Protein AF-A0A9W8LK83-F1 (afdb_monomer_lite)

Organism: NCBI:txid2761396

Radius of gyration: 39.0 Å; chains: 1; bounding box: 82×135×110 Å

Secondary structure (DSSP, 8-state):
--THHHHHHHHHHHHHHHHHHHHHHHHHHHHSSHHHHHHHHHHHHHHHHHHHHHHHHHHHHHHHHHHHHHHHHHHTS-HHHHHHHHTTSGGGTTHHHHHHHHHHS----SB----HHHHHHHHHHGGGG--BPPBTTEEEETTTEEEE-SSSEEEEBSS---SSSS-EEEEEEEEE--TT--EEEEEE-TT--TTS-TTSSSSEEEEETTTTEEEESSTT---B-------TT-EEEEEEEGGGTEEEEEETTEEEEEEE-S-TTB--EEEEEESS-EEEEEESSSS--SSHHHHTTT-SSS-SS---PPPP-----TT----PPP-PPP------PPPP-------------------------------------------PPPP----------------------------------------

Structure (mmCIF, N/CA/C/O backbone):
data_AF-A0A9W8LK83-F1
#
_entry.id   AF-A0A9W8LK83-F1
#
loop_
_atom_site.group_PDB
_atom_site.id
_atom_site.type_symbol
_atom_site.label_atom_id
_atom_site.label_alt_id
_atom_site.label_comp_id
_atom_site.label_asym_id
_atom_site.label_entity_id
_atom_site.label_seq_id
_atom_site.pdbx_PDB_ins_code
_atom_site.Cartn_x
_atom_site.Cartn_y
_atom_site.Cartn_z
_atom_site.occupancy
_atom_site.B_iso_or_equiv
_atom_site.auth_seq_id
_atom_site.auth_comp_id
_atom_site.auth_asym_id
_atom_site.auth_atom_id
_atom_site.pdbx_PDB_model_num
ATOM 1 N N . MET A 1 1 ? -16.737 -81.722 61.174 1.00 47.72 1 MET A N 1
ATOM 2 C CA . MET A 1 1 ? -16.736 -83.186 60.963 1.00 47.72 1 MET A CA 1
ATOM 3 C C . MET A 1 1 ? -15.434 -83.766 61.564 1.00 47.72 1 MET A C 1
ATOM 5 O O . MET A 1 1 ? -14.647 -82.966 62.047 1.00 47.72 1 MET A O 1
ATOM 9 N N . ASN A 1 2 ? -15.144 -85.074 61.665 1.00 43.72 2 ASN A N 1
ATOM 10 C CA . ASN A 1 2 ? -15.474 -86.199 60.765 1.00 43.72 2 ASN A CA 1
ATOM 11 C C . ASN A 1 2 ? -14.965 -85.894 59.301 1.00 43.72 2 ASN A C 1
ATOM 13 O O . ASN A 1 2 ? -14.141 -84.980 59.191 1.00 43.72 2 ASN A O 1
ATOM 17 N N . PRO A 1 3 ? -15.386 -86.515 58.178 1.00 48.69 3 PRO A N 1
ATOM 18 C CA . PRO A 1 3 ? -14.792 -86.251 56.847 1.00 48.69 3 PRO A CA 1
ATOM 19 C C . PRO A 1 3 ? -14.618 -84.797 56.304 1.00 48.69 3 PRO A C 1
ATOM 21 O O . PRO A 1 3 ? -13.754 -84.620 55.448 1.00 48.69 3 PRO A O 1
ATOM 24 N N . THR A 1 4 ? -15.296 -83.724 56.772 1.00 51.19 4 THR A N 1
ATOM 25 C CA . THR A 1 4 ? -14.889 -82.328 56.402 1.00 51.19 4 THR A CA 1
ATOM 26 C C . THR A 1 4 ? -13.476 -81.954 56.838 1.00 51.19 4 THR A C 1
ATOM 28 O O . THR A 1 4 ? -12.903 -81.087 56.188 1.00 51.19 4 THR A O 1
ATOM 31 N N . ALA A 1 5 ? -12.911 -82.493 57.925 1.00 45.56 5 ALA A N 1
ATOM 32 C CA . ALA A 1 5 ? -11.706 -81.889 58.519 1.00 45.56 5 ALA A CA 1
ATOM 33 C C . ALA A 1 5 ? -10.531 -81.809 57.520 1.00 45.56 5 ALA A C 1
ATOM 35 O O . ALA A 1 5 ? -9.867 -80.779 57.413 1.00 45.56 5 ALA A O 1
ATOM 36 N N . ILE A 1 6 ? -10.356 -82.858 56.712 1.00 47.16 6 ILE A N 1
ATOM 37 C CA . ILE A 1 6 ? -9.336 -82.933 55.656 1.00 47.16 6 ILE A CA 1
ATOM 38 C C . ILE A 1 6 ? -9.763 -82.135 54.407 1.00 47.16 6 ILE A C 1
ATOM 40 O O . ILE A 1 6 ? -8.937 -81.459 53.794 1.00 47.16 6 ILE A O 1
ATOM 44 N N . ALA A 1 7 ? -11.057 -82.127 54.065 1.00 47.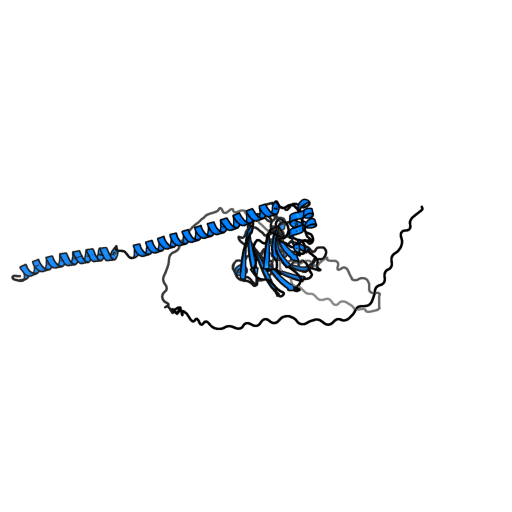38 7 ALA A N 1
ATOM 45 C CA . ALA A 1 7 ? -11.587 -81.341 52.946 1.00 47.38 7 ALA A CA 1
ATOM 46 C C . ALA A 1 7 ? -11.443 -79.817 53.157 1.00 47.38 7 ALA A C 1
ATOM 48 O O . ALA A 1 7 ? -11.181 -79.083 52.205 1.00 47.38 7 ALA A O 1
ATOM 49 N N . ILE A 1 8 ? -11.563 -79.335 54.399 1.00 46.47 8 ILE A N 1
ATOM 50 C CA . ILE A 1 8 ? -11.408 -77.913 54.742 1.00 46.47 8 ILE A CA 1
ATOM 51 C C . ILE A 1 8 ? -9.941 -77.477 54.607 1.00 46.47 8 ILE A C 1
ATOM 53 O O . ILE A 1 8 ? -9.682 -76.411 54.054 1.00 46.47 8 ILE A O 1
ATOM 57 N N . ALA A 1 9 ? -8.977 -78.301 55.032 1.00 43.47 9 ALA A N 1
ATOM 58 C CA . ALA A 1 9 ? -7.553 -77.977 54.900 1.00 43.47 9 ALA A CA 1
ATOM 59 C C . ALA A 1 9 ? -7.123 -77.805 53.427 1.00 43.47 9 ALA A C 1
ATOM 61 O O . ALA A 1 9 ? -6.422 -76.848 53.094 1.00 43.47 9 ALA A O 1
ATOM 62 N N . ALA A 1 10 ? -7.608 -78.671 52.529 1.00 47.91 10 ALA A N 1
ATOM 63 C CA . ALA A 1 10 ? -7.367 -78.545 51.090 1.00 47.91 10 ALA A CA 1
ATOM 64 C C . ALA A 1 10 ? -8.062 -77.311 50.473 1.00 47.91 10 ALA A C 1
ATOM 66 O O . ALA A 1 10 ? -7.472 -76.615 49.644 1.00 47.91 10 ALA A O 1
ATOM 67 N N . ALA A 1 11 ? -9.289 -76.997 50.906 1.00 49.28 11 ALA A N 1
ATOM 68 C CA . ALA A 1 11 ? -10.040 -75.838 50.415 1.00 49.28 11 ALA A CA 1
ATOM 69 C C . ALA A 1 11 ? -9.407 -74.490 50.820 1.00 49.28 11 ALA A C 1
ATOM 71 O O . ALA A 1 11 ? -9.357 -73.562 50.010 1.00 49.28 11 ALA A O 1
ATOM 72 N N . VAL A 1 12 ? -8.878 -74.379 52.044 1.00 51.94 12 VAL A N 1
ATOM 73 C CA . VAL A 1 12 ? -8.233 -73.147 52.537 1.00 51.94 12 VAL A CA 1
ATOM 74 C C . VAL A 1 12 ? -6.932 -72.850 51.780 1.00 51.94 12 VAL A C 1
ATOM 76 O O . VAL A 1 12 ? -6.700 -71.700 51.401 1.00 51.94 12 VAL A O 1
ATOM 79 N N . GLY A 1 13 ? -6.123 -73.874 51.476 1.00 52.22 13 GLY A N 1
ATOM 80 C CA . GLY A 1 13 ? -4.910 -73.717 50.663 1.00 52.22 13 GLY A CA 1
ATOM 81 C C . GLY A 1 13 ? -5.200 -73.234 49.236 1.00 52.22 13 GLY A C 1
ATOM 82 O O . GLY A 1 13 ? -4.546 -72.309 48.749 1.00 52.22 13 GLY A O 1
ATOM 83 N N . GLY A 1 14 ? -6.229 -73.795 48.589 1.00 56.66 14 GLY A N 1
ATOM 84 C CA . GLY A 1 14 ? -6.668 -73.364 47.257 1.00 56.66 14 GLY A CA 1
ATOM 85 C C . GLY A 1 14 ? -7.151 -71.910 47.227 1.00 56.66 14 GLY A C 1
ATOM 86 O O . GLY A 1 14 ? -6.724 -71.136 46.369 1.00 56.66 14 GLY A O 1
ATOM 87 N N . CYS A 1 15 ? -7.977 -71.504 48.198 1.00 60.34 15 CYS A N 1
ATOM 88 C CA . CYS A 1 15 ? -8.452 -70.121 48.304 1.00 60.34 15 CYS A CA 1
ATOM 89 C C . CYS A 1 15 ? -7.311 -69.111 48.487 1.00 60.34 15 CYS A C 1
ATOM 91 O O . CYS A 1 15 ? -7.336 -68.063 47.846 1.00 60.34 15 CYS A O 1
ATOM 93 N N . ALA A 1 16 ? -6.293 -69.413 49.300 1.00 65.25 16 ALA A N 1
ATOM 94 C CA . ALA A 1 16 ? -5.158 -68.510 49.497 1.00 65.25 16 ALA A CA 1
ATOM 95 C C . ALA A 1 16 ? -4.371 -68.265 48.194 1.00 65.25 16 ALA A C 1
ATOM 97 O O . ALA A 1 16 ? -4.045 -67.121 47.876 1.00 65.25 16 ALA A O 1
ATOM 98 N N . VAL A 1 17 ? -4.127 -69.315 47.399 1.00 67.81 17 VAL A N 1
ATOM 99 C CA . VAL A 1 17 ? -3.437 -69.204 46.099 1.00 67.81 17 VAL A CA 1
ATOM 100 C C . VAL A 1 17 ? -4.291 -68.454 45.073 1.00 67.81 17 VAL A C 1
ATOM 102 O O . VAL A 1 17 ? -3.773 -67.595 44.361 1.00 67.81 17 VAL A O 1
ATOM 105 N N . VAL A 1 18 ? -5.603 -68.711 45.022 1.00 73.62 18 VAL A N 1
ATOM 106 C CA . VAL A 1 18 ? -6.525 -67.989 44.128 1.00 73.62 18 VAL A CA 1
ATOM 107 C C . VAL A 1 18 ? -6.621 -66.508 44.504 1.00 73.62 18 VAL A C 1
ATOM 109 O O . VAL A 1 18 ? -6.542 -65.660 43.620 1.00 73.62 18 VAL A O 1
ATOM 112 N N . VAL A 1 19 ? -6.714 -66.166 45.793 1.00 77.25 19 VAL A N 1
ATOM 113 C CA . VAL A 1 19 ? -6.722 -64.767 46.257 1.00 77.25 19 VAL A CA 1
ATOM 114 C C . VAL A 1 19 ? -5.381 -64.081 45.978 1.00 77.25 19 VAL A C 1
ATOM 116 O O . VAL A 1 19 ? -5.378 -62.944 45.515 1.00 77.25 19 VAL A O 1
ATOM 119 N N . ALA A 1 20 ? -4.246 -64.761 46.168 1.00 74.62 20 ALA A N 1
ATOM 120 C CA . ALA A 1 20 ? -2.931 -64.219 45.825 1.00 74.62 20 ALA A CA 1
ATOM 121 C C . ALA A 1 20 ? -2.783 -63.964 44.313 1.00 74.62 20 ALA A C 1
ATOM 123 O O . ALA A 1 20 ? -2.338 -62.889 43.913 1.00 74.62 20 ALA A O 1
ATOM 124 N N . LEU A 1 21 ? -3.215 -64.902 43.462 1.00 74.50 21 LEU A N 1
ATOM 125 C CA . LEU A 1 21 ? -3.223 -64.725 42.006 1.00 74.50 21 LEU A CA 1
ATOM 126 C C . LEU A 1 21 ? -4.175 -63.604 41.571 1.00 74.50 21 LEU A C 1
ATOM 128 O O . LEU A 1 21 ? -3.797 -62.784 40.738 1.00 74.50 21 LEU A O 1
ATOM 132 N N . LEU A 1 22 ? -5.371 -63.511 42.160 1.00 77.62 22 LEU A N 1
ATOM 133 C CA . LEU A 1 22 ? -6.310 -62.419 41.899 1.00 77.62 22 LEU A CA 1
ATOM 134 C C . LEU A 1 22 ? -5.761 -61.064 42.356 1.00 77.62 22 LEU A C 1
ATOM 136 O O . LEU A 1 22 ? -5.968 -60.081 41.654 1.00 77.62 22 LEU A O 1
ATOM 140 N N . LEU A 1 23 ? -5.018 -60.996 43.465 1.00 75.69 23 LEU A N 1
ATOM 141 C CA . LEU A 1 23 ? -4.330 -59.777 43.899 1.00 75.69 23 LEU A CA 1
ATOM 142 C C . LEU A 1 23 ? -3.174 -59.406 42.963 1.00 75.69 23 LEU A C 1
ATOM 144 O O . LEU A 1 23 ? -3.049 -58.239 42.609 1.00 75.69 23 LEU A O 1
ATOM 148 N N . ILE A 1 24 ? -2.371 -60.366 42.493 1.00 71.06 24 ILE A N 1
ATOM 149 C CA . ILE A 1 24 ? -1.302 -60.113 41.510 1.00 71.06 24 ILE A CA 1
ATOM 150 C C . ILE A 1 24 ? -1.895 -59.625 40.180 1.00 71.06 24 ILE A C 1
ATOM 152 O O . ILE A 1 24 ? -1.430 -58.627 39.628 1.00 71.06 24 ILE A O 1
ATOM 156 N N . VAL A 1 25 ? -2.967 -60.263 39.696 1.00 69.25 25 VAL A N 1
ATOM 157 C CA . VAL A 1 25 ? -3.709 -59.827 38.503 1.00 69.25 25 VAL A CA 1
ATOM 158 C C . VAL A 1 25 ? -4.343 -58.454 38.728 1.00 69.25 25 VAL A C 1
ATOM 160 O O . VAL A 1 25 ? -4.214 -57.593 37.863 1.00 69.25 25 VAL A O 1
ATOM 163 N N . ALA A 1 26 ? -4.956 -58.189 39.884 1.00 70.88 26 ALA A N 1
ATOM 164 C CA . ALA A 1 26 ? -5.524 -56.882 40.208 1.00 70.88 26 ALA A CA 1
ATOM 165 C C . ALA A 1 26 ? -4.448 -55.790 40.274 1.00 70.88 26 ALA A C 1
ATOM 167 O O . ALA A 1 26 ? -4.657 -54.713 39.727 1.00 70.88 26 ALA A O 1
ATOM 168 N N . ILE A 1 27 ? -3.276 -56.061 40.855 1.00 66.69 27 ILE A N 1
ATOM 169 C CA . ILE A 1 27 ? -2.132 -55.138 40.869 1.00 66.69 27 ILE A CA 1
ATOM 170 C C . ILE A 1 27 ? -1.626 -54.899 39.439 1.00 66.69 27 ILE A C 1
ATOM 172 O O . ILE A 1 27 ? -1.395 -53.753 39.057 1.00 66.69 27 ILE A O 1
ATOM 176 N N . HIS A 1 28 ? -1.522 -55.934 38.601 1.00 62.16 28 HIS A N 1
ATOM 177 C CA . HIS A 1 28 ? -1.174 -55.774 37.185 1.00 62.16 28 HIS A CA 1
ATOM 178 C C . HIS A 1 28 ? -2.246 -55.026 36.373 1.00 62.16 28 HIS A C 1
ATOM 180 O O . HIS A 1 28 ? -1.892 -54.269 35.476 1.00 62.16 28 HIS A O 1
ATOM 186 N N . VAL A 1 29 ? -3.534 -55.150 36.695 1.00 63.44 29 VAL A N 1
ATOM 187 C CA . VAL A 1 29 ? -4.623 -54.406 36.033 1.00 63.44 29 VAL A CA 1
ATOM 188 C C . VAL A 1 29 ? -4.712 -52.955 36.529 1.00 63.44 29 VAL A C 1
ATOM 190 O O . VAL A 1 29 ? -4.968 -52.051 35.735 1.00 63.44 29 VAL A O 1
ATOM 193 N N . LEU A 1 30 ? -4.453 -52.703 37.815 1.00 60.91 30 LEU A N 1
ATOM 194 C CA . LEU A 1 30 ? -4.495 -51.370 38.428 1.00 60.91 30 LEU A CA 1
ATOM 195 C C . LEU A 1 30 ? -3.237 -50.535 38.136 1.00 60.91 30 LEU A C 1
ATOM 197 O O . LEU A 1 30 ? -3.338 -49.315 38.025 1.00 60.91 30 LEU A O 1
ATOM 201 N N . TRP A 1 31 ? -2.054 -51.154 38.024 1.00 56.84 31 TRP A N 1
ATOM 202 C CA . TRP A 1 31 ? -0.774 -50.452 37.810 1.00 56.84 31 TRP A CA 1
ATOM 203 C C . TRP A 1 31 ? -0.156 -50.689 36.413 1.00 56.84 31 TRP A C 1
ATOM 205 O O . TRP A 1 31 ? 0.774 -49.980 36.017 1.00 56.84 31 TRP A O 1
ATOM 215 N N . GLY A 1 32 ? -0.651 -51.650 35.625 1.00 52.38 32 GLY A N 1
ATOM 216 C CA . GLY A 1 32 ? -0.009 -52.095 34.382 1.00 52.38 32 GLY A CA 1
ATOM 217 C C . GLY A 1 32 ? -0.475 -51.413 33.091 1.00 52.38 32 GLY A C 1
ATOM 218 O O . GLY A 1 32 ? -1.406 -51.865 32.439 1.00 52.38 32 GLY A O 1
ATOM 219 N N . ALA A 1 33 ? 0.324 -50.438 32.636 1.00 54.62 33 ALA A N 1
ATOM 220 C CA . ALA A 1 33 ? 0.680 -50.171 31.225 1.00 54.62 33 ALA A CA 1
ATOM 221 C C . ALA A 1 33 ? -0.105 -49.206 30.281 1.00 54.62 33 ALA A C 1
ATOM 223 O O . ALA A 1 33 ? 0.598 -48.548 29.497 1.00 54.62 33 ALA A O 1
ATOM 224 N N . PRO A 1 34 ? -1.444 -48.992 30.271 1.00 52.34 34 PRO A N 1
ATOM 225 C CA . PRO A 1 34 ? -2.076 -48.168 29.221 1.00 52.34 34 PRO A CA 1
ATOM 226 C C . PRO A 1 34 ? -1.669 -46.688 29.309 1.00 52.34 34 PRO A C 1
ATOM 228 O O . PRO A 1 34 ? -1.499 -46.006 28.293 1.00 52.34 34 PRO A O 1
ATOM 231 N N . VAL A 1 35 ? -1.422 -46.201 30.529 1.00 52.41 35 VAL A N 1
ATOM 232 C CA . VAL A 1 35 ? -0.989 -44.824 30.797 1.00 52.41 35 VAL A CA 1
ATOM 233 C C . VAL A 1 35 ? 0.428 -44.564 30.273 1.00 52.41 35 VAL A C 1
ATOM 235 O O . VAL A 1 35 ? 0.690 -43.474 29.763 1.00 52.41 35 VAL A O 1
ATOM 238 N N . SER A 1 36 ? 1.334 -45.548 30.319 1.00 56.97 36 SER A N 1
ATOM 239 C CA . SER A 1 36 ? 2.699 -45.392 29.794 1.00 56.97 36 SER A CA 1
ATOM 240 C C . SER A 1 36 ? 2.704 -45.203 28.283 1.00 56.97 36 SER A C 1
ATOM 242 O O . SER A 1 36 ? 3.321 -44.256 27.802 1.00 56.97 36 SER A O 1
ATOM 244 N N . LEU A 1 37 ? 1.961 -46.016 27.522 1.00 57.25 37 LEU A N 1
ATOM 245 C CA . LEU A 1 37 ? 1.859 -45.848 26.067 1.00 57.25 37 LEU A CA 1
ATOM 246 C C . LEU A 1 37 ? 1.176 -44.527 25.683 1.00 57.25 37 LEU A C 1
ATOM 248 O O . LEU A 1 37 ? 1.625 -43.864 24.746 1.00 57.25 37 LEU A O 1
ATOM 252 N N . ALA A 1 38 ? 0.152 -44.090 26.423 1.00 59.06 38 ALA A N 1
ATOM 253 C CA . ALA A 1 38 ? -0.468 -42.781 26.220 1.00 59.06 38 ALA A CA 1
ATOM 254 C C . ALA A 1 38 ? 0.515 -41.626 26.503 1.00 59.06 38 ALA A C 1
ATOM 256 O O . ALA A 1 38 ? 0.674 -40.734 25.665 1.00 59.06 38 ALA A O 1
ATOM 257 N N . ARG A 1 39 ? 1.244 -41.664 27.629 1.00 59.66 39 ARG A N 1
ATOM 258 C CA . ARG A 1 39 ? 2.275 -40.672 27.991 1.00 59.66 39 ARG A CA 1
ATOM 259 C C . ARG A 1 39 ? 3.454 -40.675 27.011 1.00 59.66 39 ARG A C 1
ATOM 261 O O . ARG A 1 39 ? 3.924 -39.602 26.639 1.00 59.66 39 ARG A O 1
ATOM 268 N N . LEU A 1 40 ? 3.890 -41.838 26.522 1.00 61.47 40 LEU A N 1
ATOM 269 C CA . LEU A 1 40 ? 4.909 -41.977 25.473 1.00 61.47 40 LEU A CA 1
ATOM 270 C C . LEU A 1 40 ? 4.426 -41.415 24.130 1.00 61.47 40 LEU A C 1
ATOM 272 O O . LEU A 1 40 ? 5.179 -40.688 23.485 1.00 61.47 40 LEU A O 1
ATOM 276 N N . ARG A 1 41 ? 3.172 -41.664 23.727 1.00 62.56 41 ARG A N 1
ATOM 277 C CA . ARG A 1 41 ? 2.566 -41.058 22.525 1.00 62.56 41 ARG A CA 1
ATOM 278 C C . ARG A 1 41 ? 2.463 -39.535 22.652 1.00 62.56 41 ARG A C 1
ATOM 280 O O . ARG A 1 41 ? 2.899 -38.837 21.742 1.00 62.56 41 ARG A O 1
ATOM 287 N N . LEU A 1 42 ? 1.995 -39.014 23.789 1.00 68.69 42 LEU A N 1
ATOM 288 C CA . LEU A 1 42 ? 1.945 -37.575 24.093 1.00 68.69 42 LEU A CA 1
ATOM 289 C C . LEU A 1 42 ? 3.343 -36.932 24.115 1.00 68.69 42 LEU A C 1
ATOM 291 O O . LEU A 1 42 ? 3.535 -35.854 23.557 1.00 68.69 42 LEU A O 1
ATOM 295 N N . SER A 1 43 ? 4.336 -37.597 24.708 1.00 72.31 43 SER A N 1
ATOM 296 C CA . SER A 1 43 ? 5.737 -37.152 24.732 1.00 72.31 43 SER A CA 1
ATOM 297 C C . SER A 1 43 ? 6.361 -37.169 23.333 1.00 72.31 43 SER A C 1
ATOM 299 O O . SER A 1 43 ? 7.010 -36.204 22.924 1.00 72.31 43 SER A O 1
ATOM 301 N N . CYS A 1 44 ? 6.109 -38.221 22.548 1.00 71.69 44 CYS A N 1
ATOM 302 C CA . CYS A 1 44 ? 6.567 -38.325 21.166 1.00 71.69 44 CYS A CA 1
ATOM 303 C C . CYS A 1 44 ? 5.902 -37.266 20.277 1.00 71.69 44 CYS A C 1
ATOM 305 O O . CYS A 1 44 ? 6.598 -36.628 19.490 1.00 71.69 44 CYS A O 1
ATOM 307 N N . ASP A 1 45 ? 4.599 -37.008 20.429 1.00 76.25 45 ASP A N 1
ATOM 308 C CA . ASP A 1 45 ? 3.909 -35.956 19.680 1.00 76.25 45 ASP A CA 1
ATOM 309 C C . ASP A 1 45 ? 4.384 -34.555 20.098 1.00 76.25 45 ASP A C 1
ATOM 311 O O . ASP A 1 45 ? 4.717 -33.747 19.235 1.00 76.25 45 ASP A O 1
ATOM 315 N N . ARG A 1 46 ? 4.579 -34.279 21.398 1.00 73.69 46 ARG A N 1
ATOM 316 C CA . ARG A 1 46 ? 5.242 -33.044 21.872 1.00 73.69 46 ARG A CA 1
ATOM 317 C C . ARG A 1 46 ? 6.634 -32.877 21.247 1.00 73.69 46 ARG A C 1
ATOM 319 O O . ARG A 1 46 ? 6.921 -31.817 20.690 1.00 73.69 46 ARG A O 1
ATOM 326 N N . ARG A 1 47 ? 7.472 -33.922 21.239 1.00 75.81 47 ARG A N 1
ATOM 327 C CA . ARG A 1 47 ? 8.800 -33.909 20.590 1.00 75.81 47 ARG A CA 1
ATOM 328 C C . ARG A 1 47 ? 8.700 -33.729 19.067 1.00 75.81 47 ARG A C 1
ATOM 330 O O . ARG A 1 47 ? 9.510 -33.004 18.492 1.00 75.81 47 ARG A O 1
ATOM 337 N N . ARG A 1 48 ? 7.707 -34.327 18.395 1.00 76.19 48 ARG A N 1
ATOM 338 C CA . ARG A 1 48 ? 7.439 -34.147 16.952 1.00 76.19 48 ARG A CA 1
ATOM 339 C C . ARG A 1 48 ? 6.990 -32.717 16.640 1.00 76.19 48 ARG A C 1
ATOM 341 O O . ARG A 1 48 ? 7.538 -32.117 15.717 1.00 76.19 48 ARG A O 1
ATOM 348 N N . ARG A 1 49 ? 6.074 -32.140 17.426 1.00 77.88 49 ARG A N 1
ATOM 349 C CA . ARG A 1 49 ? 5.634 -30.735 17.331 1.00 77.88 49 ARG A CA 1
ATOM 350 C C . ARG A 1 49 ? 6.800 -29.772 17.550 1.00 77.88 49 ARG A C 1
ATOM 352 O O . ARG A 1 49 ? 7.022 -28.911 16.706 1.00 77.88 49 ARG A O 1
ATOM 359 N N . GLN A 1 50 ? 7.612 -29.972 18.592 1.00 80.06 50 GLN A N 1
ATOM 360 C CA . GLN A 1 50 ? 8.826 -29.180 18.834 1.00 80.06 50 GLN A CA 1
ATOM 361 C C . GLN A 1 50 ? 9.837 -29.293 17.682 1.00 80.06 50 GLN A C 1
ATOM 363 O O . GLN A 1 50 ? 10.364 -28.277 17.234 1.00 80.06 50 GLN A O 1
ATOM 368 N N . ARG A 1 51 ? 10.087 -30.499 17.147 1.00 81.19 51 ARG A N 1
ATOM 369 C CA . ARG A 1 51 ? 10.960 -30.693 15.972 1.00 81.19 51 ARG A CA 1
ATOM 370 C C . ARG A 1 51 ? 10.408 -29.996 14.722 1.00 81.19 51 ARG A C 1
ATOM 372 O O . ARG A 1 51 ? 11.185 -29.370 14.006 1.00 81.19 51 ARG A O 1
ATOM 379 N N . ARG A 1 52 ? 9.093 -30.058 14.470 1.00 79.56 52 ARG A N 1
ATOM 380 C CA . ARG A 1 52 ? 8.430 -29.333 13.367 1.00 79.56 52 ARG A CA 1
ATOM 381 C C . ARG A 1 52 ? 8.544 -27.818 13.537 1.00 79.56 52 ARG A C 1
ATOM 383 O O . ARG A 1 52 ? 8.948 -27.148 12.595 1.00 79.56 52 ARG A O 1
ATOM 390 N N . HIS A 1 53 ? 8.274 -27.295 14.733 1.00 79.06 53 HIS A N 1
ATOM 391 C CA . HIS A 1 53 ? 8.421 -25.874 15.049 1.00 79.06 53 HIS A CA 1
ATOM 392 C C . HIS A 1 53 ? 9.871 -25.399 14.862 1.00 79.06 53 HIS A C 1
ATOM 394 O O . HIS A 1 53 ? 10.101 -24.466 14.104 1.00 79.06 53 HIS A O 1
ATOM 400 N N . ARG A 1 54 ? 10.866 -26.107 15.421 1.00 78.62 54 ARG A N 1
ATOM 401 C CA . ARG A 1 54 ? 12.294 -25.789 15.224 1.00 78.62 54 ARG A CA 1
ATOM 402 C C . ARG A 1 54 ? 12.717 -25.823 13.750 1.00 78.62 54 ARG A C 1
ATOM 404 O O . ARG A 1 54 ? 13.475 -24.958 13.327 1.00 78.62 54 ARG A O 1
ATOM 411 N N . ARG A 1 55 ? 12.238 -26.796 12.961 1.00 80.31 55 ARG A N 1
ATOM 412 C CA . ARG A 1 55 ? 12.490 -26.844 11.506 1.00 80.31 55 ARG A CA 1
ATOM 413 C C . ARG A 1 55 ? 11.872 -25.647 10.785 1.00 80.31 55 ARG A C 1
ATOM 415 O O . ARG A 1 55 ? 12.547 -25.047 9.960 1.00 80.31 55 ARG A O 1
ATOM 422 N N . ARG A 1 56 ? 10.635 -25.279 11.133 1.00 79.50 56 ARG A N 1
ATOM 423 C CA . ARG A 1 56 ? 9.949 -24.102 10.590 1.00 79.50 56 ARG A CA 1
ATOM 424 C C . ARG A 1 56 ? 10.703 -22.811 10.920 1.00 79.50 56 ARG A C 1
ATOM 426 O O . ARG A 1 56 ? 11.012 -22.073 10.000 1.00 79.50 56 ARG A O 1
ATOM 433 N N . CYS A 1 57 ? 11.075 -22.581 12.180 1.00 76.31 57 CYS A N 1
ATOM 434 C CA . CYS A 1 57 ? 11.848 -21.398 12.575 1.00 76.31 57 CYS A CA 1
ATOM 435 C C . CYS A 1 57 ? 13.200 -21.313 11.852 1.00 76.31 57 CYS A C 1
ATOM 437 O O . CYS A 1 57 ? 13.562 -20.239 11.397 1.00 76.31 57 CYS A O 1
ATOM 439 N N . ARG A 1 58 ? 13.910 -22.437 11.670 1.00 80.25 58 ARG A N 1
ATOM 440 C CA . ARG A 1 58 ? 15.160 -22.472 10.886 1.00 80.25 58 ARG A CA 1
ATOM 441 C C . ARG A 1 58 ? 14.959 -22.191 9.394 1.00 80.25 58 ARG A C 1
ATOM 443 O O . ARG A 1 58 ? 15.848 -21.622 8.776 1.00 80.25 58 ARG A O 1
ATOM 450 N N . GLY A 1 59 ? 13.839 -22.619 8.809 1.00 78.69 59 GLY A N 1
ATOM 451 C CA . GLY A 1 59 ? 13.481 -22.265 7.431 1.00 78.69 59 GLY A CA 1
ATOM 452 C C . GLY A 1 59 ? 13.196 -20.770 7.309 1.00 78.69 59 GLY A C 1
ATOM 453 O O . GLY A 1 59 ? 13.821 -20.092 6.505 1.00 78.69 59 GLY A O 1
ATOM 454 N N . GLU A 1 60 ? 12.346 -20.257 8.201 1.00 77.00 60 GLU A N 1
ATOM 455 C CA . GLU A 1 60 ? 12.006 -18.836 8.301 1.00 77.00 60 GLU A CA 1
ATOM 456 C C . GLU A 1 60 ? 13.255 -17.943 8.471 1.00 77.00 60 GLU A C 1
ATOM 458 O O . GLU A 1 60 ? 13.385 -16.964 7.748 1.00 77.00 60 GLU A O 1
ATOM 463 N N . GLN A 1 61 ? 14.204 -18.312 9.343 1.00 79.81 61 GLN A N 1
ATOM 464 C CA . GLN A 1 61 ? 15.468 -17.581 9.529 1.00 79.81 61 GLN A CA 1
ATOM 465 C C . GLN A 1 61 ? 16.328 -17.530 8.258 1.00 79.81 61 GLN A C 1
ATOM 467 O O . GLN A 1 61 ? 16.859 -16.477 7.928 1.00 79.81 61 GLN A O 1
ATOM 472 N N . ARG A 1 62 ? 16.439 -18.641 7.517 1.00 83.06 62 ARG A N 1
ATOM 473 C CA . ARG A 1 62 ? 17.228 -18.696 6.273 1.00 83.06 62 ARG A CA 1
ATOM 474 C C . ARG A 1 62 ? 16.634 -17.834 5.162 1.00 83.06 62 ARG A C 1
ATOM 476 O O . ARG A 1 62 ? 17.382 -17.245 4.392 1.00 83.06 62 ARG A O 1
ATOM 483 N N . GLU A 1 63 ? 15.307 -17.771 5.070 1.00 80.06 63 GLU A N 1
ATOM 484 C CA . GLU A 1 63 ? 14.618 -16.866 4.141 1.00 80.06 63 GLU A CA 1
ATOM 485 C C . GLU A 1 63 ? 14.886 -15.398 4.500 1.00 80.06 63 GLU A C 1
ATOM 487 O O . GLU A 1 63 ? 15.178 -14.596 3.614 1.00 80.06 63 GLU A O 1
ATOM 492 N N . ASP A 1 64 ? 14.834 -15.063 5.793 1.00 78.31 64 ASP A N 1
ATOM 493 C CA . ASP A 1 64 ? 15.100 -13.711 6.295 1.00 78.31 64 ASP A CA 1
ATOM 494 C C . ASP A 1 64 ? 16.569 -13.297 6.056 1.00 78.31 64 ASP A C 1
ATOM 496 O O . ASP A 1 64 ? 16.830 -12.200 5.562 1.00 78.31 64 ASP A O 1
ATOM 500 N N . GLU A 1 65 ? 17.530 -14.190 6.323 1.00 83.81 65 GLU A N 1
ATOM 501 C CA . GLU A 1 65 ? 18.963 -13.997 6.044 1.00 83.81 65 GLU A CA 1
ATOM 502 C C . GLU A 1 65 ? 19.243 -13.815 4.544 1.00 83.81 65 GLU A C 1
ATOM 504 O O . GLU A 1 65 ? 19.977 -12.904 4.155 1.00 83.81 65 GLU A O 1
ATOM 509 N N . ALA A 1 66 ? 18.640 -14.646 3.686 1.00 82.75 66 ALA A N 1
ATOM 510 C CA . ALA A 1 66 ? 18.805 -14.555 2.237 1.00 82.75 66 ALA A CA 1
ATOM 511 C C . ALA A 1 66 ? 18.221 -13.251 1.667 1.00 82.75 66 ALA A C 1
ATOM 513 O O . ALA A 1 66 ? 18.842 -12.622 0.810 1.00 82.75 66 ALA A O 1
ATOM 514 N N . HIS A 1 67 ? 17.063 -12.813 2.168 1.00 80.38 67 HIS A N 1
ATOM 515 C CA . HIS A 1 67 ? 16.440 -11.550 1.771 1.00 80.38 67 HIS A CA 1
ATOM 516 C C . HIS A 1 67 ? 17.259 -10.338 2.244 1.00 80.38 67 HIS A C 1
ATOM 518 O O . HIS A 1 67 ? 17.539 -9.442 1.450 1.00 80.38 67 HIS A O 1
ATOM 524 N N . ALA A 1 68 ? 17.745 -10.352 3.491 1.00 81.94 68 ALA A N 1
ATOM 525 C CA . ALA A 1 68 ? 18.636 -9.316 4.011 1.00 81.94 68 ALA A CA 1
ATOM 526 C C . ALA A 1 68 ? 19.967 -9.245 3.240 1.00 81.94 68 ALA A C 1
ATOM 528 O O . ALA A 1 68 ? 20.486 -8.152 3.005 1.00 81.94 68 ALA A O 1
ATOM 529 N N . LYS A 1 69 ? 20.515 -10.390 2.800 1.00 85.25 69 LYS A N 1
ATOM 530 C CA . LYS A 1 69 ? 21.675 -10.416 1.898 1.00 85.25 69 LYS A CA 1
ATOM 531 C C . LYS A 1 69 ? 21.331 -9.786 0.545 1.00 85.25 69 LYS A C 1
ATOM 533 O O . LYS A 1 69 ? 22.047 -8.889 0.120 1.00 85.25 69 LYS A O 1
ATOM 538 N N . ALA A 1 70 ? 20.228 -10.189 -0.088 1.00 83.50 70 ALA A N 1
ATOM 539 C CA . ALA A 1 70 ? 19.809 -9.642 -1.379 1.00 83.50 70 ALA A CA 1
ATOM 540 C C . ALA A 1 70 ? 19.605 -8.115 -1.334 1.00 83.50 70 ALA A C 1
ATOM 542 O O . ALA A 1 70 ? 20.004 -7.418 -2.260 1.00 83.50 70 ALA A O 1
ATOM 543 N N . GLN A 1 71 ? 19.066 -7.577 -0.236 1.00 81.81 71 GLN A N 1
ATOM 544 C CA . GLN A 1 71 ? 18.931 -6.130 -0.027 1.00 81.81 71 GLN A CA 1
ATOM 545 C C . GLN A 1 71 ? 20.270 -5.407 0.093 1.00 81.81 71 GLN A C 1
ATOM 547 O O . GLN A 1 71 ? 20.424 -4.321 -0.462 1.00 81.81 71 GLN A O 1
ATOM 552 N N . ARG A 1 72 ? 21.247 -6.001 0.790 1.00 84.62 72 ARG A N 1
ATOM 553 C CA . ARG A 1 72 ? 22.615 -5.466 0.849 1.00 84.62 72 ARG A CA 1
ATOM 554 C C . ARG A 1 72 ? 23.270 -5.504 -0.527 1.00 84.62 72 ARG A C 1
ATOM 556 O O . ARG A 1 72 ? 23.792 -4.486 -0.959 1.00 84.62 72 ARG A O 1
ATOM 563 N N . ASP A 1 73 ? 23.177 -6.634 -1.227 1.00 86.31 73 ASP A N 1
ATOM 564 C CA . ASP A 1 73 ? 23.719 -6.799 -2.579 1.00 86.31 73 ASP A CA 1
ATOM 565 C C . ASP A 1 73 ? 23.117 -5.755 -3.546 1.00 86.31 73 ASP A C 1
ATOM 567 O O . ASP A 1 73 ? 23.848 -5.134 -4.309 1.00 86.31 73 ASP A O 1
ATOM 571 N N . ILE A 1 74 ? 21.800 -5.511 -3.480 1.00 86.56 74 ILE A N 1
ATOM 572 C CA . ILE A 1 74 ? 21.100 -4.476 -4.262 1.00 86.56 74 ILE A CA 1
ATOM 573 C C . ILE A 1 74 ? 21.548 -3.065 -3.861 1.00 86.56 74 ILE A C 1
ATOM 575 O O . ILE A 1 74 ? 21.808 -2.241 -4.733 1.00 86.56 74 ILE A O 1
ATOM 579 N N . GLY A 1 75 ? 21.655 -2.780 -2.560 1.00 82.31 75 GLY A N 1
ATOM 580 C CA . GLY A 1 75 ? 22.058 -1.469 -2.043 1.00 82.31 75 GLY A CA 1
ATOM 581 C C . GLY A 1 75 ? 23.517 -1.089 -2.318 1.00 82.31 75 GLY A C 1
ATOM 582 O O . GLY A 1 75 ? 23.867 0.074 -2.141 1.00 82.31 75 GLY A O 1
ATOM 583 N N . LEU A 1 76 ? 24.344 -2.050 -2.745 1.00 88.69 76 LEU A N 1
ATOM 584 C CA . LEU A 1 76 ? 25.735 -1.862 -3.169 1.00 88.69 76 LEU A CA 1
ATOM 585 C C . LEU A 1 76 ? 25.892 -1.694 -4.692 1.00 88.69 76 LEU A C 1
ATOM 587 O O . LEU A 1 76 ? 27.005 -1.458 -5.161 1.00 88.69 76 LEU A O 1
ATOM 591 N N . LEU A 1 77 ? 24.818 -1.828 -5.481 1.00 91.00 77 LEU A N 1
ATOM 592 C CA . LEU A 1 77 ? 24.892 -1.640 -6.931 1.00 91.00 77 LEU A CA 1
ATOM 593 C C . LEU A 1 77 ? 25.109 -0.155 -7.280 1.00 91.00 77 LEU A C 1
ATOM 595 O O . LEU A 1 77 ? 24.368 0.694 -6.777 1.00 91.00 77 LEU A O 1
ATOM 599 N N . PRO A 1 78 ? 26.049 0.172 -8.191 1.00 93.00 78 PRO A N 1
ATOM 600 C CA . PRO A 1 78 ? 26.147 1.506 -8.777 1.00 93.00 78 PRO A CA 1
ATOM 601 C C . PRO A 1 78 ? 24.835 1.932 -9.441 1.00 93.00 78 PRO A C 1
ATOM 603 O O . PRO A 1 78 ? 24.107 1.093 -9.981 1.00 93.00 78 PRO A O 1
ATOM 606 N N . LEU A 1 79 ? 24.559 3.240 -9.445 1.00 91.62 79 LEU A N 1
ATOM 607 C CA . LEU A 1 79 ? 23.326 3.800 -10.006 1.00 91.62 79 LEU A CA 1
ATOM 608 C C . LEU A 1 79 ? 23.116 3.371 -11.466 1.00 91.62 79 LEU A C 1
ATOM 610 O O . LEU A 1 79 ? 22.034 2.896 -11.803 1.00 91.62 79 LEU A O 1
ATOM 614 N N . ASP A 1 80 ? 24.161 3.440 -12.290 1.00 94.19 80 ASP A N 1
ATOM 615 C CA . ASP A 1 80 ? 24.111 3.075 -13.712 1.00 94.19 80 ASP A CA 1
ATOM 616 C C . ASP A 1 80 ? 23.758 1.594 -13.913 1.00 94.19 80 ASP A C 1
ATOM 618 O O . ASP A 1 80 ? 22.913 1.253 -14.739 1.00 94.19 80 ASP A O 1
ATOM 622 N N . SER A 1 81 ? 24.316 0.707 -13.082 1.00 95.12 81 SER A N 1
ATOM 623 C CA . SER A 1 81 ? 23.995 -0.726 -13.082 1.00 95.12 81 SER A CA 1
ATOM 624 C C . SER A 1 81 ? 22.548 -1.009 -12.671 1.00 95.12 81 SER A C 1
ATOM 626 O O . SER A 1 81 ? 21.965 -2.002 -13.110 1.00 95.12 81 SER A O 1
ATOM 628 N N . VAL A 1 82 ? 21.948 -0.168 -11.821 1.00 95.06 82 VAL A N 1
ATOM 629 C CA . VAL A 1 82 ? 20.516 -0.260 -11.500 1.00 95.06 82 VAL A CA 1
ATOM 630 C C . VAL A 1 82 ? 19.672 0.288 -12.648 1.00 95.06 82 VAL A C 1
ATOM 632 O O . VAL A 1 82 ? 18.706 -0.365 -13.030 1.00 95.06 82 VAL A O 1
ATOM 635 N N . LEU A 1 83 ? 20.048 1.427 -13.237 1.00 95.44 83 LEU A N 1
ATOM 636 C CA . LEU A 1 83 ? 19.345 2.028 -14.374 1.00 95.44 83 LEU A CA 1
ATOM 637 C C . LEU A 1 83 ? 19.304 1.084 -15.582 1.00 95.44 83 LEU A C 1
ATOM 639 O O . LEU A 1 83 ? 18.218 0.825 -16.091 1.00 95.44 83 LEU A O 1
ATOM 643 N N . ALA A 1 84 ? 20.432 0.473 -15.953 1.00 96.12 84 ALA A N 1
ATOM 644 C CA . ALA A 1 84 ? 20.505 -0.528 -17.021 1.00 96.12 84 ALA A CA 1
ATOM 645 C C . ALA A 1 84 ? 19.629 -1.768 -16.746 1.00 96.12 84 ALA A C 1
ATOM 647 O O . ALA A 1 84 ? 19.064 -2.360 -17.658 1.00 96.12 84 ALA A O 1
ATOM 648 N N . ARG A 1 85 ? 19.462 -2.163 -15.475 1.00 95.94 85 ARG A N 1
ATOM 649 C CA . ARG A 1 85 ? 18.559 -3.266 -15.082 1.00 95.94 85 ARG A CA 1
ATOM 650 C C . ARG A 1 85 ? 17.084 -2.872 -15.022 1.00 95.94 85 ARG A C 1
ATOM 652 O O . ARG A 1 85 ? 16.235 -3.761 -14.971 1.00 95.94 85 ARG A O 1
ATOM 659 N N . LEU A 1 86 ? 16.786 -1.577 -14.959 1.00 95.81 86 LEU A N 1
ATOM 660 C CA . LEU A 1 86 ? 15.430 -1.040 -14.998 1.00 95.81 86 LEU A CA 1
ATOM 661 C C . LEU A 1 86 ? 15.011 -0.621 -16.409 1.00 95.81 86 LEU A C 1
ATOM 663 O O . LEU A 1 86 ? 13.821 -0.407 -16.614 1.00 95.81 86 LEU A O 1
ATOM 667 N N . GLU A 1 87 ? 15.936 -0.518 -17.360 1.00 96.56 87 GLU A N 1
ATOM 668 C CA . GLU A 1 87 ? 15.678 -0.057 -18.723 1.00 96.56 87 GLU A CA 1
ATOM 669 C C . GLU A 1 87 ? 14.506 -0.800 -19.390 1.00 96.56 87 GLU A C 1
ATOM 671 O O . GLU A 1 87 ? 14.414 -2.028 -19.360 1.00 96.56 87 GLU A O 1
ATOM 676 N N . GLY A 1 88 ? 13.548 -0.039 -19.927 1.00 93.81 88 GLY A N 1
ATOM 677 C CA . GLY A 1 88 ? 12.323 -0.570 -20.536 1.00 93.81 88 GLY A CA 1
ATOM 678 C C . GLY A 1 88 ? 11.277 -1.101 -19.543 1.00 93.81 88 GLY A C 1
ATOM 679 O O . GLY A 1 88 ? 10.158 -1.424 -19.945 1.00 93.81 88 GLY A O 1
ATOM 680 N N . THR A 1 89 ? 11.581 -1.172 -18.243 1.00 94.94 89 THR A N 1
ATOM 681 C CA . THR A 1 89 ? 10.603 -1.530 -17.205 1.00 94.94 89 THR A CA 1
ATOM 682 C C . THR A 1 89 ? 9.826 -0.303 -16.729 1.00 94.94 89 THR A C 1
ATOM 684 O O . THR A 1 89 ? 10.344 0.814 -16.701 1.00 94.94 89 THR A O 1
ATOM 687 N N . ARG A 1 90 ? 8.591 -0.510 -16.246 1.00 93.44 90 ARG A N 1
ATOM 688 C CA . ARG A 1 90 ? 7.786 0.554 -15.609 1.00 93.44 90 ARG A CA 1
ATOM 689 C C . ARG A 1 90 ? 8.570 1.276 -14.509 1.00 93.44 90 ARG A C 1
ATOM 691 O O . ARG A 1 90 ? 8.593 2.498 -14.468 1.00 93.44 90 ARG A O 1
ATOM 698 N N . ALA A 1 91 ? 9.298 0.508 -13.701 1.00 94.25 91 ALA A N 1
ATOM 699 C CA . ALA A 1 91 ? 10.038 0.991 -12.547 1.00 94.25 91 ALA A CA 1
ATOM 700 C C . ALA A 1 91 ? 11.266 1.871 -12.853 1.00 94.25 91 ALA A C 1
ATOM 702 O O . ALA A 1 91 ? 11.849 2.417 -11.909 1.00 94.25 91 ALA A O 1
ATOM 703 N N . GLN A 1 92 ? 11.645 2.040 -14.127 1.00 95.19 92 GLN A N 1
ATOM 704 C CA . GLN A 1 92 ? 12.620 3.044 -14.568 1.00 95.19 92 GLN A CA 1
ATOM 705 C C . GLN A 1 92 ? 12.115 4.474 -14.336 1.00 95.19 92 GLN A C 1
ATOM 707 O O . GLN A 1 92 ? 12.887 5.352 -13.941 1.00 95.19 92 GLN A O 1
ATOM 712 N N . ARG A 1 93 ? 10.814 4.706 -14.575 1.00 93.75 93 ARG A N 1
ATOM 713 C CA . ARG A 1 93 ? 10.171 6.021 -14.450 1.00 93.75 93 ARG A CA 1
ATOM 714 C C . ARG A 1 93 ? 10.387 6.560 -13.042 1.00 93.75 93 ARG A C 1
ATOM 716 O O . ARG A 1 93 ? 10.290 5.819 -12.072 1.00 93.75 93 ARG A O 1
ATOM 723 N N . ASN A 1 94 ? 10.716 7.843 -12.929 1.00 94.94 94 ASN A N 1
ATOM 724 C CA . ASN A 1 94 ? 10.900 8.549 -11.659 1.00 94.94 94 ASN A CA 1
ATOM 725 C C . ASN A 1 94 ? 11.906 7.914 -10.667 1.00 94.94 94 ASN A C 1
ATOM 727 O O . ASN A 1 94 ? 11.961 8.344 -9.517 1.00 94.94 94 ASN A O 1
ATOM 731 N N . TYR A 1 95 ? 12.739 6.940 -11.066 1.00 95.88 95 TYR A N 1
ATOM 732 C CA . TYR A 1 95 ? 13.673 6.286 -10.139 1.00 95.88 95 TYR A CA 1
ATOM 733 C C . TYR A 1 95 ? 14.752 7.251 -9.625 1.00 95.88 95 TYR A C 1
ATOM 735 O O . TYR A 1 95 ? 14.940 7.369 -8.416 1.00 95.88 95 TYR A O 1
ATOM 743 N N . VAL A 1 96 ? 15.397 8.005 -10.525 1.00 95.81 96 VAL A N 1
ATOM 744 C CA . VAL A 1 96 ? 16.409 9.018 -10.159 1.00 95.81 96 VAL A CA 1
ATOM 745 C C . VAL A 1 96 ? 15.803 10.103 -9.263 1.00 95.81 96 VAL A C 1
ATOM 747 O O . VAL A 1 96 ? 16.378 10.430 -8.227 1.00 95.81 96 VAL A O 1
ATOM 750 N N . TYR A 1 97 ? 14.602 10.584 -9.610 1.00 95.81 97 TYR A N 1
ATOM 751 C CA . TYR A 1 97 ? 13.822 11.504 -8.777 1.00 95.81 97 TYR A CA 1
ATOM 752 C C . TYR A 1 97 ? 13.574 10.926 -7.377 1.00 95.81 97 TYR A C 1
ATOM 754 O O . TYR A 1 97 ? 13.838 11.597 -6.385 1.00 95.81 97 TYR A O 1
ATOM 762 N N . ALA A 1 98 ? 13.123 9.673 -7.270 1.00 95.69 98 ALA A N 1
ATOM 763 C CA . ALA A 1 98 ? 12.843 9.038 -5.985 1.00 95.69 98 ALA A CA 1
ATOM 764 C C . ALA A 1 98 ? 14.112 8.888 -5.127 1.00 95.69 98 ALA A C 1
ATOM 766 O O . ALA A 1 98 ? 14.057 9.107 -3.918 1.00 95.69 98 ALA A O 1
ATOM 767 N N . CYS A 1 99 ? 15.263 8.577 -5.733 1.00 94.00 99 CYS A N 1
ATOM 768 C CA . CYS A 1 99 ? 16.553 8.553 -5.041 1.00 94.00 99 CYS A CA 1
ATOM 769 C C . CYS A 1 99 ? 16.949 9.936 -4.500 1.00 94.00 99 CYS A C 1
ATOM 771 O O . CYS A 1 99 ? 17.328 10.042 -3.335 1.00 94.00 99 CYS A O 1
ATOM 773 N N . GLN A 1 100 ? 16.828 10.989 -5.315 1.00 96.06 100 GLN A N 1
ATOM 774 C CA . GLN A 1 100 ? 17.111 12.370 -4.905 1.00 96.06 100 GLN A CA 1
ATOM 775 C C . GLN A 1 100 ? 16.141 12.849 -3.815 1.00 96.06 100 GLN A C 1
ATOM 777 O O . GLN A 1 100 ? 16.567 13.429 -2.819 1.00 96.06 100 GLN A O 1
ATOM 782 N N . TYR A 1 101 ? 14.848 12.550 -3.960 1.00 96.31 101 TYR A N 1
ATOM 783 C CA . TYR A 1 101 ? 13.820 12.915 -2.992 1.00 96.31 101 TYR A CA 1
ATOM 784 C C . TYR A 1 101 ? 14.081 12.278 -1.626 1.00 96.31 101 TYR A C 1
ATOM 786 O O . TYR A 1 101 ? 14.050 12.988 -0.628 1.00 96.31 101 TYR A O 1
ATOM 794 N N . VAL A 1 102 ? 14.391 10.977 -1.577 1.00 94.31 102 VAL A N 1
ATOM 795 C CA . VAL A 1 102 ? 14.715 10.257 -0.329 1.00 94.31 102 VAL A CA 1
ATOM 796 C C . VAL A 1 102 ? 16.027 10.748 0.295 1.00 94.31 102 VAL A C 1
ATOM 798 O O . VAL A 1 102 ? 16.153 10.750 1.516 1.00 94.31 102 VAL A O 1
ATOM 801 N N . ALA A 1 103 ? 16.997 11.193 -0.510 1.00 92.69 103 ALA A N 1
ATOM 802 C CA . ALA A 1 103 ? 18.221 11.809 0.007 1.00 92.69 103 ALA A CA 1
ATOM 803 C C . ALA A 1 103 ? 17.964 13.192 0.640 1.00 92.69 103 ALA A C 1
ATOM 805 O O . ALA A 1 103 ? 18.598 13.530 1.636 1.00 92.69 103 ALA A O 1
ATOM 806 N N . ALA A 1 104 ? 17.026 13.972 0.090 1.00 95.81 104 ALA A N 1
ATOM 807 C CA . ALA A 1 104 ? 16.615 15.269 0.635 1.00 95.81 104 ALA A CA 1
ATOM 808 C C . ALA A 1 104 ? 15.611 15.160 1.804 1.00 95.81 104 ALA A C 1
ATOM 810 O O . ALA A 1 104 ? 15.581 16.030 2.671 1.00 95.81 104 ALA A O 1
ATOM 811 N N . HIS A 1 105 ? 14.807 14.094 1.841 1.00 93.81 105 HIS A N 1
ATOM 812 C CA . HIS A 1 105 ? 13.753 13.851 2.828 1.00 93.81 105 HIS A CA 1
ATOM 813 C C . HIS A 1 105 ? 13.971 12.481 3.497 1.00 93.81 105 HIS A C 1
ATOM 815 O O . HIS A 1 105 ? 13.327 11.498 3.116 1.00 93.81 105 HIS A O 1
ATOM 821 N N . PRO A 1 106 ? 14.893 12.377 4.475 1.00 91.56 106 PRO A N 1
ATOM 822 C CA . PRO A 1 106 ? 15.104 11.136 5.210 1.00 91.56 106 PRO A CA 1
ATOM 823 C C . PRO A 1 106 ? 13.828 10.715 5.955 1.00 91.56 106 PRO A C 1
ATOM 825 O O . PRO A 1 106 ? 13.102 11.547 6.501 1.00 91.56 106 PRO A O 1
ATOM 828 N N . ALA A 1 107 ? 13.559 9.409 5.978 1.00 89.88 107 ALA A N 1
ATOM 829 C CA . ALA A 1 107 ? 12.361 8.854 6.599 1.00 89.88 107 ALA A CA 1
ATOM 830 C C . ALA A 1 107 ? 12.380 8.985 8.134 1.00 89.88 107 ALA A C 1
ATOM 832 O O . ALA A 1 107 ? 13.420 8.821 8.776 1.00 89.88 107 ALA A O 1
ATOM 833 N N . ASP A 1 108 ? 11.206 9.213 8.730 1.00 89.56 108 ASP A N 1
ATOM 834 C CA . ASP A 1 108 ? 11.039 9.224 10.188 1.00 89.56 108 ASP A CA 1
ATOM 835 C C . ASP A 1 108 ? 11.081 7.790 10.753 1.00 89.56 108 ASP A C 1
ATOM 837 O O . ASP A 1 108 ? 10.067 7.093 10.821 1.00 89.56 108 ASP A O 1
ATOM 841 N N . GLU A 1 109 ? 12.269 7.348 11.177 1.00 89.81 109 GLU A N 1
ATOM 842 C CA . GLU A 1 109 ? 12.469 6.063 11.858 1.00 89.81 109 GLU A CA 1
ATOM 843 C C . GLU A 1 109 ? 12.219 6.111 13.381 1.00 89.81 109 GLU A C 1
ATOM 845 O O . GLU A 1 109 ? 12.704 5.238 14.109 1.00 89.81 109 GLU A O 1
ATOM 850 N N . SER A 1 110 ? 11.490 7.091 13.916 1.00 90.69 110 SER A N 1
ATOM 851 C CA . SER A 1 110 ? 11.108 7.075 15.336 1.00 90.69 110 SER A CA 1
ATOM 852 C C . SER A 1 110 ? 10.104 5.954 15.667 1.00 90.69 110 SER A C 1
ATOM 854 O O . SER A 1 110 ? 9.669 5.179 14.801 1.00 90.69 110 SER A O 1
ATOM 856 N N . GLU A 1 111 ? 9.775 5.793 16.953 1.00 90.94 111 GLU A N 1
ATOM 857 C CA . GLU A 1 111 ? 8.830 4.759 17.372 1.00 90.94 111 GLU A CA 1
ATOM 858 C C . GLU A 1 111 ? 7.373 5.119 17.022 1.00 90.94 111 GLU A C 1
ATOM 860 O O . GLU A 1 111 ? 6.901 6.250 17.180 1.00 90.94 111 GLU A O 1
ATOM 865 N N . GLY A 1 112 ? 6.648 4.111 16.538 1.00 86.00 112 GLY A N 1
ATOM 866 C CA . GLY A 1 112 ? 5.220 4.143 16.251 1.00 86.00 112 GLY A CA 1
ATOM 867 C C . GLY A 1 112 ? 4.409 4.124 17.531 1.00 86.00 112 GLY A C 1
ATOM 868 O O . GLY A 1 112 ? 4.019 3.050 17.971 1.00 86.00 112 GLY A O 1
ATOM 869 N N . ARG A 1 113 ? 4.159 5.304 18.104 1.00 89.94 113 ARG A N 1
ATOM 870 C CA . ARG A 1 113 ? 3.078 5.623 19.054 1.00 89.94 113 ARG A CA 1
ATOM 871 C C . ARG A 1 113 ? 2.373 6.868 18.519 1.00 89.94 113 ARG A C 1
ATOM 873 O O . ARG A 1 113 ? 3.067 7.784 18.070 1.00 89.94 113 ARG A O 1
ATOM 880 N N . LEU A 1 114 ? 1.037 6.891 18.521 1.00 92.88 114 LEU A N 1
ATOM 881 C CA . LEU A 1 114 ? 0.268 8.097 18.185 1.00 92.88 114 LEU A CA 1
ATOM 8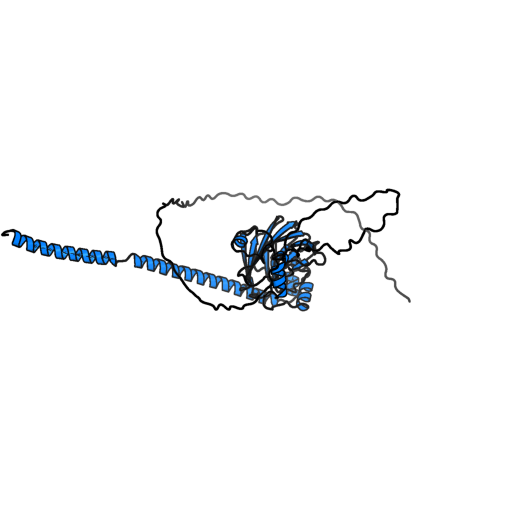82 C C . LEU A 1 114 ? 0.676 9.256 19.112 1.00 92.88 114 LEU A C 1
ATOM 884 O O . LEU A 1 114 ? 1.032 9.026 20.276 1.00 92.88 114 LEU A O 1
ATOM 888 N N . SER A 1 115 ? 0.667 10.489 18.596 1.00 93.56 115 SER A N 1
ATOM 889 C CA . SER A 1 115 ? 0.746 11.655 19.479 1.00 93.56 115 SER A CA 1
ATOM 890 C C . SER A 1 115 ? -0.563 11.786 20.256 1.00 93.56 115 SER A C 1
ATOM 892 O O . SER A 1 115 ? -1.587 11.245 19.838 1.00 93.56 115 SER A O 1
ATOM 894 N N . ASP A 1 116 ? -0.547 12.486 21.387 1.00 93.94 116 ASP A N 1
ATOM 895 C CA . ASP A 1 116 ? -1.748 12.587 22.221 1.00 93.94 116 ASP A CA 1
ATOM 896 C C . ASP A 1 116 ? -2.872 13.347 21.473 1.00 93.94 116 ASP A C 1
ATOM 898 O O . ASP A 1 116 ? -4.020 12.915 21.496 1.00 93.94 116 ASP A O 1
ATOM 902 N N . ARG A 1 117 ? -2.512 14.340 20.639 1.00 94.75 117 ARG A N 1
ATOM 903 C CA . ARG A 1 117 ? -3.414 15.003 19.676 1.00 94.75 117 ARG A CA 1
ATOM 904 C C . ARG A 1 117 ? -4.000 14.044 18.630 1.00 94.75 117 ARG A C 1
ATOM 906 O O . ARG A 1 117 ? -5.179 14.140 18.301 1.00 94.75 117 ARG A O 1
ATOM 913 N N . ASP A 1 118 ? -3.190 13.145 18.065 1.00 95.06 118 ASP A N 1
ATOM 914 C CA . ASP A 1 118 ? -3.702 12.162 17.096 1.00 95.06 118 ASP A CA 1
ATOM 915 C C . ASP A 1 118 ? -4.641 11.169 17.791 1.00 95.06 118 ASP A C 1
ATOM 917 O O . ASP A 1 118 ? -5.641 10.754 17.216 1.00 95.06 118 ASP A O 1
ATOM 921 N N . HIS A 1 119 ? -4.340 10.803 19.039 1.00 94.12 119 HIS A N 1
ATOM 922 C CA . HIS A 1 119 ? -5.187 9.933 19.846 1.00 94.12 119 HIS A CA 1
ATOM 923 C C . HIS A 1 119 ? -6.538 10.599 20.164 1.00 94.12 119 HIS A C 1
ATOM 925 O O . HIS A 1 119 ? -7.573 9.951 20.038 1.00 94.12 119 HIS A O 1
ATOM 931 N N . GLU A 1 120 ? -6.558 11.889 20.509 1.00 93.81 120 GLU A N 1
ATOM 932 C CA . GLU A 1 120 ? -7.788 12.685 20.651 1.00 93.81 120 GLU A CA 1
ATOM 933 C C . GLU A 1 120 ? -8.604 12.701 19.349 1.00 93.81 120 GLU A C 1
ATOM 935 O O . GLU A 1 120 ? -9.784 12.351 19.362 1.00 93.81 120 GLU A O 1
ATOM 940 N N . LEU A 1 121 ? -7.970 12.989 18.204 1.00 94.44 121 LEU A N 1
ATOM 941 C CA . LEU A 1 121 ? -8.628 12.979 16.890 1.00 94.44 121 LEU A CA 1
ATOM 942 C C . LEU A 1 121 ? -9.243 11.609 16.550 1.00 94.44 121 LEU A C 1
ATOM 944 O O . LEU A 1 121 ? -10.364 11.537 16.040 1.00 94.44 121 LEU A O 1
ATOM 948 N N . VAL A 1 122 ? -8.529 10.521 16.853 1.00 94.88 122 VAL A N 1
ATOM 949 C CA . VAL A 1 122 ? -9.001 9.139 16.677 1.00 94.88 122 VAL A CA 1
ATOM 950 C C . VAL A 1 122 ? -10.175 8.818 17.602 1.00 94.88 122 VAL A C 1
ATOM 952 O O . VAL A 1 122 ? -11.105 8.129 17.184 1.00 94.88 122 VAL A O 1
ATOM 955 N N . MET A 1 123 ? -10.183 9.336 18.830 1.00 93.12 123 MET A N 1
ATOM 956 C CA . MET A 1 123 ? -11.313 9.177 19.749 1.00 93.12 123 MET A CA 1
ATOM 957 C C . MET A 1 123 ? -12.536 9.986 19.295 1.00 93.12 123 MET A C 1
ATOM 959 O O . MET A 1 123 ? -13.647 9.467 19.347 1.00 93.12 123 MET A O 1
ATOM 963 N N . GLU A 1 124 ? -12.354 11.211 18.795 1.00 92.88 124 GLU A N 1
ATOM 964 C CA . GLU A 1 124 ? -13.440 12.066 18.292 1.00 92.88 124 GLU A CA 1
ATOM 965 C C . GLU A 1 124 ? -14.054 11.584 16.973 1.00 92.88 124 GLU A C 1
ATOM 967 O O . GLU A 1 124 ? -15.269 11.679 16.795 1.00 92.88 124 GLU A O 1
ATOM 972 N N . SER A 1 125 ? -13.224 11.101 16.043 1.00 93.44 125 SER A N 1
ATOM 973 C CA . SER A 1 125 ? -13.617 10.828 14.648 1.00 93.44 125 SER A CA 1
ATOM 974 C C . SER A 1 125 ? -13.650 9.338 14.293 1.00 93.44 125 SER A C 1
ATOM 976 O O . SER A 1 125 ? -14.143 8.965 13.228 1.00 93.44 125 SER A O 1
ATOM 978 N N . GLY A 1 126 ? -13.132 8.464 15.162 1.00 94.56 126 GLY A N 1
ATOM 979 C CA . GLY A 1 126 ? -13.057 7.027 14.915 1.00 94.56 126 GLY A CA 1
ATOM 980 C C . GLY A 1 126 ? -12.273 6.715 13.639 1.00 94.56 126 GLY A C 1
ATOM 981 O O . GLY A 1 126 ? -11.198 7.260 13.386 1.00 94.56 126 GLY A O 1
ATOM 982 N N . ALA A 1 127 ? -12.831 5.843 12.803 1.00 94.12 127 ALA A N 1
ATOM 983 C CA . ALA A 1 127 ? -12.249 5.436 11.531 1.00 94.12 127 ALA A CA 1
ATOM 984 C C . ALA A 1 127 ? -12.036 6.607 10.552 1.00 94.12 127 ALA A C 1
ATOM 986 O O . ALA A 1 127 ? -11.126 6.530 9.728 1.00 94.12 127 ALA A O 1
ATOM 987 N N . ALA A 1 128 ? -12.815 7.692 10.658 1.00 93.56 128 ALA A N 1
ATOM 988 C CA . ALA A 1 128 ? -12.676 8.871 9.802 1.00 93.56 128 ALA A CA 1
ATOM 989 C C . ALA A 1 128 ? -11.416 9.711 10.101 1.00 93.56 128 ALA A C 1
ATOM 991 O O . ALA A 1 128 ? -11.070 10.577 9.310 1.00 93.56 128 ALA A O 1
ATOM 992 N N . ALA A 1 129 ? -10.687 9.440 11.193 1.00 95.50 129 ALA A N 1
ATOM 993 C CA . ALA A 1 129 ? -9.411 10.105 11.479 1.00 95.50 129 ALA A CA 1
ATOM 994 C C . ALA A 1 129 ? -8.293 9.769 10.461 1.00 95.50 129 ALA A C 1
ATOM 996 O O . ALA A 1 129 ? -7.327 10.525 10.328 1.00 95.50 129 ALA A O 1
ATOM 997 N N . TRP A 1 130 ? -8.407 8.644 9.739 1.00 96.12 130 TRP A N 1
ATOM 998 C CA . TRP A 1 130 ? -7.495 8.287 8.646 1.00 96.12 130 TRP A CA 1
ATOM 999 C C . TRP A 1 130 ? -8.035 8.788 7.310 1.00 96.12 130 TRP A C 1
ATOM 1001 O O . TRP A 1 130 ? -8.896 8.159 6.696 1.00 96.12 130 TRP A O 1
ATOM 1011 N N . GLU A 1 131 ? -7.443 9.874 6.828 1.00 95.56 131 GLU A N 1
ATOM 1012 C CA . GLU A 1 131 ? -7.736 10.475 5.530 1.00 95.56 131 GLU A CA 1
ATOM 1013 C C . GLU A 1 131 ? -6.497 10.418 4.635 1.00 95.56 131 GLU A C 1
ATOM 1015 O O . GLU A 1 131 ? -5.371 10.524 5.114 1.00 95.56 131 GLU A O 1
ATOM 1020 N N . PHE A 1 132 ? -6.665 10.278 3.325 1.00 95.75 132 PHE A N 1
ATOM 1021 C CA . PHE A 1 132 ? -5.573 10.404 2.364 1.00 95.75 132 PHE A CA 1
ATOM 1022 C C . PHE A 1 132 ? -5.464 11.858 1.904 1.00 95.75 132 PHE A C 1
ATOM 1024 O O . PHE A 1 132 ? -6.454 12.477 1.520 1.00 95.75 132 PHE A O 1
ATOM 1031 N N . ALA A 1 133 ? -4.254 12.417 1.936 1.00 88.44 133 ALA A N 1
ATOM 1032 C CA . ALA A 1 133 ? -4.050 13.801 1.524 1.00 88.44 133 ALA A CA 1
ATOM 1033 C C . ALA A 1 133 ? -4.195 13.940 -0.009 1.00 88.44 133 ALA A C 1
ATOM 1035 O O . ALA A 1 133 ? -3.535 13.191 -0.739 1.00 88.44 133 ALA A O 1
ATOM 1036 N N . PRO A 1 134 ? -5.002 14.891 -0.521 1.00 91.06 134 PRO A N 1
ATOM 1037 C CA . PRO A 1 134 ? -5.034 15.195 -1.947 1.00 91.06 134 PRO A CA 1
ATOM 1038 C C . PRO A 1 134 ? -3.679 15.753 -2.401 1.00 91.06 134 PRO A C 1
ATOM 1040 O O . PRO A 1 134 ? -2.996 16.466 -1.664 1.00 91.06 134 PRO A O 1
ATOM 1043 N N . ALA A 1 135 ? -3.289 15.427 -3.631 1.00 88.94 135 ALA A N 1
ATOM 1044 C CA . ALA A 1 135 ? -1.986 15.777 -4.192 1.00 88.94 135 ALA A CA 1
ATOM 1045 C C . ALA A 1 135 ? -2.111 16.162 -5.673 1.00 88.94 135 ALA A C 1
ATOM 1047 O O . ALA A 1 135 ? -3.166 16.007 -6.286 1.00 88.94 135 ALA A O 1
ATOM 1048 N N . ALA A 1 136 ? -1.026 16.654 -6.277 1.00 87.75 136 ALA A N 1
ATOM 1049 C CA . ALA A 1 136 ? -1.011 17.015 -7.694 1.00 87.75 136 ALA A CA 1
ATOM 1050 C C . ALA A 1 136 ? -1.360 15.802 -8.583 1.00 87.75 136 ALA A C 1
ATOM 1052 O O . ALA A 1 136 ? -0.549 14.891 -8.759 1.00 87.75 136 ALA A O 1
ATOM 1053 N N . GLY A 1 137 ? -2.581 15.810 -9.128 1.00 91.25 137 GLY A N 1
ATOM 1054 C CA . GLY A 1 137 ? -3.163 14.740 -9.943 1.00 91.25 137 GLY A CA 1
ATOM 1055 C C . GLY A 1 137 ? -3.733 13.541 -9.165 1.00 91.25 137 GLY A C 1
ATOM 1056 O O . GLY A 1 137 ? -4.065 12.542 -9.796 1.00 91.25 137 GLY A O 1
ATOM 1057 N N . VAL A 1 138 ? -3.891 13.644 -7.839 1.00 96.38 138 VAL A N 1
ATOM 1058 C CA . VAL A 1 138 ? -4.659 12.687 -7.023 1.00 96.38 138 VAL A CA 1
ATOM 1059 C C . VAL A 1 138 ? -5.782 13.427 -6.305 1.00 96.38 138 VAL A C 1
ATOM 1061 O O . VAL A 1 138 ? -5.531 14.210 -5.385 1.00 96.38 138 VAL A O 1
ATOM 1064 N N . ALA A 1 139 ? -7.021 13.174 -6.719 1.00 96.94 139 ALA A N 1
ATOM 1065 C CA . ALA A 1 139 ? -8.203 13.676 -6.035 1.00 96.94 139 ALA A CA 1
ATOM 1066 C C . ALA A 1 139 ? -8.611 12.705 -4.919 1.00 96.94 139 ALA A C 1
ATOM 1068 O O . ALA A 1 139 ? -8.554 11.486 -5.092 1.00 96.94 139 ALA A O 1
ATOM 1069 N N . VAL A 1 140 ? -9.040 13.247 -3.778 1.00 97.19 140 VAL A N 1
ATOM 1070 C CA . VAL A 1 140 ? -9.570 12.462 -2.657 1.00 97.19 140 VAL A CA 1
ATOM 1071 C C . VAL A 1 140 ? -10.944 13.002 -2.274 1.00 97.19 140 VAL A C 1
ATOM 1073 O O . VAL A 1 140 ? -11.128 14.213 -2.154 1.00 97.19 140 VAL A O 1
ATOM 1076 N N . ARG A 1 141 ? -11.914 12.103 -2.094 1.00 95.81 141 ARG A N 1
ATOM 1077 C CA . ARG A 1 141 ? -13.275 12.392 -1.619 1.00 95.81 141 ARG A CA 1
ATOM 1078 C C . ARG A 1 141 ? -13.519 11.610 -0.329 1.00 95.81 141 ARG A C 1
ATOM 1080 O O . ARG A 1 141 ? -13.003 10.504 -0.169 1.00 95.81 141 ARG A O 1
ATOM 1087 N N . ASN A 1 142 ? -14.286 12.180 0.602 1.00 92.69 142 ASN A N 1
ATOM 1088 C CA . ASN A 1 142 ? -14.663 11.528 1.868 1.00 92.69 142 ASN A CA 1
ATOM 1089 C C . ASN A 1 142 ? -13.458 10.939 2.649 1.00 92.69 142 ASN A C 1
ATOM 1091 O O . ASN A 1 142 ? -13.558 9.861 3.236 1.00 92.69 142 ASN A O 1
ATOM 1095 N N . GLY A 1 143 ? -12.281 11.573 2.538 1.00 94.00 143 GLY A N 1
ATOM 1096 C CA . GLY A 1 143 ? -10.995 11.110 3.080 1.00 94.00 143 GLY A CA 1
ATOM 1097 C C . GLY A 1 143 ? -10.448 9.782 2.522 1.00 94.00 143 GLY A C 1
ATOM 1098 O O . GLY A 1 143 ? -9.273 9.488 2.714 1.00 94.00 143 GLY A O 1
ATOM 1099 N N . THR A 1 144 ? -11.251 8.964 1.837 1.00 96.75 144 THR A N 1
ATOM 1100 C CA . THR A 1 144 ? -10.967 7.530 1.612 1.00 96.75 144 THR A CA 1
ATOM 1101 C C . THR A 1 144 ? -11.298 7.016 0.207 1.00 96.75 144 THR A C 1
ATOM 1103 O O . THR A 1 144 ? -10.883 5.914 -0.159 1.00 96.75 144 THR A O 1
ATOM 1106 N N . GLU A 1 145 ? -11.998 7.796 -0.613 1.00 97.62 145 GLU A N 1
ATOM 1107 C CA . GLU A 1 145 ? -12.173 7.538 -2.044 1.00 97.62 145 GLU A CA 1
ATOM 1108 C C . GLU A 1 145 ? -11.069 8.276 -2.803 1.00 97.62 145 GLU A C 1
ATOM 1110 O O . GLU A 1 145 ? -10.948 9.493 -2.686 1.00 97.62 145 GLU A O 1
ATOM 1115 N N . ILE A 1 146 ? -10.243 7.548 -3.554 1.00 98.19 146 ILE A N 1
ATOM 1116 C CA . ILE A 1 146 ? -9.022 8.066 -4.183 1.00 98.19 146 ILE A CA 1
ATOM 1117 C C . ILE A 1 146 ? -9.133 7.897 -5.696 1.00 98.19 146 ILE A C 1
ATOM 1119 O O . ILE A 1 146 ? -9.341 6.788 -6.189 1.00 98.19 146 ILE A O 1
ATOM 1123 N N . GLU A 1 147 ? -8.948 8.984 -6.434 1.00 98.12 147 GLU A N 1
ATOM 1124 C CA . GLU A 1 147 ? -8.982 9.025 -7.893 1.00 98.12 147 GLU A CA 1
ATOM 1125 C C . GLU A 1 147 ? -7.632 9.538 -8.413 1.00 98.12 147 GLU A C 1
ATOM 1127 O O . GLU A 1 147 ? -7.244 10.685 -8.183 1.00 98.12 147 GLU A O 1
ATOM 1132 N N . PHE A 1 148 ? -6.894 8.664 -9.097 1.00 97.69 148 PHE A N 1
ATOM 1133 C CA . PHE A 1 148 ? -5.627 8.996 -9.742 1.00 97.69 148 PHE A CA 1
ATOM 1134 C C . PHE A 1 148 ? -5.901 9.463 -11.172 1.00 97.69 148 PHE A C 1
ATOM 1136 O O . PHE A 1 148 ? -6.511 8.729 -11.950 1.00 97.69 148 PHE A O 1
ATOM 1143 N N . ALA A 1 149 ? -5.414 10.651 -11.540 1.00 94.81 149 ALA A N 1
ATOM 1144 C CA . ALA A 1 149 ? -5.524 11.171 -12.905 1.00 94.81 149 ALA A CA 1
ATOM 1145 C C . ALA A 1 149 ? -4.529 10.500 -13.874 1.00 94.81 149 ALA A C 1
ATOM 1147 O O . ALA A 1 149 ? -4.777 10.430 -15.077 1.00 94.81 149 ALA A O 1
ATOM 1148 N N . GLY A 1 150 ? -3.411 9.982 -13.352 1.00 91.19 150 GLY A N 1
ATOM 1149 C CA . GLY A 1 150 ? -2.401 9.234 -14.100 1.00 91.19 150 GLY A CA 1
ATOM 1150 C C . GLY A 1 150 ? -0.970 9.730 -13.881 1.00 91.19 150 GLY A C 1
ATOM 1151 O O . GLY A 1 150 ? -0.730 10.769 -13.272 1.00 91.19 150 GLY A O 1
ATOM 1152 N N . GLY A 1 151 ? -0.004 8.967 -14.401 1.00 91.00 151 GLY A N 1
ATOM 1153 C CA . GLY A 1 151 ? 1.402 9.098 -14.006 1.00 91.00 151 GLY A CA 1
ATOM 1154 C C . GLY A 1 151 ? 1.718 8.249 -12.772 1.00 91.00 151 GLY A C 1
ATOM 1155 O O . GLY A 1 151 ? 0.819 7.646 -12.199 1.00 91.00 151 GLY A O 1
ATOM 1156 N N . GLU A 1 152 ? 2.994 8.161 -12.378 1.00 94.94 152 GLU A N 1
ATOM 1157 C CA . GLU A 1 152 ? 3.345 7.528 -11.097 1.00 94.94 152 GLU A CA 1
ATOM 1158 C C . GLU A 1 152 ? 3.051 8.485 -9.949 1.00 94.94 152 GLU A C 1
ATOM 1160 O O . GLU A 1 152 ? 3.656 9.554 -9.869 1.00 94.94 152 GLU A O 1
ATOM 1165 N N . GLN A 1 153 ? 2.138 8.087 -9.069 1.00 96.19 153 GLN A N 1
ATOM 1166 C CA . GLN A 1 153 ? 1.672 8.863 -7.925 1.00 96.19 153 GLN A CA 1
ATOM 1167 C C . GLN A 1 153 ? 1.424 7.944 -6.729 1.00 96.19 153 GLN A C 1
ATOM 1169 O O . GLN A 1 153 ? 0.936 6.825 -6.883 1.00 96.19 153 GLN A O 1
ATOM 1174 N N . SER A 1 154 ? 1.698 8.435 -5.524 1.00 96.19 154 SER A N 1
ATOM 1175 C CA . SER A 1 154 ? 1.408 7.758 -4.261 1.00 96.19 154 SER A CA 1
ATOM 1176 C C . SER A 1 154 ? 0.819 8.715 -3.238 1.00 96.19 154 SER A C 1
ATOM 1178 O O . SER A 1 154 ? 1.309 9.835 -3.094 1.00 96.19 154 SER A O 1
ATOM 1180 N N . VAL A 1 155 ? -0.150 8.231 -2.467 1.00 96.94 155 VAL A N 1
ATOM 1181 C CA . VAL A 1 155 ? -0.721 8.930 -1.315 1.00 96.94 155 VAL A CA 1
ATOM 1182 C C . VAL A 1 155 ? -0.594 8.084 -0.052 1.00 96.94 155 VAL A C 1
ATOM 1184 O O . VAL A 1 155 ? -0.858 6.878 -0.038 1.00 96.94 155 VAL A O 1
ATOM 1187 N N . LEU A 1 156 ? -0.163 8.750 1.015 1.00 96.06 156 LEU A N 1
ATOM 1188 C CA . LEU A 1 156 ? -0.121 8.240 2.381 1.00 96.06 156 LEU A CA 1
ATOM 1189 C C . LEU A 1 156 ? -1.408 8.645 3.106 1.00 96.06 156 LEU A C 1
ATOM 1191 O O . LEU A 1 156 ? -1.971 9.705 2.820 1.00 96.06 156 LEU A O 1
ATOM 1195 N N . ALA A 1 157 ? -1.832 7.835 4.072 1.00 96.75 157 ALA A N 1
ATOM 1196 C CA . ALA A 1 157 ? -2.810 8.286 5.055 1.00 96.75 157 ALA A CA 1
ATOM 1197 C C . ALA A 1 157 ? -2.206 9.369 5.976 1.00 96.75 157 ALA A C 1
ATOM 1199 O O . ALA A 1 157 ? -0.996 9.397 6.214 1.00 96.75 157 ALA A O 1
ATOM 1200 N N . SER A 1 158 ? -3.066 10.230 6.516 1.00 95.62 158 SER A N 1
ATOM 1201 C CA . SER A 1 158 ? -2.770 11.305 7.469 1.00 95.62 158 SER A CA 1
ATOM 1202 C C . SER A 1 158 ? -2.085 10.784 8.731 1.00 95.62 158 SER A C 1
ATOM 1204 O O . SER A 1 158 ? -1.116 11.375 9.210 1.00 95.62 158 SER A O 1
ATOM 1206 N N . LEU A 1 159 ? -2.574 9.650 9.236 1.00 96.50 159 LEU A N 1
ATOM 1207 C CA . LEU A 1 159 ? -2.140 9.012 10.468 1.00 96.50 159 LEU A CA 1
ATOM 1208 C C . LEU A 1 159 ? -1.446 7.671 10.201 1.00 96.50 159 LEU A C 1
ATOM 1210 O O . LEU A 1 159 ? -1.787 6.907 9.294 1.00 96.50 159 LEU A O 1
ATOM 1214 N N . GLN A 1 160 ? -0.471 7.366 11.052 1.00 96.44 160 GLN A N 1
ATOM 1215 C CA . GLN A 1 160 ? 0.212 6.074 11.088 1.00 96.44 160 GLN A CA 1
ATOM 1216 C C . GLN A 1 160 ? -0.711 4.951 11.586 1.00 96.44 160 GLN A C 1
ATOM 1218 O O . GLN A 1 160 ? -1.793 5.197 12.120 1.00 96.44 160 GLN A O 1
ATOM 1223 N N . PHE A 1 161 ? -0.262 3.701 11.478 1.00 96.44 161 PHE A N 1
ATOM 1224 C CA . PHE A 1 161 ? -0.855 2.609 12.244 1.00 96.44 161 PHE A CA 1
ATOM 1225 C C . PHE A 1 161 ? -0.669 2.859 13.752 1.00 96.44 161 PHE A C 1
ATOM 1227 O O . PHE A 1 161 ? 0.458 3.156 14.169 1.00 96.44 161 PHE A O 1
ATOM 1234 N N . PRO A 1 162 ? -1.716 2.680 14.576 1.00 94.38 162 PRO A N 1
ATOM 1235 C CA . PRO A 1 162 ? -1.582 2.679 16.032 1.00 94.38 162 PRO A CA 1
ATOM 1236 C C . PRO A 1 162 ? -0.772 1.461 16.527 1.00 94.38 162 PRO A C 1
ATOM 1238 O O . PRO A 1 162 ? -0.320 0.637 15.722 1.00 94.38 162 PRO A O 1
ATOM 1241 N N . ASN A 1 163 ? -0.538 1.335 17.839 1.00 92.19 163 ASN A N 1
ATOM 1242 C CA . ASN A 1 163 ? 0.383 0.319 18.387 1.00 92.19 163 ASN A CA 1
ATOM 1243 C C . ASN A 1 163 ? -0.163 -0.541 19.542 1.00 92.19 163 ASN A C 1
ATOM 1245 O O . ASN A 1 163 ? 0.525 -1.461 19.999 1.00 92.19 163 ASN A O 1
ATOM 1249 N N . GLU A 1 164 ? -1.392 -0.280 19.974 1.00 90.62 164 GLU A N 1
ATOM 1250 C CA . GLU A 1 164 ? -2.032 -0.862 21.153 1.00 90.62 164 GLU A CA 1
ATOM 1251 C C . GLU A 1 164 ? -2.488 -2.308 20.874 1.00 90.62 164 GLU A C 1
ATOM 1253 O O . GLU A 1 164 ? -2.395 -3.198 21.724 1.00 90.62 164 GLU A O 1
ATOM 1258 N N . GLN A 1 165 ? -2.928 -2.578 19.642 1.00 92.62 165 GLN A N 1
ATOM 1259 C CA . GLN A 1 165 ? -3.330 -3.895 19.161 1.00 92.62 165 GLN A CA 1
ATOM 1260 C C . GLN A 1 165 ? -2.174 -4.682 18.520 1.00 92.62 165 GLN A C 1
ATOM 1262 O O . GLN A 1 165 ? -1.153 -4.172 18.058 1.00 92.62 165 GLN A O 1
ATOM 1267 N N . ARG A 1 166 ? -2.361 -6.005 18.424 1.00 94.75 166 ARG A N 1
ATOM 1268 C CA . ARG A 1 166 ? -1.382 -6.919 17.802 1.00 94.75 166 ARG A CA 1
ATOM 1269 C C . ARG A 1 166 ? -1.355 -6.863 16.274 1.00 94.75 166 ARG A C 1
ATOM 1271 O O . ARG A 1 166 ? -0.359 -7.288 15.680 1.00 94.75 166 ARG A O 1
ATOM 1278 N N . VAL A 1 167 ? -2.466 -6.476 15.654 1.00 97.44 167 VAL A N 1
ATOM 1279 C CA . VAL A 1 167 ? -2.681 -6.495 14.206 1.00 97.44 167 VAL A CA 1
ATOM 1280 C C . VAL A 1 167 ? -3.657 -5.383 13.856 1.00 97.44 167 VAL A C 1
ATOM 1282 O O . VAL A 1 167 ? -4.743 -5.360 14.417 1.00 97.44 167 VAL A O 1
ATOM 1285 N N . TYR A 1 168 ? -3.288 -4.558 12.887 1.00 97.81 168 TYR A N 1
ATOM 1286 C CA . TYR A 1 168 ? -4.167 -3.595 12.234 1.00 97.81 168 TYR A CA 1
ATOM 1287 C C . TYR A 1 168 ? -4.356 -4.013 10.780 1.00 97.81 168 TYR A C 1
ATOM 1289 O O . TYR A 1 168 ? -3.474 -4.652 10.202 1.00 97.81 168 TYR A O 1
ATOM 1297 N N . TYR A 1 169 ? -5.497 -3.695 10.187 1.00 98.50 169 TYR A N 1
ATOM 1298 C CA . TYR A 1 169 ? -5.864 -4.096 8.838 1.00 98.50 169 TYR A CA 1
ATOM 1299 C C . TYR A 1 169 ? -6.684 -2.999 8.167 1.00 98.50 169 TYR A C 1
ATOM 1301 O O . TYR A 1 169 ? -7.582 -2.416 8.769 1.00 98.50 169 TYR A O 1
ATOM 1309 N N . TYR A 1 170 ? -6.377 -2.760 6.899 1.00 98.62 170 TYR A N 1
ATOM 1310 C CA . TYR A 1 170 ? -7.183 -1.947 6.003 1.00 98.62 170 TYR A CA 1
ATOM 1311 C C . TYR A 1 170 ? -7.264 -2.655 4.648 1.00 98.62 170 TYR A C 1
ATOM 1313 O O . TYR A 1 170 ? -6.443 -3.524 4.339 1.00 98.62 170 TYR A O 1
ATOM 1321 N N . GLU A 1 171 ? -8.247 -2.311 3.826 1.00 98.12 171 GLU A N 1
ATOM 1322 C CA . GLU A 1 171 ? -8.367 -2.876 2.483 1.00 98.12 171 GLU A CA 1
ATOM 1323 C C . GLU A 1 171 ? -8.776 -1.839 1.446 1.00 98.12 171 GLU A C 1
ATOM 1325 O O . GLU A 1 171 ? -9.465 -0.871 1.748 1.00 98.12 171 GLU A O 1
ATOM 1330 N N . VAL A 1 172 ? -8.329 -2.044 0.213 1.00 98.62 172 VAL A N 1
ATOM 1331 C CA . VAL A 1 172 ? -8.583 -1.165 -0.925 1.00 98.62 172 VAL A CA 1
ATOM 1332 C C . VAL A 1 172 ? -9.416 -1.931 -1.937 1.00 98.62 172 VAL A C 1
ATOM 1334 O O . VAL A 1 172 ? -8.974 -2.949 -2.475 1.00 98.62 172 VAL A O 1
ATOM 1337 N N . ARG A 1 173 ? -10.625 -1.442 -2.205 1.00 98.44 173 ARG A N 1
ATOM 1338 C CA . ARG A 1 173 ? -11.465 -1.923 -3.299 1.00 98.44 173 ARG A CA 1
ATOM 1339 C C . ARG A 1 173 ? -11.073 -1.203 -4.584 1.00 98.44 173 ARG A C 1
ATOM 1341 O O . ARG A 1 173 ? -11.102 0.026 -4.653 1.00 98.44 173 ARG A O 1
ATOM 1348 N N . LEU A 1 174 ? -10.739 -1.982 -5.607 1.00 98.06 174 LEU A N 1
ATOM 1349 C CA . LEU A 1 174 ? -10.316 -1.506 -6.921 1.00 98.06 174 LEU A CA 1
ATOM 1350 C C . LEU A 1 174 ? -11.560 -1.132 -7.750 1.00 98.06 174 LEU A C 1
ATOM 1352 O O . LEU A 1 174 ? -12.015 -1.919 -8.577 1.00 98.06 174 LEU A O 1
ATOM 1356 N N . ALA A 1 175 ? -12.181 0.019 -7.470 1.00 97.50 175 ALA A N 1
ATOM 1357 C CA . ALA A 1 175 ? -13.489 0.380 -8.031 1.00 97.50 175 ALA A CA 1
ATOM 1358 C C . ALA A 1 175 ? -13.469 0.507 -9.566 1.00 97.50 175 ALA A C 1
ATOM 1360 O O . ALA A 1 175 ? -14.342 -0.045 -10.234 1.00 97.50 175 ALA A O 1
ATOM 1361 N N . GLN A 1 176 ? -12.446 1.161 -10.119 1.00 97.12 176 GLN A N 1
ATOM 1362 C CA . GLN A 1 176 ? -12.156 1.208 -11.553 1.00 97.12 176 GLN A CA 1
ATOM 1363 C C . GLN A 1 176 ? -10.649 1.046 -11.763 1.00 97.12 176 GLN A C 1
ATOM 1365 O O . GLN A 1 176 ? -9.872 1.895 -11.330 1.00 97.12 176 GLN A O 1
ATOM 1370 N N . LEU A 1 177 ? -10.231 -0.030 -12.433 1.00 97.06 177 LEU A N 1
ATOM 1371 C CA . LEU A 1 177 ? -8.830 -0.322 -12.736 1.00 97.06 177 LEU A CA 1
ATOM 1372 C C . LEU A 1 177 ? -8.673 -0.774 -14.203 1.00 97.06 177 LEU A C 1
ATOM 1374 O O . LEU A 1 177 ? -8.934 -1.945 -14.508 1.00 97.06 177 LEU A O 1
ATOM 1378 N N . PRO A 1 178 ? -8.244 0.123 -15.112 1.00 96.19 178 PRO A N 1
ATOM 1379 C CA . PRO A 1 178 ? -7.879 -0.235 -16.482 1.00 96.19 178 PRO A CA 1
ATOM 1380 C C . PRO A 1 178 ? -6.773 -1.296 -16.508 1.00 96.19 178 PRO A C 1
ATOM 1382 O O . PRO A 1 178 ? -5.849 -1.238 -15.701 1.00 96.19 178 PRO A O 1
ATOM 1385 N N . GLU A 1 179 ? -6.805 -2.238 -17.459 1.00 92.31 179 GLU A N 1
ATOM 1386 C CA . GLU A 1 179 ? -5.846 -3.364 -17.482 1.00 92.31 179 GLU A CA 1
ATOM 1387 C C . GLU A 1 179 ? -4.373 -2.943 -17.639 1.00 92.31 179 GLU A C 1
ATOM 1389 O O . GLU A 1 179 ? -3.467 -3.690 -17.258 1.00 92.31 179 GLU A O 1
ATOM 1394 N N . ALA A 1 180 ? -4.136 -1.751 -18.194 1.00 93.56 180 ALA A N 1
ATOM 1395 C CA . ALA A 1 180 ? -2.813 -1.159 -18.338 1.00 93.56 180 ALA A CA 1
ATOM 1396 C C . ALA A 1 180 ? -2.316 -0.448 -17.066 1.00 93.56 180 ALA A C 1
ATOM 1398 O O . ALA A 1 180 ? -1.104 -0.274 -16.929 1.00 93.56 180 ALA A O 1
ATOM 1399 N N . THR A 1 181 ? -3.200 -0.053 -16.146 1.00 96.44 181 THR A N 1
ATOM 1400 C CA . THR A 1 181 ? -2.832 0.643 -14.906 1.00 96.44 181 THR A CA 1
ATOM 1401 C C . THR A 1 181 ? -2.358 -0.368 -13.863 1.00 96.44 181 THR A C 1
ATOM 1403 O O . THR A 1 181 ? -3.020 -1.368 -13.590 1.00 96.44 181 THR A O 1
ATOM 1406 N N . ASN A 1 182 ? -1.207 -0.105 -13.249 1.00 97.06 182 ASN A N 1
ATOM 1407 C CA . ASN A 1 182 ? -0.755 -0.794 -12.050 1.00 97.06 182 ASN A CA 1
ATOM 1408 C C . ASN A 1 182 ? -1.141 0.037 -10.829 1.00 97.06 182 ASN A C 1
ATOM 1410 O O . ASN A 1 182 ? -0.819 1.218 -10.758 1.00 97.06 182 ASN A O 1
ATOM 1414 N N . VAL A 1 183 ? -1.767 -0.601 -9.849 1.00 98.25 183 VAL A N 1
ATOM 1415 C CA . VAL A 1 183 ? -1.950 -0.073 -8.491 1.00 98.25 183 VAL A CA 1
ATOM 1416 C C . VAL A 1 183 ? -1.066 -0.861 -7.535 1.00 98.25 183 VAL A C 1
ATOM 1418 O O . VAL A 1 183 ? -0.984 -2.086 -7.661 1.00 98.25 183 VAL A O 1
ATOM 1421 N N . ALA A 1 184 ? -0.444 -0.184 -6.569 1.00 98.31 184 ALA A N 1
ATOM 1422 C CA . ALA A 1 184 ? 0.235 -0.823 -5.450 1.00 98.31 184 ALA A CA 1
ATOM 1423 C C . ALA A 1 184 ? -0.314 -0.366 -4.094 1.00 98.31 184 ALA A C 1
ATOM 1425 O O . ALA A 1 184 ? -0.581 0.818 -3.885 1.00 98.31 184 ALA A O 1
ATOM 1426 N N . VAL A 1 185 ? -0.480 -1.330 -3.185 1.00 98.56 185 VAL A N 1
ATOM 1427 C CA . VAL A 1 185 ? -1.090 -1.169 -1.854 1.00 98.56 185 VAL A CA 1
ATOM 1428 C C . VAL A 1 185 ? -0.157 -1.779 -0.809 1.00 98.56 185 VAL A C 1
ATOM 1430 O O . VAL A 1 185 ? 0.330 -2.899 -0.999 1.00 98.56 185 VAL A O 1
ATOM 1433 N N . GLY A 1 186 ? 0.123 -1.070 0.285 1.00 98.25 186 GLY A N 1
ATOM 1434 C CA . GLY A 1 186 ? 1.133 -1.521 1.241 1.00 98.25 186 GLY A CA 1
ATOM 1435 C C . GLY A 1 186 ? 1.329 -0.628 2.459 1.00 98.25 186 GLY A C 1
ATOM 1436 O O . GLY A 1 186 ? 0.430 0.084 2.891 1.00 98.25 186 GLY A O 1
ATOM 1437 N N . VAL A 1 187 ? 2.538 -0.656 3.015 1.00 98.06 187 VAL A N 1
ATOM 1438 C CA . VAL A 1 187 ? 2.931 0.219 4.126 1.00 98.06 187 VAL A CA 1
ATOM 1439 C C . VAL A 1 187 ? 4.217 0.969 3.794 1.00 98.06 187 VAL A C 1
ATOM 1441 O O . VAL A 1 187 ? 5.123 0.411 3.171 1.00 98.06 187 VAL A O 1
ATOM 1444 N N . ALA A 1 188 ? 4.311 2.225 4.223 1.00 97.38 188 ALA A N 1
ATOM 1445 C CA . ALA A 1 188 ? 5.508 3.050 4.065 1.00 97.38 188 ALA A CA 1
ATOM 1446 C C . ALA A 1 188 ? 5.730 3.967 5.275 1.00 97.38 188 ALA A C 1
ATOM 1448 O O . ALA A 1 188 ? 4.814 4.198 6.063 1.00 97.38 188 ALA A O 1
ATOM 1449 N N . MET A 1 189 ? 6.950 4.475 5.437 1.00 96.31 189 MET A N 1
ATOM 1450 C CA . MET A 1 189 ? 7.241 5.561 6.376 1.00 96.31 189 MET A CA 1
ATOM 1451 C C . MET A 1 189 ? 6.830 6.920 5.797 1.00 96.31 189 MET A C 1
ATOM 1453 O O . MET A 1 189 ? 6.701 7.094 4.581 1.00 96.31 189 MET A O 1
ATOM 1457 N N . ARG A 1 190 ? 6.663 7.910 6.678 1.00 93.38 190 ARG A N 1
ATOM 1458 C CA . ARG A 1 190 ? 6.482 9.313 6.283 1.00 93.38 190 ARG A CA 1
ATOM 1459 C C . ARG A 1 190 ? 7.759 9.833 5.607 1.00 93.38 190 ARG A C 1
ATOM 1461 O O . ARG A 1 190 ? 8.859 9.473 6.019 1.00 93.38 190 ARG A O 1
ATOM 1468 N N . GLY A 1 191 ? 7.599 10.665 4.575 1.00 91.62 191 GLY A N 1
ATOM 1469 C CA . GLY A 1 191 ? 8.694 11.066 3.676 1.00 91.62 191 GLY A CA 1
ATOM 1470 C C . GLY A 1 191 ? 8.823 10.194 2.417 1.00 91.62 191 GLY A C 1
ATOM 1471 O O . GLY A 1 191 ? 9.837 10.253 1.729 1.00 91.62 191 GLY A O 1
ATOM 1472 N N . TYR A 1 192 ? 7.813 9.377 2.095 1.00 95.38 192 TYR A N 1
ATOM 1473 C CA . TYR A 1 192 ? 7.796 8.615 0.845 1.00 95.38 192 TYR A CA 1
ATOM 1474 C C . TYR A 1 192 ? 7.698 9.543 -0.389 1.00 95.38 192 TYR A C 1
ATOM 1476 O O . TYR A 1 192 ? 6.876 10.462 -0.369 1.00 95.38 192 TYR A O 1
ATOM 1484 N N . PRO A 1 193 ? 8.481 9.322 -1.467 1.00 95.81 193 PRO A N 1
ATOM 1485 C CA . PRO A 1 193 ? 8.438 10.157 -2.669 1.00 95.81 193 PRO A CA 1
ATOM 1486 C C . PRO A 1 193 ? 7.059 10.111 -3.350 1.00 95.81 193 PRO A C 1
ATOM 1488 O O . PRO A 1 193 ? 6.652 9.039 -3.797 1.00 95.81 193 PRO A O 1
ATOM 1491 N N . PRO A 1 194 ? 6.356 11.252 -3.505 1.00 94.56 194 PRO A N 1
ATOM 1492 C CA . PRO A 1 194 ? 4.953 11.278 -3.924 1.00 94.56 194 PRO A CA 1
ATOM 1493 C C . PRO A 1 194 ? 4.722 10.852 -5.379 1.00 94.56 194 PRO A C 1
ATOM 1495 O O . PRO A 1 194 ? 3.602 10.495 -5.729 1.00 94.56 194 PRO A O 1
ATOM 1498 N N . GLN A 1 195 ? 5.752 10.880 -6.231 1.00 95.44 195 GLN A N 1
ATOM 1499 C CA . GLN A 1 195 ? 5.664 10.493 -7.645 1.00 95.44 195 GLN A CA 1
ATOM 1500 C C . GLN A 1 195 ? 6.324 9.133 -7.922 1.00 95.44 195 GLN A C 1
ATOM 1502 O O . GLN A 1 195 ? 7.143 8.999 -8.833 1.00 95.44 195 GLN A O 1
ATOM 1507 N N . ARG A 1 196 ? 6.037 8.126 -7.090 1.00 96.44 196 ARG A N 1
ATOM 1508 C CA . ARG A 1 196 ? 6.660 6.798 -7.169 1.00 96.44 196 ARG A CA 1
ATOM 1509 C C . ARG A 1 196 ? 5.690 5.713 -6.715 1.00 96.44 196 ARG A C 1
ATOM 1511 O O . ARG A 1 196 ? 5.008 5.882 -5.712 1.00 96.44 196 ARG A O 1
ATOM 1518 N N . MET A 1 197 ? 5.683 4.559 -7.378 1.00 97.56 197 MET A N 1
ATOM 1519 C CA . MET A 1 197 ? 4.926 3.401 -6.879 1.00 97.56 197 MET A CA 1
ATOM 1520 C C . MET A 1 197 ? 5.438 2.943 -5.507 1.00 97.56 197 MET A C 1
ATOM 1522 O O . MET A 1 197 ? 6.648 2.804 -5.311 1.00 97.56 197 MET A O 1
ATOM 1526 N N . ALA A 1 198 ? 4.535 2.681 -4.561 1.00 97.69 198 ALA A N 1
ATOM 1527 C CA . ALA A 1 198 ? 4.852 2.123 -3.246 1.00 97.69 198 ALA A CA 1
ATOM 1528 C C . ALA A 1 198 ? 5.638 0.804 -3.384 1.00 97.69 198 ALA A C 1
ATOM 1530 O O . ALA A 1 198 ? 5.396 0.038 -4.306 1.00 97.69 198 ALA A O 1
ATOM 1531 N N . GLY A 1 199 ? 6.595 0.527 -2.496 1.00 96.94 199 GLY A N 1
ATOM 1532 C CA . GLY A 1 199 ? 7.478 -0.647 -2.584 1.00 96.94 199 GLY A CA 1
ATOM 1533 C C . GLY A 1 199 ? 8.701 -0.465 -3.498 1.00 96.94 199 GLY A C 1
ATOM 1534 O O . GLY A 1 199 ? 9.683 -1.189 -3.335 1.00 96.94 199 GLY A O 1
ATOM 1535 N N . TRP A 1 200 ? 8.701 0.516 -4.413 1.00 96.94 200 TRP A N 1
ATOM 1536 C CA . TRP A 1 200 ? 9.821 0.811 -5.326 1.00 96.94 200 TRP A CA 1
ATOM 1537 C C . TRP A 1 200 ? 10.756 1.949 -4.864 1.00 96.94 200 TRP A C 1
ATOM 1539 O O . TRP A 1 200 ? 11.607 2.399 -5.640 1.00 96.94 200 TRP A O 1
ATOM 1549 N N . ALA A 1 201 ? 10.619 2.431 -3.631 1.00 95.75 201 ALA A N 1
ATOM 1550 C CA . ALA A 1 201 ? 11.579 3.314 -2.967 1.00 95.75 201 ALA A CA 1
ATOM 1551 C C . ALA A 1 201 ? 11.681 2.975 -1.474 1.00 95.75 201 ALA A C 1
ATOM 1553 O O . ALA A 1 201 ? 10.821 2.276 -0.930 1.00 95.75 201 ALA A O 1
ATOM 1554 N N . ARG A 1 202 ? 12.761 3.430 -0.825 1.00 93.25 202 ARG A N 1
ATOM 1555 C CA . ARG A 1 202 ? 13.155 2.997 0.525 1.00 93.25 202 ARG A CA 1
ATOM 1556 C C . ARG A 1 202 ? 12.050 3.204 1.566 1.00 93.25 202 ARG A C 1
ATOM 1558 O O . ARG A 1 202 ? 11.193 4.068 1.419 1.00 93.25 202 ARG A O 1
ATOM 1565 N N . HIS A 1 203 ? 12.113 2.412 2.638 1.00 93.75 203 HIS A N 1
ATOM 1566 C CA . HIS A 1 203 ? 11.189 2.480 3.778 1.00 93.75 203 HIS A CA 1
ATOM 1567 C C . HIS A 1 203 ? 9.722 2.187 3.407 1.00 93.75 203 HIS A C 1
ATOM 1569 O O . HIS A 1 203 ? 8.797 2.698 4.036 1.00 93.75 203 HIS A O 1
ATOM 1575 N N . SER A 1 204 ? 9.504 1.348 2.388 1.00 96.69 204 SER A N 1
ATOM 1576 C CA . SER A 1 204 ? 8.173 0.903 1.969 1.00 96.69 204 SER A CA 1
ATOM 1577 C C . SER A 1 204 ? 8.141 -0.563 1.544 1.00 96.69 204 SER A C 1
ATOM 1579 O O . SER A 1 204 ? 9.151 -1.132 1.125 1.00 96.69 204 SER A O 1
ATOM 1581 N N . VAL A 1 205 ? 6.968 -1.183 1.635 1.00 97.50 205 VAL A N 1
ATOM 1582 C CA . VAL A 1 205 ? 6.686 -2.502 1.066 1.00 97.50 205 VAL A CA 1
ATOM 1583 C C . VAL A 1 205 ? 5.243 -2.533 0.575 1.00 97.50 205 VAL A C 1
ATOM 1585 O O . VAL A 1 205 ? 4.335 -2.153 1.312 1.00 97.50 205 VAL A O 1
ATOM 1588 N N . ALA A 1 206 ? 5.013 -2.974 -0.660 1.00 98.19 206 ALA A N 1
ATOM 1589 C CA . ALA A 1 206 ? 3.681 -2.974 -1.262 1.00 98.19 206 ALA A CA 1
ATOM 1590 C C . ALA A 1 206 ? 3.491 -4.118 -2.256 1.00 98.19 206 ALA A C 1
ATOM 1592 O O . ALA A 1 206 ? 4.443 -4.573 -2.884 1.00 98.19 206 ALA A O 1
ATOM 1593 N N . TYR A 1 207 ? 2.246 -4.571 -2.389 1.00 98.25 207 TYR A N 1
ATOM 1594 C CA . TYR A 1 207 ? 1.795 -5.501 -3.420 1.00 98.25 207 TYR A CA 1
ATOM 1595 C C . TYR A 1 207 ? 1.344 -4.730 -4.658 1.00 98.25 207 TYR A C 1
ATOM 1597 O O . TYR A 1 207 ? 0.541 -3.811 -4.521 1.00 98.25 207 TYR A O 1
ATOM 1605 N N . HIS A 1 208 ? 1.810 -5.135 -5.839 1.00 97.94 208 HIS A N 1
ATOM 1606 C CA . HIS A 1 208 ? 1.427 -4.577 -7.132 1.00 97.94 208 HIS A CA 1
ATOM 1607 C C . HIS A 1 208 ? 0.403 -5.482 -7.824 1.00 97.94 208 HIS A C 1
ATOM 1609 O O . HIS A 1 208 ? 0.556 -6.701 -7.929 1.00 97.94 208 HIS A O 1
ATOM 1615 N N . THR A 1 209 ? -0.668 -4.864 -8.307 1.00 96.94 209 THR A N 1
ATOM 1616 C CA . THR A 1 209 ? -1.835 -5.545 -8.886 1.00 96.94 209 THR A CA 1
ATOM 1617 C C . THR A 1 209 ? -1.552 -6.163 -10.258 1.00 96.94 209 THR A C 1
ATOM 1619 O O . THR A 1 209 ? -2.113 -7.217 -10.573 1.00 96.94 209 THR A O 1
ATOM 1622 N N . ILE A 1 210 ? -0.673 -5.551 -11.066 1.00 94.75 210 ILE A N 1
ATOM 1623 C CA . ILE A 1 210 ? -0.463 -5.944 -12.470 1.00 94.75 210 ILE A CA 1
ATOM 1624 C C . ILE A 1 210 ? 0.402 -7.199 -12.653 1.00 94.75 210 ILE A C 1
ATOM 1626 O O . ILE A 1 210 ? 0.213 -7.940 -13.614 1.00 94.75 210 ILE A O 1
ATOM 1630 N N . ASP A 1 211 ? 1.340 -7.460 -11.748 1.00 93.44 211 ASP A N 1
ATOM 1631 C CA . ASP A 1 211 ? 2.283 -8.584 -11.815 1.00 93.44 211 ASP A CA 1
ATOM 1632 C C . ASP A 1 211 ? 2.095 -9.586 -10.665 1.00 93.44 211 ASP A C 1
ATOM 1634 O O . ASP A 1 211 ? 2.719 -10.651 -10.654 1.00 93.44 211 ASP A O 1
ATOM 1638 N N . GLY A 1 212 ? 1.228 -9.267 -9.699 1.00 95.75 212 GLY A N 1
ATOM 1639 C CA . GLY A 1 212 ? 1.015 -10.081 -8.512 1.00 95.75 212 GLY A CA 1
ATOM 1640 C C . GLY A 1 212 ? 2.277 -10.222 -7.664 1.00 95.75 212 GLY A C 1
ATOM 1641 O O . GLY A 1 212 ? 2.544 -11.302 -7.130 1.00 95.75 212 GLY A O 1
ATOM 1642 N N . THR A 1 213 ? 3.106 -9.181 -7.600 1.00 96.19 213 THR A N 1
ATOM 1643 C CA . THR A 1 213 ? 4.394 -9.192 -6.902 1.00 96.19 213 THR A CA 1
ATOM 1644 C C . THR A 1 213 ? 4.407 -8.145 -5.796 1.00 96.19 213 THR A C 1
ATOM 1646 O O . THR A 1 213 ? 3.935 -7.024 -5.962 1.00 96.19 213 THR A O 1
ATOM 1649 N N . ALA A 1 214 ? 4.944 -8.513 -4.634 1.00 96.69 214 ALA A N 1
ATOM 1650 C CA . ALA A 1 214 ? 5.232 -7.573 -3.567 1.00 96.69 214 ALA A CA 1
ATOM 1651 C C . ALA A 1 214 ? 6.698 -7.140 -3.627 1.00 96.69 214 ALA A C 1
ATOM 1653 O O . ALA A 1 214 ? 7.602 -7.983 -3.603 1.00 96.69 214 ALA A O 1
ATOM 1654 N N . TYR A 1 215 ? 6.918 -5.830 -3.669 1.00 96.25 215 TYR A N 1
ATOM 1655 C CA . TYR A 1 215 ? 8.231 -5.197 -3.704 1.00 96.25 215 TYR A CA 1
ATOM 1656 C C . TYR A 1 215 ? 8.562 -4.581 -2.351 1.00 96.25 215 TYR A C 1
ATOM 1658 O O . TYR A 1 215 ? 7.676 -4.078 -1.658 1.00 96.25 215 TYR A O 1
ATOM 1666 N N . TYR A 1 216 ? 9.838 -4.630 -1.981 1.00 94.19 216 TYR A N 1
ATOM 1667 C CA . TYR A 1 216 ? 10.348 -4.088 -0.730 1.00 94.19 216 TYR A CA 1
ATOM 1668 C C . TYR A 1 216 ? 11.438 -3.054 -1.019 1.00 94.19 216 TYR A C 1
ATOM 1670 O O . TYR A 1 216 ? 12.486 -3.392 -1.553 1.00 94.19 216 TYR A O 1
ATOM 1678 N N . SER A 1 217 ? 11.225 -1.802 -0.615 1.00 94.31 217 SER A N 1
ATOM 1679 C CA . SER A 1 217 ? 12.181 -0.679 -0.619 1.00 94.31 217 SER A CA 1
ATOM 1680 C C . SER A 1 217 ? 12.917 -0.337 -1.930 1.00 94.31 217 SER A C 1
ATOM 1682 O O . SER A 1 217 ? 13.661 0.645 -1.966 1.00 94.31 217 SER A O 1
ATOM 1684 N N . HIS A 1 218 ? 12.765 -1.127 -2.992 1.00 95.25 218 HIS A N 1
ATOM 1685 C CA . HIS A 1 218 ? 13.558 -1.066 -4.208 1.00 95.25 218 HIS A CA 1
ATOM 1686 C C . HIS A 1 218 ? 12.868 -1.857 -5.338 1.00 95.25 218 HIS A C 1
ATOM 1688 O O . HIS A 1 218 ? 12.426 -2.985 -5.113 1.00 95.25 218 HIS A O 1
ATOM 1694 N N . PRO A 1 219 ? 12.828 -1.352 -6.585 1.00 95.00 219 PRO A N 1
ATOM 1695 C CA . PRO A 1 219 ? 12.118 -2.009 -7.689 1.00 95.00 219 PRO A CA 1
ATOM 1696 C C . PRO A 1 219 ? 12.710 -3.358 -8.118 1.00 95.00 219 PRO A C 1
ATOM 1698 O O . PRO A 1 219 ? 12.028 -4.167 -8.737 1.00 95.00 219 PRO A O 1
ATOM 1701 N N . LEU A 1 220 ? 13.978 -3.625 -7.796 1.00 93.94 220 LEU A N 1
ATOM 1702 C CA . LEU A 1 220 ? 14.612 -4.922 -8.065 1.00 93.94 220 LEU A CA 1
ATOM 1703 C C . LEU A 1 220 ? 14.399 -5.952 -6.935 1.00 93.94 220 LEU A C 1
ATOM 1705 O O . LEU A 1 220 ? 14.652 -7.136 -7.157 1.00 93.94 220 LEU A O 1
ATOM 1709 N N . ASP A 1 221 ? 13.921 -5.539 -5.752 1.00 92.56 221 ASP A N 1
ATOM 1710 C CA . ASP A 1 221 ? 13.665 -6.431 -4.608 1.00 92.56 221 ASP A CA 1
ATOM 1711 C C . ASP A 1 221 ? 12.194 -6.877 -4.561 1.00 92.56 221 ASP A C 1
ATOM 1713 O O . ASP A 1 221 ? 11.375 -6.451 -3.742 1.00 92.56 221 ASP A O 1
ATOM 1717 N N . ALA A 1 222 ? 11.857 -7.762 -5.496 1.00 91.50 222 ALA A N 1
ATOM 1718 C CA . ALA A 1 222 ? 10.583 -8.472 -5.550 1.00 91.50 222 ALA A CA 1
ATOM 1719 C C . ALA A 1 222 ? 10.511 -9.555 -4.451 1.00 91.50 222 ALA A C 1
ATOM 1721 O O . ALA A 1 222 ? 10.665 -10.751 -4.723 1.00 91.50 222 ALA A O 1
ATOM 1722 N N . CYS A 1 223 ? 10.295 -9.125 -3.205 1.00 87.44 223 CYS A N 1
ATOM 1723 C CA . CYS A 1 223 ? 10.351 -9.957 -2.002 1.00 87.44 223 CYS A CA 1
ATOM 1724 C C . CYS A 1 223 ? 9.376 -11.153 -2.003 1.00 87.44 223 CYS A C 1
ATOM 1726 O O . CYS A 1 223 ? 9.651 -12.175 -1.366 1.00 87.44 223 CYS A O 1
ATOM 1728 N N . ARG A 1 224 ? 8.238 -11.061 -2.708 1.00 90.25 224 ARG A N 1
ATOM 1729 C CA . ARG A 1 224 ? 7.286 -12.166 -2.935 1.00 90.25 224 ARG A CA 1
ATOM 1730 C C . ARG A 1 224 ? 6.703 -12.055 -4.341 1.00 90.25 224 ARG A C 1
ATOM 1732 O O . ARG A 1 224 ? 6.206 -10.999 -4.702 1.00 90.25 224 ARG A O 1
ATOM 1739 N N . ARG A 1 225 ? 6.729 -13.136 -5.120 1.00 90.38 225 ARG A N 1
ATOM 1740 C CA . ARG A 1 225 ? 6.253 -13.181 -6.517 1.00 90.38 225 ARG A CA 1
ATOM 1741 C C . ARG A 1 225 ? 5.058 -14.124 -6.659 1.00 90.38 225 ARG A C 1
ATOM 1743 O O . ARG A 1 225 ? 4.863 -14.984 -5.804 1.00 90.38 225 ARG A O 1
ATOM 1750 N N . ALA A 1 226 ? 4.330 -14.002 -7.771 1.00 88.19 226 ALA A N 1
ATOM 1751 C CA . ALA A 1 226 ? 3.249 -14.911 -8.171 1.00 88.19 226 ALA A CA 1
ATOM 1752 C C . ALA A 1 226 ? 2.128 -15.063 -7.121 1.00 88.19 226 ALA A C 1
ATOM 1754 O O . ALA A 1 226 ? 1.590 -16.145 -6.905 1.00 88.19 226 ALA A O 1
ATOM 1755 N N . LEU A 1 227 ? 1.750 -13.949 -6.492 1.00 90.62 227 LEU A N 1
ATOM 1756 C CA . LEU A 1 227 ? 0.665 -13.857 -5.511 1.00 90.62 227 LEU A CA 1
ATOM 1757 C C . LEU A 1 227 ? -0.737 -13.875 -6.162 1.00 90.62 227 LEU A C 1
ATOM 1759 O O . LEU A 1 227 ? -1.749 -13.865 -5.469 1.00 90.62 227 LEU A O 1
ATOM 1763 N N . GLY A 1 228 ? -0.801 -13.931 -7.495 1.00 91.00 228 GLY A N 1
ATOM 1764 C CA . GLY A 1 228 ? -2.008 -13.662 -8.275 1.00 91.00 228 GLY A CA 1
ATOM 1765 C C . GLY A 1 228 ? -2.148 -12.168 -8.561 1.00 91.00 228 GLY A C 1
ATOM 1766 O O . GLY A 1 228 ? -1.661 -11.345 -7.796 1.00 91.00 228 GLY A O 1
ATOM 1767 N N . ARG A 1 229 ? -2.767 -11.828 -9.695 1.00 94.06 229 ARG A N 1
ATOM 1768 C CA . ARG A 1 229 ? -3.097 -10.444 -10.070 1.00 94.06 229 ARG A CA 1
ATOM 1769 C C . ARG A 1 229 ? -4.449 -10.068 -9.474 1.00 94.06 229 ARG A C 1
ATOM 1771 O O . ARG A 1 229 ? -5.316 -10.933 -9.375 1.00 94.06 229 ARG A O 1
ATOM 1778 N N . ALA A 1 230 ? -4.641 -8.789 -9.164 1.00 95.56 230 ALA A N 1
ATOM 1779 C CA . ALA A 1 230 ? -5.950 -8.243 -8.810 1.00 95.56 230 ALA A CA 1
ATOM 1780 C C . ALA A 1 230 ? -6.471 -7.349 -9.947 1.00 95.56 230 ALA A C 1
ATOM 1782 O O . ALA A 1 230 ? -5.685 -6.732 -10.669 1.00 95.56 230 ALA A O 1
ATOM 1783 N N . ARG A 1 231 ? -7.788 -7.328 -10.134 1.00 96.12 231 ARG A N 1
ATOM 1784 C CA . ARG A 1 231 ? -8.509 -6.686 -11.242 1.00 96.12 231 ARG A CA 1
ATOM 1785 C C . ARG A 1 231 ? -9.544 -5.689 -10.713 1.00 96.12 231 ARG A C 1
ATOM 1787 O O . ARG A 1 231 ? -9.761 -5.572 -9.510 1.00 96.12 231 ARG A O 1
ATOM 1794 N N . THR A 1 232 ? -10.214 -4.978 -11.622 1.00 97.56 232 THR A N 1
ATOM 1795 C CA . THR A 1 232 ? -11.402 -4.178 -11.280 1.00 97.56 232 THR A CA 1
ATOM 1796 C C . THR A 1 232 ? -12.399 -5.009 -10.459 1.00 97.56 232 THR A C 1
ATOM 1798 O O . THR A 1 232 ? -12.658 -6.167 -10.775 1.00 97.56 232 THR A O 1
ATOM 1801 N N . SER A 1 233 ? -12.973 -4.387 -9.429 1.00 96.69 233 SER A N 1
ATOM 1802 C CA . SER A 1 233 ? -13.845 -4.955 -8.390 1.00 96.69 233 SER A CA 1
ATOM 1803 C C . SER A 1 233 ? -13.217 -5.909 -7.366 1.00 96.69 233 SER A C 1
ATOM 1805 O O . SER A 1 233 ? -13.912 -6.240 -6.404 1.00 96.69 233 SER A O 1
ATOM 1807 N N . ASP A 1 234 ? -11.939 -6.285 -7.477 1.00 98.06 234 ASP A N 1
ATOM 1808 C CA . ASP A 1 234 ? -11.258 -7.014 -6.397 1.00 98.06 234 ASP A CA 1
ATOM 1809 C C . ASP A 1 234 ? -10.984 -6.103 -5.184 1.00 98.06 234 ASP A C 1
ATOM 1811 O O . ASP A 1 234 ? -10.850 -4.879 -5.300 1.00 98.06 234 ASP A O 1
ATOM 1815 N N . THR A 1 235 ? -10.845 -6.720 -4.009 1.00 98.31 235 THR A N 1
ATOM 1816 C CA . THR A 1 235 ? -10.445 -6.056 -2.762 1.00 98.31 235 THR A CA 1
ATOM 1817 C C . THR A 1 235 ? -9.085 -6.575 -2.299 1.00 98.31 235 THR A C 1
ATOM 1819 O O . THR A 1 235 ? -8.932 -7.763 -2.000 1.00 98.31 235 THR A O 1
ATOM 1822 N N . VAL A 1 236 ? -8.104 -5.675 -2.199 1.00 98.62 236 VAL A N 1
ATOM 1823 C CA . VAL A 1 236 ? -6.742 -5.954 -1.721 1.00 98.62 236 VAL A CA 1
ATOM 1824 C C . VAL A 1 236 ? -6.597 -5.460 -0.283 1.00 98.62 236 VAL A C 1
ATOM 1826 O O . VAL A 1 236 ? -6.610 -4.262 -0.019 1.00 98.62 236 VAL A O 1
ATOM 1829 N N . GLY A 1 237 ? -6.452 -6.392 0.650 1.00 98.25 237 GLY A N 1
ATOM 1830 C CA . GLY A 1 237 ? -6.240 -6.135 2.069 1.00 98.25 237 GLY A CA 1
ATOM 1831 C C . GLY A 1 237 ? -4.771 -6.128 2.463 1.00 98.25 237 GLY A C 1
ATOM 1832 O O . GLY A 1 237 ? -4.012 -7.008 2.054 1.00 98.25 237 GLY A O 1
ATOM 1833 N N . VAL A 1 238 ? -4.385 -5.197 3.329 1.00 98.62 238 VAL A N 1
ATOM 1834 C CA . VAL A 1 238 ? -3.056 -5.123 3.942 1.00 98.62 238 VAL A CA 1
ATOM 1835 C C . VAL A 1 238 ? -3.205 -5.138 5.455 1.00 98.62 238 VAL A C 1
ATOM 1837 O O . VAL A 1 238 ? -3.892 -4.310 6.047 1.00 98.62 238 VAL A O 1
ATOM 1840 N N . GLY A 1 239 ? -2.538 -6.098 6.091 1.00 98.19 239 GLY A N 1
ATOM 1841 C CA . GLY A 1 239 ? -2.471 -6.201 7.540 1.00 98.19 239 GLY A CA 1
ATOM 1842 C C . GLY A 1 239 ? -1.073 -5.943 8.072 1.00 98.19 239 GLY A C 1
ATOM 1843 O O . GLY A 1 239 ? -0.112 -6.581 7.639 1.00 98.19 239 GLY A O 1
ATOM 1844 N N . TRP A 1 240 ? -0.968 -5.056 9.052 1.00 97.94 240 TRP A N 1
ATOM 1845 C CA . TRP A 1 240 ? 0.267 -4.640 9.703 1.00 97.94 240 TRP A CA 1
ATOM 1846 C C . TRP A 1 240 ? 0.345 -5.154 11.145 1.00 97.94 240 TRP A C 1
ATOM 1848 O O . TRP A 1 240 ? -0.665 -5.285 11.834 1.00 97.94 240 TRP A O 1
ATOM 1858 N N . ARG A 1 241 ? 1.555 -5.461 11.628 1.00 97.31 241 ARG A N 1
ATOM 1859 C CA . ARG A 1 241 ? 1.808 -5.875 13.020 1.00 97.31 241 ARG A CA 1
ATOM 1860 C C . ARG A 1 241 ? 2.892 -5.001 13.649 1.00 97.31 241 ARG A C 1
ATOM 1862 O O . ARG A 1 241 ? 4.058 -5.420 13.609 1.00 97.31 241 ARG A O 1
ATOM 1869 N N . PRO A 1 242 ? 2.532 -3.858 14.268 1.00 95.62 242 PRO A N 1
ATOM 1870 C CA . PRO A 1 242 ? 3.476 -2.844 14.746 1.00 95.62 242 PRO A CA 1
ATOM 1871 C C . PRO A 1 242 ? 4.628 -3.445 15.549 1.00 95.62 242 PRO A C 1
ATOM 1873 O O . PRO A 1 242 ? 5.788 -3.334 15.167 1.00 95.62 242 PRO A O 1
ATOM 1876 N N . ASN A 1 243 ? 4.305 -4.238 16.571 1.00 94.62 243 ASN A N 1
ATOM 1877 C CA . ASN A 1 243 ? 5.274 -4.862 17.475 1.00 94.62 243 ASN A CA 1
ATOM 1878 C C . ASN A 1 243 ? 6.259 -5.863 16.833 1.00 94.62 243 ASN A C 1
ATOM 1880 O O . ASN A 1 243 ? 7.170 -6.327 17.512 1.00 94.62 243 ASN A O 1
ATOM 1884 N N . SER A 1 244 ? 6.084 -6.250 15.564 1.00 94.25 244 SER A N 1
ATOM 1885 C CA . SER A 1 244 ? 6.924 -7.274 14.917 1.00 94.25 244 SER A CA 1
ATOM 1886 C C . SER A 1 244 ? 7.380 -6.956 13.494 1.00 94.25 244 SER A C 1
ATOM 1888 O O . SER A 1 244 ? 8.064 -7.788 12.902 1.00 94.25 244 SER A O 1
ATOM 1890 N N . GLY A 1 245 ? 6.968 -5.821 12.919 1.00 93.94 245 GLY A N 1
ATOM 1891 C CA . GLY A 1 245 ? 7.303 -5.453 11.540 1.00 93.94 245 GLY A CA 1
ATOM 1892 C C . GLY A 1 245 ? 6.732 -6.406 10.477 1.00 93.94 245 GLY A C 1
ATOM 1893 O O . GLY A 1 245 ? 7.214 -6.438 9.346 1.00 93.94 245 GLY A O 1
ATOM 1894 N N . LYS A 1 246 ? 5.752 -7.254 10.820 1.00 95.12 246 LYS A N 1
ATOM 1895 C CA . LYS A 1 246 ? 5.213 -8.271 9.901 1.00 95.12 246 LYS A CA 1
ATOM 1896 C C . LYS A 1 246 ? 3.995 -7.737 9.168 1.00 95.12 246 LYS A C 1
ATOM 1898 O O . LYS A 1 246 ? 2.975 -7.474 9.801 1.00 95.12 246 LYS A O 1
ATOM 1903 N N . MET A 1 247 ? 4.087 -7.682 7.844 1.00 96.44 247 MET A N 1
ATOM 1904 C CA . MET A 1 247 ? 2.958 -7.407 6.965 1.00 96.44 247 MET A CA 1
ATOM 1905 C C . MET A 1 247 ? 2.331 -8.719 6.470 1.00 96.44 247 MET A C 1
ATOM 1907 O O . MET A 1 247 ? 2.990 -9.761 6.365 1.00 96.44 247 MET A O 1
ATOM 1911 N N . PHE A 1 248 ? 1.048 -8.684 6.135 1.00 97.25 248 PHE A N 1
ATOM 1912 C CA . PHE A 1 248 ? 0.412 -9.680 5.285 1.00 97.25 248 PHE A CA 1
ATOM 1913 C C . PHE A 1 248 ? -0.482 -9.018 4.247 1.00 97.25 248 PHE A C 1
ATOM 1915 O O . PHE A 1 248 ? -1.009 -7.936 4.483 1.00 97.25 248 PHE A O 1
ATOM 1922 N N . ILE A 1 249 ? -0.661 -9.701 3.121 1.00 98.06 249 ILE A N 1
ATOM 1923 C CA . ILE A 1 249 ? -1.586 -9.301 2.061 1.00 98.06 249 ILE A CA 1
ATOM 1924 C C . ILE A 1 249 ? -2.706 -10.335 1.989 1.00 98.06 249 ILE A C 1
ATOM 1926 O O . ILE A 1 249 ? -2.458 -11.546 2.061 1.00 98.06 249 ILE A O 1
ATOM 1930 N N . ALA A 1 250 ? -3.931 -9.845 1.857 1.00 97.88 250 ALA A N 1
ATOM 1931 C CA . ALA A 1 250 ? -5.113 -10.621 1.537 1.00 97.88 250 ALA A CA 1
ATOM 1932 C C . ALA A 1 250 ? -5.708 -10.124 0.213 1.00 97.88 250 ALA A C 1
ATOM 1934 O O . ALA A 1 250 ? -5.643 -8.938 -0.086 1.00 97.88 250 ALA A O 1
ATOM 1935 N N . ILE A 1 251 ? -6.299 -11.016 -0.575 1.00 97.94 251 ILE A N 1
ATOM 1936 C CA . ILE A 1 251 ? -7.041 -10.660 -1.791 1.00 97.94 251 ILE A CA 1
ATOM 1937 C C . ILE A 1 251 ? -8.392 -11.362 -1.695 1.00 97.94 251 ILE A C 1
ATOM 1939 O O . ILE A 1 251 ? -8.448 -12.556 -1.390 1.00 97.94 251 ILE A O 1
ATOM 1943 N N . ASN A 1 252 ? -9.481 -10.613 -1.877 1.00 97.50 252 ASN A N 1
ATOM 1944 C CA . ASN A 1 252 ? -10.862 -11.103 -1.800 1.00 97.50 252 ASN A CA 1
ATOM 1945 C C . ASN A 1 252 ? -11.130 -11.948 -0.538 1.00 97.50 252 ASN A C 1
ATOM 1947 O O . ASN A 1 252 ? -11.661 -13.058 -0.590 1.00 97.50 252 ASN A O 1
ATOM 1951 N N . GLY A 1 253 ? -10.687 -11.433 0.615 1.00 96.25 253 GLY A N 1
ATOM 1952 C CA . GLY A 1 253 ? -10.887 -12.056 1.926 1.00 96.25 253 GLY A CA 1
ATOM 1953 C C . GLY A 1 253 ? -10.025 -13.293 2.216 1.00 96.25 253 GLY A C 1
ATOM 1954 O O . GLY A 1 253 ? -10.225 -13.940 3.244 1.00 96.25 253 GLY A O 1
ATOM 1955 N N . ARG A 1 254 ? -9.055 -13.638 1.357 1.00 96.81 254 ARG A N 1
ATOM 1956 C CA . ARG A 1 254 ? -8.131 -14.770 1.556 1.00 96.81 254 ARG A CA 1
ATOM 1957 C C . ARG A 1 254 ? -6.707 -14.274 1.773 1.00 96.81 254 ARG A C 1
ATOM 1959 O O . ARG A 1 254 ? -6.229 -13.457 0.999 1.00 96.81 254 ARG A O 1
ATOM 1966 N N . PHE A 1 255 ? -6.008 -14.786 2.789 1.00 96.81 255 PHE A N 1
ATOM 1967 C CA . PHE A 1 255 ? -4.577 -14.508 2.977 1.00 96.81 255 PHE A CA 1
ATOM 1968 C C . PHE A 1 255 ? -3.763 -15.086 1.817 1.00 96.81 255 PHE A C 1
ATOM 1970 O O . PHE A 1 255 ? -3.896 -16.269 1.506 1.00 96.81 255 PHE A O 1
ATOM 1977 N N . VAL A 1 256 ? -2.895 -14.265 1.227 1.00 95.88 256 VAL A N 1
ATOM 1978 C CA . VAL A 1 256 ? -2.085 -14.636 0.060 1.00 95.88 256 VAL A CA 1
ATOM 1979 C C . VAL A 1 256 ? -0.604 -14.738 0.419 1.00 95.88 256 VAL A C 1
ATOM 1981 O O . VAL A 1 256 ? 0.048 -15.719 0.070 1.00 95.88 256 VAL A O 1
ATOM 1984 N N . CYS A 1 257 ? -0.060 -13.784 1.184 1.00 93.94 257 CYS A N 1
ATOM 1985 C CA . CYS A 1 257 ? 1.318 -13.885 1.669 1.00 93.94 257 CYS A CA 1
ATOM 1986 C C . CYS A 1 257 ? 1.571 -13.191 3.009 1.00 93.94 257 CYS A C 1
ATOM 1988 O O . CYS A 1 257 ? 0.864 -12.266 3.409 1.00 93.94 257 CYS A O 1
ATOM 1990 N N . HIS A 1 258 ? 2.668 -13.597 3.650 1.00 93.56 258 HIS A N 1
ATOM 1991 C CA . HIS A 1 258 ? 3.286 -12.906 4.778 1.00 93.56 258 HIS A CA 1
ATOM 1992 C C . HIS A 1 258 ? 4.675 -12.393 4.380 1.00 93.56 258 HIS A C 1
ATOM 1994 O O . HIS A 1 258 ? 5.459 -13.121 3.759 1.00 93.56 258 HIS A O 1
ATOM 2000 N N . ILE A 1 259 ? 4.984 -11.162 4.783 1.00 93.38 259 ILE A N 1
ATOM 2001 C CA . ILE A 1 259 ? 6.262 -10.486 4.544 1.00 93.38 259 ILE A CA 1
ATOM 2002 C C . ILE A 1 259 ? 6.804 -10.019 5.898 1.00 93.38 259 ILE A C 1
ATOM 2004 O O . ILE A 1 259 ? 6.060 -9.483 6.724 1.00 93.38 259 ILE A O 1
ATOM 2008 N N . ARG A 1 260 ? 8.093 -10.256 6.159 1.00 90.62 260 ARG A N 1
ATOM 2009 C CA . ARG A 1 260 ? 8.784 -9.676 7.316 1.00 90.62 260 ARG A CA 1
ATOM 2010 C C . ARG A 1 260 ? 9.498 -8.407 6.874 1.00 90.62 260 ARG A C 1
ATOM 2012 O O . ARG A 1 260 ? 10.103 -8.393 5.811 1.00 90.62 260 ARG A O 1
ATOM 2019 N N . THR A 1 261 ? 9.442 -7.382 7.710 1.00 91.94 261 THR A N 1
ATOM 2020 C CA . THR A 1 261 ? 10.227 -6.153 7.572 1.00 91.94 261 THR A CA 1
ATOM 2021 C C . THR A 1 261 ? 10.989 -5.918 8.884 1.00 91.94 261 THR A C 1
ATOM 2023 O O . THR A 1 261 ? 10.561 -6.424 9.928 1.00 91.94 261 THR A O 1
ATOM 2026 N N . PRO A 1 262 ? 12.096 -5.159 8.874 1.00 90.38 262 PRO A N 1
ATOM 2027 C CA . PRO A 1 262 ? 12.828 -4.787 10.082 1.00 90.38 262 PRO A CA 1
ATOM 2028 C C . PRO A 1 262 ? 12.130 -3.671 10.879 1.00 90.38 262 PRO A C 1
ATOM 2030 O O . PRO A 1 262 ? 12.581 -3.333 11.969 1.00 90.38 262 PRO A O 1
ATOM 2033 N N . TRP A 1 263 ? 11.024 -3.106 10.380 1.00 93.25 263 TRP A N 1
ATOM 2034 C CA . TRP A 1 263 ? 10.338 -1.936 10.946 1.00 93.25 263 TRP A CA 1
ATOM 2035 C C . TRP A 1 263 ? 9.432 -2.277 12.141 1.00 93.25 263 TRP A C 1
ATOM 2037 O O . TRP A 1 263 ? 8.313 -1.780 12.272 1.00 93.25 263 TRP A O 1
ATOM 2047 N N . ALA A 1 264 ? 9.904 -3.153 13.029 1.00 94.00 264 ALA A N 1
ATOM 2048 C CA . ALA A 1 264 ? 9.239 -3.415 14.297 1.00 94.00 264 ALA A CA 1
ATOM 2049 C C . ALA A 1 264 ? 9.237 -2.143 15.160 1.00 94.00 264 ALA A C 1
ATOM 2051 O O . ALA A 1 264 ? 10.271 -1.503 15.330 1.00 94.00 264 ALA A O 1
ATOM 2052 N N . ARG A 1 265 ? 8.063 -1.797 15.699 1.00 94.06 265 ARG A N 1
ATOM 2053 C CA . ARG A 1 265 ? 7.785 -0.590 16.497 1.00 94.06 265 ARG A CA 1
ATOM 2054 C C . ARG A 1 265 ? 8.058 0.743 15.788 1.00 94.06 265 ARG A C 1
ATOM 2056 O O . ARG A 1 265 ? 8.131 1.755 16.466 1.00 94.06 265 ARG A O 1
ATOM 2063 N N . LYS A 1 266 ? 8.190 0.786 14.459 1.00 95.50 266 LYS A N 1
ATOM 2064 C CA . LYS A 1 266 ? 8.410 2.038 13.708 1.00 95.50 266 LYS A CA 1
ATOM 2065 C C . LYS A 1 266 ? 7.104 2.700 13.259 1.00 95.50 266 LYS A C 1
ATOM 2067 O O . LYS A 1 266 ? 6.080 2.024 13.129 1.00 95.50 266 LYS A O 1
ATOM 2072 N N . ARG A 1 267 ? 7.170 4.005 12.974 1.00 95.00 267 ARG A N 1
ATOM 2073 C CA . ARG A 1 267 ? 6.086 4.800 12.372 1.00 95.00 267 ARG A CA 1
ATOM 2074 C C . ARG A 1 267 ? 5.814 4.378 10.928 1.00 95.00 267 ARG A C 1
ATOM 2076 O O . ARG A 1 267 ? 6.476 4.830 9.999 1.00 95.00 267 ARG A O 1
ATOM 2083 N N . MET A 1 268 ? 4.830 3.504 10.739 1.00 96.69 268 MET A N 1
ATOM 2084 C CA . MET A 1 268 ? 4.388 3.050 9.417 1.00 96.69 268 MET A CA 1
ATOM 2085 C C . MET A 1 268 ? 2.978 3.553 9.132 1.00 96.69 268 MET A C 1
ATOM 2087 O O . MET A 1 268 ? 2.148 3.604 10.034 1.00 96.69 268 MET A O 1
ATOM 2091 N N . TYR A 1 269 ? 2.697 3.862 7.875 1.00 97.56 269 TYR A N 1
ATOM 2092 C CA . TYR A 1 269 ? 1.449 4.446 7.400 1.00 97.56 269 TYR A CA 1
ATOM 2093 C C . TYR A 1 269 ? 0.860 3.559 6.290 1.00 97.56 269 TYR A C 1
ATOM 2095 O O . TYR A 1 269 ? 1.630 2.983 5.509 1.00 97.56 269 TYR A O 1
ATOM 2103 N N . PRO A 1 270 ? -0.477 3.442 6.184 1.00 98.00 270 PRO A N 1
ATOM 2104 C CA . PRO A 1 270 ? -1.132 2.965 4.969 1.00 98.00 270 PRO A CA 1
ATOM 2105 C C . PRO A 1 270 ? -0.675 3.781 3.752 1.00 98.00 270 PRO A C 1
ATOM 2107 O O . PRO A 1 270 ? -0.667 5.013 3.801 1.00 98.00 270 PRO A O 1
ATOM 2110 N N . ILE A 1 271 ? -0.315 3.106 2.657 1.00 98.19 271 ILE A N 1
ATOM 2111 C CA . ILE A 1 271 ? 0.033 3.755 1.385 1.00 98.19 271 ILE A CA 1
ATOM 2112 C C . ILE A 1 271 ? -0.702 3.093 0.216 1.00 98.19 271 ILE A C 1
ATOM 2114 O O . ILE A 1 271 ? -0.876 1.868 0.169 1.00 98.19 271 ILE A O 1
ATOM 2118 N N . VAL A 1 272 ? -1.123 3.924 -0.736 1.00 98.31 272 VAL A N 1
ATOM 2119 C CA . VAL A 1 272 ? -1.714 3.515 -2.014 1.00 98.31 272 VAL A CA 1
ATOM 2120 C C . VAL A 1 272 ? -1.055 4.316 -3.136 1.00 98.31 272 VAL A C 1
ATOM 2122 O O . VAL A 1 272 ? -0.745 5.493 -2.967 1.00 98.31 272 VAL A O 1
ATOM 2125 N N . SER A 1 273 ? -0.809 3.687 -4.281 1.00 97.94 273 SER A N 1
ATOM 2126 C CA . SER A 1 273 ? -0.161 4.322 -5.437 1.00 97.94 273 SER A CA 1
ATOM 2127 C C . SER A 1 273 ? -0.638 3.729 -6.757 1.00 97.94 273 SER A C 1
ATOM 2129 O O . SER A 1 273 ? -1.034 2.563 -6.776 1.00 97.94 273 SER A O 1
ATOM 2131 N N . ALA A 1 274 ? -0.552 4.496 -7.842 1.00 97.69 274 ALA A N 1
ATOM 2132 C CA . ALA A 1 274 ? -0.871 4.059 -9.199 1.00 97.69 274 ALA A CA 1
ATOM 2133 C C . ALA A 1 274 ? 0.125 4.627 -10.228 1.00 97.69 274 ALA A C 1
ATOM 2135 O O . ALA A 1 274 ? 0.773 5.636 -9.956 1.00 97.69 274 ALA A O 1
ATOM 2136 N N . ASP A 1 275 ? 0.254 3.978 -11.396 1.00 96.19 275 ASP A N 1
ATOM 2137 C CA . ASP A 1 275 ? 1.102 4.437 -12.519 1.00 96.19 275 ASP A CA 1
ATOM 2138 C C . ASP A 1 275 ? 0.327 4.986 -13.738 1.00 96.19 275 ASP A C 1
ATOM 2140 O O . ASP A 1 275 ? 0.935 5.397 -14.740 1.00 96.19 275 ASP A O 1
ATOM 2144 N N . GLY A 1 276 ? -1.004 5.020 -13.618 1.00 95.94 276 GLY A N 1
ATOM 2145 C CA . GLY A 1 276 ? -2.004 5.396 -14.616 1.00 95.94 276 GLY A CA 1
ATOM 2146 C C . GLY A 1 276 ? -3.363 5.677 -13.951 1.00 95.94 276 GLY A C 1
ATOM 2147 O O . GLY A 1 276 ? -3.474 5.557 -12.729 1.00 95.94 276 GLY A O 1
ATOM 2148 N N . PRO A 1 277 ? -4.394 6.074 -14.716 1.00 97.38 277 PRO A N 1
ATOM 2149 C CA . PRO A 1 277 ? -5.680 6.466 -14.150 1.00 97.38 277 PRO A CA 1
ATOM 2150 C C . PRO A 1 277 ? -6.423 5.281 -13.520 1.00 97.38 277 PRO A C 1
ATOM 2152 O O . PRO A 1 277 ? -6.461 4.188 -14.097 1.00 97.38 277 PRO A O 1
ATOM 2155 N N . CYS A 1 278 ? -7.016 5.498 -12.343 1.00 97.88 278 CYS A N 1
ATOM 2156 C CA . CYS A 1 278 ? -7.871 4.536 -11.635 1.00 97.88 278 CYS A CA 1
ATOM 2157 C C . CYS A 1 278 ? -8.652 5.201 -10.488 1.00 97.88 278 CYS A C 1
ATOM 2159 O O . CYS A 1 278 ? -8.189 6.187 -9.913 1.00 97.88 278 CYS A O 1
ATOM 2161 N N . ALA A 1 279 ? -9.778 4.599 -10.095 1.00 98.12 279 ALA A N 1
ATOM 2162 C CA . ALA A 1 279 ? -10.566 5.001 -8.928 1.00 98.12 279 ALA A CA 1
ATOM 2163 C C . ALA A 1 279 ? -10.615 3.869 -7.891 1.00 98.12 279 ALA A C 1
ATOM 2165 O O . ALA A 1 279 ? -10.892 2.712 -8.225 1.00 98.12 279 ALA A O 1
ATOM 2166 N N . LEU A 1 280 ? -10.349 4.200 -6.630 1.00 98.25 280 LEU A N 1
ATOM 2167 C CA . LEU A 1 280 ? -10.161 3.273 -5.515 1.00 98.25 280 LEU A CA 1
ATOM 2168 C C . LEU A 1 280 ? -10.993 3.717 -4.305 1.00 98.25 280 LEU A C 1
ATOM 2170 O O . LEU A 1 280 ? -11.193 4.907 -4.084 1.00 98.25 280 LEU A O 1
ATOM 2174 N N . SER A 1 281 ? -11.435 2.768 -3.482 1.00 98.12 281 SER A N 1
ATOM 2175 C CA . SER A 1 281 ? -12.099 3.054 -2.203 1.00 98.12 281 SER A CA 1
ATOM 2176 C C . SER A 1 281 ? -11.379 2.316 -1.082 1.00 98.12 281 SER A C 1
ATOM 2178 O O . SER A 1 281 ? -11.233 1.092 -1.137 1.00 98.12 281 SER A O 1
ATOM 2180 N N . VAL A 1 282 ? -10.892 3.056 -0.088 1.00 98.31 282 VAL A N 1
ATOM 2181 C CA . VAL A 1 282 ? -10.140 2.520 1.048 1.00 98.31 282 VAL A CA 1
ATOM 2182 C C . VAL A 1 282 ? -11.066 2.326 2.247 1.00 98.31 282 VAL A C 1
ATOM 2184 O O . VAL A 1 282 ? -11.741 3.247 2.687 1.00 98.31 282 VAL A O 1
ATOM 2187 N N . ASN A 1 283 ? -11.074 1.126 2.818 1.00 97.81 283 ASN A N 1
ATOM 2188 C CA . ASN A 1 283 ? -11.754 0.822 4.070 1.00 97.81 283 ASN A CA 1
ATOM 2189 C C . ASN A 1 283 ? -10.720 0.613 5.184 1.00 97.81 283 ASN A C 1
ATOM 2191 O O . ASN A 1 283 ? -9.964 -0.359 5.165 1.00 97.81 283 ASN A O 1
ATOM 2195 N N . VAL A 1 284 ? -10.722 1.512 6.169 1.00 95.94 284 VAL A N 1
ATOM 2196 C CA . VAL A 1 284 ? -9.868 1.484 7.374 1.00 95.94 284 VAL A CA 1
ATOM 2197 C C . VAL A 1 284 ? -10.575 0.917 8.618 1.00 95.94 284 VAL A C 1
ATOM 2199 O O . VAL A 1 284 ? -9.965 0.788 9.680 1.00 95.94 284 VAL A O 1
ATOM 2202 N N . GLY A 1 285 ? -11.858 0.555 8.503 1.00 94.38 285 GLY A N 1
ATOM 2203 C CA . GLY A 1 285 ? -12.687 0.085 9.621 1.00 94.38 285 GLY A CA 1
ATOM 2204 C C . GLY A 1 285 ? -14.068 0.736 9.724 1.00 94.38 285 GLY A C 1
ATOM 2205 O O . GLY A 1 285 ? -14.895 0.265 10.496 1.00 94.38 285 GLY A O 1
ATOM 2206 N N . ALA A 1 286 ? -14.354 1.760 8.913 1.00 92.12 286 ALA A N 1
ATOM 2207 C CA . ALA A 1 286 ? -15.683 2.376 8.819 1.00 92.12 286 ALA A CA 1
ATOM 2208 C C . ALA A 1 286 ? -16.757 1.405 8.280 1.00 92.12 286 ALA A C 1
ATOM 2210 O O . ALA A 1 286 ? -17.955 1.642 8.408 1.00 92.12 286 ALA A O 1
ATOM 2211 N N . ARG A 1 287 ? -16.343 0.298 7.649 1.00 94.88 287 ARG A N 1
ATOM 2212 C CA . ARG A 1 287 ? -17.219 -0.752 7.116 1.00 94.88 287 ARG A CA 1
ATOM 2213 C C . ARG A 1 287 ? -16.651 -2.130 7.444 1.00 94.88 287 ARG A C 1
ATOM 2215 O O . ARG A 1 287 ? -15.438 -2.293 7.566 1.00 94.88 287 ARG A O 1
ATOM 2222 N N . ALA A 1 288 ? -17.512 -3.145 7.497 1.00 96.44 288 ALA A N 1
ATOM 2223 C CA . ALA A 1 288 ? -17.070 -4.533 7.612 1.00 96.44 288 ALA A CA 1
ATOM 2224 C C . ALA A 1 288 ? -16.126 -4.916 6.456 1.00 96.44 288 ALA A C 1
ATOM 2226 O O . ALA A 1 288 ? -16.409 -4.638 5.288 1.00 96.44 288 ALA A O 1
ATOM 2227 N N . PHE A 1 289 ? -15.015 -5.568 6.793 1.00 98.31 289 PHE A N 1
ATOM 2228 C CA . PHE A 1 289 ? -14.004 -6.026 5.847 1.00 98.31 289 PHE A CA 1
ATOM 2229 C C . PHE A 1 289 ? -14.453 -7.273 5.076 1.00 98.31 289 PHE A C 1
ATOM 2231 O O . PHE A 1 289 ? -15.149 -8.131 5.626 1.00 98.31 289 PHE A O 1
ATOM 2238 N N . VAL A 1 290 ? -13.964 -7.451 3.846 1.00 98.25 290 VAL A N 1
ATOM 2239 C CA . VAL A 1 290 ? -14.115 -8.711 3.091 1.00 98.25 290 VAL A CA 1
ATOM 2240 C C . VAL A 1 290 ? -13.353 -9.851 3.785 1.00 98.25 290 VAL A C 1
ATOM 2242 O O . VAL A 1 290 ? -13.779 -11.008 3.768 1.00 98.25 290 VAL A O 1
ATOM 2245 N N . LEU A 1 291 ? -12.237 -9.544 4.458 1.00 98.00 291 LEU A N 1
ATOM 2246 C CA . LEU A 1 291 ? -11.530 -10.500 5.312 1.00 98.00 291 LEU A CA 1
ATOM 2247 C C . LEU A 1 291 ? -12.290 -10.731 6.629 1.00 98.00 291 LEU A C 1
ATOM 2249 O O . LEU A 1 291 ? -12.046 -10.061 7.630 1.00 98.00 291 LEU A O 1
ATOM 2253 N N . ALA A 1 292 ? -13.142 -11.759 6.669 1.00 97.75 292 ALA A N 1
ATOM 2254 C CA . ALA A 1 292 ? -13.934 -12.116 7.855 1.00 97.75 292 ALA A CA 1
ATOM 2255 C C . ALA A 1 292 ? -13.105 -12.253 9.154 1.00 97.75 292 ALA A C 1
ATOM 2257 O O . ALA A 1 292 ? -13.585 -11.926 10.239 1.00 97.75 292 ALA A O 1
ATOM 2258 N N . GLN A 1 293 ? -11.842 -12.694 9.066 1.00 97.50 293 GLN A N 1
ATOM 2259 C CA . GLN A 1 293 ? -10.956 -12.787 10.231 1.00 97.50 293 GLN A CA 1
ATOM 2260 C C . GLN A 1 293 ? -10.575 -11.422 10.837 1.00 97.50 293 GLN A C 1
ATOM 2262 O O . GLN A 1 293 ? -10.307 -11.371 12.037 1.00 97.50 293 GLN A O 1
ATOM 2267 N N . ALA A 1 294 ? -10.555 -10.344 10.047 1.00 97.44 294 ALA A N 1
ATOM 2268 C CA . ALA A 1 294 ? -10.327 -8.990 10.548 1.00 97.44 294 ALA A CA 1
ATOM 2269 C C . ALA A 1 294 ? -11.535 -8.495 11.359 1.00 97.44 294 ALA A C 1
ATOM 2271 O O . ALA A 1 294 ? -11.349 -7.984 12.461 1.00 97.44 294 ALA A O 1
ATOM 2272 N N . ASN A 1 295 ? -12.758 -8.756 10.876 1.00 97.12 295 ASN A N 1
ATOM 2273 C CA . ASN A 1 295 ? -14.004 -8.422 11.580 1.00 97.12 295 ASN A CA 1
ATOM 2274 C C . ASN A 1 295 ? -14.104 -9.156 12.924 1.00 97.12 295 ASN A C 1
ATOM 2276 O O . ASN A 1 295 ? -14.226 -8.524 13.965 1.00 97.12 295 ASN A O 1
ATOM 2280 N N . MET A 1 296 ? -13.948 -10.489 12.922 1.00 96.88 296 MET A N 1
ATOM 2281 C CA . MET A 1 296 ? -14.025 -11.334 14.131 1.00 96.88 296 MET A CA 1
ATOM 2282 C C . MET A 1 296 ? -12.957 -11.026 15.197 1.00 96.88 296 MET A C 1
ATOM 2284 O O . MET A 1 296 ? -12.968 -11.626 16.271 1.00 96.88 296 MET A O 1
ATOM 2288 N N . ARG A 1 297 ? -11.967 -10.187 14.881 1.00 96.19 297 ARG A N 1
ATOM 2289 C CA . ARG A 1 297 ? -10.849 -9.843 15.770 1.00 96.19 297 ARG A CA 1
ATOM 2290 C C . ARG A 1 297 ? -10.654 -8.336 15.937 1.00 96.19 297 ARG A C 1
ATOM 2292 O O . ARG A 1 297 ? -9.647 -7.953 16.525 1.00 96.19 297 ARG A O 1
ATOM 2299 N N . HIS A 1 298 ? -11.584 -7.528 15.425 1.00 95.12 298 HIS A N 1
ATOM 2300 C CA . HIS A 1 298 ? -11.582 -6.066 15.512 1.00 95.12 298 HIS A CA 1
ATOM 2301 C C . HIS A 1 298 ? -10.247 -5.421 15.092 1.00 95.12 298 HIS A C 1
ATOM 2303 O O . HIS A 1 298 ? -9.733 -4.543 15.775 1.00 95.12 298 HIS A O 1
ATOM 2309 N N . TRP A 1 299 ? -9.682 -5.870 13.962 1.00 97.12 299 TRP A N 1
ATOM 2310 C CA . TRP A 1 299 ? -8.413 -5.366 13.405 1.00 97.12 299 TRP A CA 1
ATOM 2311 C C . TRP A 1 299 ? -8.536 -4.008 12.679 1.00 97.12 299 TRP A C 1
ATOM 2313 O O . TRP A 1 299 ? -7.679 -3.684 11.860 1.00 97.12 299 TRP A O 1
ATOM 2323 N N . SER A 1 300 ? -9.600 -3.235 12.902 1.00 95.69 300 SER A N 1
ATOM 2324 C CA . SER A 1 300 ? -9.748 -1.891 12.327 1.00 95.69 300 SER A CA 1
ATOM 2325 C C . SER A 1 300 ? -8.705 -0.917 12.886 1.00 95.69 300 SER A C 1
ATOM 2327 O O . SER A 1 300 ? -8.111 -1.168 13.933 1.00 95.69 300 SER A O 1
ATOM 2329 N N . LEU A 1 301 ? -8.471 0.205 12.195 1.00 95.06 301 LEU A N 1
ATOM 2330 C CA . LEU A 1 301 ? -7.559 1.244 12.697 1.00 95.06 301 LEU A CA 1
ATOM 2331 C C . LEU A 1 301 ? -8.118 1.948 13.944 1.00 95.06 301 LEU A C 1
ATOM 2333 O O . LEU A 1 301 ? -7.355 2.294 14.841 1.00 95.06 301 LEU A O 1
ATOM 2337 N N . ALA A 1 302 ? -9.444 2.075 14.031 1.00 93.88 302 ALA A N 1
ATOM 2338 C CA . ALA A 1 302 ? -10.167 2.600 15.187 1.00 93.88 302 ALA A CA 1
ATOM 2339 C C . ALA A 1 302 ? -11.596 2.028 15.272 1.00 93.88 302 ALA A C 1
ATOM 2341 O O . ALA A 1 302 ? -11.956 1.104 14.532 1.00 93.88 302 ALA A O 1
ATOM 2342 N N . SER A 1 303 ? -12.404 2.577 16.185 1.00 90.75 303 SER A N 1
ATOM 2343 C CA . SER A 1 303 ? -13.863 2.405 16.207 1.00 90.75 303 SER A CA 1
ATOM 2344 C C . SER A 1 303 ? -14.492 2.865 14.887 1.00 90.75 303 SER A C 1
ATOM 2346 O O . SER A 1 303 ? -13.994 3.798 14.262 1.00 90.75 303 SER A O 1
ATOM 2348 N N . THR A 1 304 ? -15.590 2.234 14.466 1.00 90.00 304 THR A N 1
ATOM 2349 C CA . THR A 1 304 ? -16.342 2.613 13.256 1.00 90.00 304 THR A CA 1
ATOM 2350 C C . THR A 1 304 ? -16.810 4.068 13.309 1.00 90.00 304 THR A C 1
ATOM 2352 O O . THR A 1 304 ? -16.661 4.795 12.331 1.00 90.00 304 THR A O 1
ATOM 2355 N N . GLU A 1 305 ? -17.322 4.485 14.466 1.00 85.88 305 GLU A N 1
ATOM 2356 C CA . GLU A 1 305 ? -17.773 5.845 14.765 1.00 85.88 305 GLU A CA 1
ATOM 2357 C C . GLU A 1 305 ? -16.936 6.419 15.915 1.00 85.88 305 GLU A C 1
ATOM 2359 O O . GLU A 1 305 ? -16.472 5.678 16.791 1.00 85.88 305 GLU A O 1
ATOM 2364 N N . GLY A 1 306 ? -16.714 7.731 15.891 1.00 84.19 306 GLY A N 1
ATOM 2365 C CA . GLY A 1 306 ? -16.039 8.457 16.963 1.00 84.19 306 GLY A CA 1
ATOM 2366 C C . GLY A 1 306 ? -16.993 8.897 18.075 1.00 84.19 306 GLY A C 1
ATOM 2367 O O . GLY A 1 306 ? -18.207 8.943 17.898 1.00 84.19 306 GLY A O 1
ATOM 2368 N N . LEU A 1 307 ? -16.435 9.249 19.230 1.00 84.31 307 LEU A N 1
ATOM 2369 C CA . LEU A 1 307 ? -17.158 9.642 20.443 1.00 84.31 307 LEU A CA 1
ATOM 2370 C C . LEU A 1 307 ? -17.475 11.144 20.493 1.00 84.31 307 LEU A C 1
ATOM 2372 O O . LEU A 1 307 ? -17.558 11.729 21.575 1.00 84.31 307 LEU A O 1
ATOM 2376 N N . ARG A 1 308 ? -17.644 11.788 19.332 1.00 72.25 308 ARG A N 1
ATOM 2377 C CA . ARG A 1 308 ? -18.099 13.179 19.267 1.00 72.25 308 ARG A CA 1
ATOM 2378 C C . ARG A 1 308 ? -19.459 13.301 19.945 1.00 72.25 308 ARG A C 1
ATOM 2380 O O . ARG A 1 308 ? -20.464 12.800 19.445 1.00 72.25 308 ARG A O 1
ATOM 2387 N N . LEU A 1 309 ? -19.471 13.980 21.090 1.00 71.12 309 LEU A N 1
ATOM 2388 C CA . LEU A 1 309 ? -20.705 14.340 21.772 1.00 71.12 309 LEU A CA 1
ATOM 2389 C C . LEU A 1 309 ? -21.586 15.152 20.807 1.00 71.12 309 LEU A C 1
ATOM 2391 O O . LEU A 1 309 ? -21.051 15.957 20.033 1.00 71.12 309 LEU A O 1
ATOM 2395 N N . PRO A 1 310 ? -22.919 14.969 20.835 1.00 71.19 310 PRO A N 1
ATOM 2396 C CA . PRO A 1 310 ? -23.810 15.845 20.086 1.00 71.19 310 PRO A CA 1
ATOM 2397 C C . PRO A 1 310 ? -23.550 17.302 20.502 1.00 71.19 310 PRO A C 1
ATOM 2399 O O . PRO A 1 310 ? -23.214 17.546 21.667 1.00 71.19 310 PRO A O 1
ATOM 2402 N N . PRO A 1 311 ? -23.692 18.276 19.582 1.00 73.31 311 PRO A N 1
ATOM 2403 C CA . PRO A 1 311 ? -23.519 19.680 19.932 1.00 73.31 311 PRO A CA 1
ATOM 2404 C C . PRO A 1 311 ? -24.429 20.026 21.121 1.00 73.31 311 PRO A C 1
ATOM 2406 O O . PRO A 1 311 ? -25.567 19.541 21.169 1.00 73.31 311 PRO A O 1
ATOM 2409 N N . PRO A 1 312 ? -23.951 20.828 22.091 1.00 78.50 312 PRO A N 1
ATOM 2410 C CA . PRO A 1 312 ? -24.742 21.171 23.263 1.00 78.50 312 PRO A CA 1
ATOM 2411 C C . PRO A 1 312 ? -26.066 21.793 22.820 1.00 78.50 312 PRO A C 1
ATOM 2413 O O . PRO A 1 312 ? -26.101 22.638 21.925 1.00 78.50 312 PRO A O 1
ATOM 2416 N N . MET A 1 313 ? -27.168 21.360 23.434 1.00 76.62 313 MET A N 1
ATOM 2417 C CA . MET A 1 313 ? -28.489 21.878 23.096 1.00 76.62 313 MET A CA 1
ATOM 2418 C C . MET A 1 313 ? -28.552 23.363 23.470 1.00 76.62 313 MET A C 1
ATOM 2420 O O . MET A 1 313 ? -28.619 23.710 24.648 1.00 76.62 313 MET A O 1
ATOM 2424 N N . TYR A 1 314 ? -28.545 24.242 22.468 1.00 74.50 314 TYR A N 1
ATOM 2425 C CA . TYR A 1 314 ? -28.740 25.678 22.654 1.00 74.50 314 TYR A CA 1
ATOM 2426 C C . TYR A 1 314 ? -30.200 25.950 23.048 1.00 74.50 314 TYR A C 1
ATOM 2428 O O . TYR A 1 314 ? -31.052 26.212 22.206 1.00 74.50 314 TYR A O 1
ATOM 2436 N N . GLN A 1 315 ? -30.498 25.861 24.346 1.00 66.38 315 GLN A N 1
ATOM 2437 C CA . GLN A 1 315 ? -31.851 26.032 24.896 1.00 66.38 315 GLN A CA 1
ATOM 2438 C C . GLN A 1 315 ? -32.326 27.497 24.949 1.00 66.38 315 GLN A C 1
ATOM 2440 O O . GLN A 1 315 ? -33.467 27.755 25.322 1.00 66.38 315 GLN A O 1
ATOM 2445 N N . HIS A 1 316 ? -31.482 28.463 24.570 1.00 64.69 316 HIS A N 1
ATOM 2446 C CA . HIS A 1 316 ? -31.801 29.891 24.598 1.00 64.69 316 HIS A CA 1
ATOM 2447 C C . HIS A 1 316 ? -31.830 30.499 23.190 1.00 64.69 316 HIS A C 1
ATOM 2449 O O . HIS A 1 316 ? -30.790 30.769 22.595 1.00 64.69 316 HIS A O 1
ATOM 2455 N N . ILE A 1 317 ? -33.044 30.753 22.694 1.00 61.62 317 ILE A N 1
ATOM 2456 C CA . ILE A 1 317 ? -33.316 31.516 21.458 1.00 61.62 317 ILE A CA 1
ATOM 2457 C C . ILE A 1 317 ? -33.626 32.995 21.792 1.00 61.62 317 ILE A C 1
ATOM 2459 O O . ILE A 1 317 ? -33.541 33.887 20.952 1.00 61.62 317 ILE A O 1
ATOM 2463 N N . SER A 1 318 ? -33.952 33.288 23.055 1.00 57.84 318 SER A N 1
ATOM 2464 C CA . SER A 1 318 ? -34.257 34.636 23.542 1.00 57.84 318 SER A CA 1
ATOM 2465 C C . SER A 1 318 ? -33.020 35.538 23.490 1.00 57.84 318 SER A C 1
ATOM 2467 O O . SER A 1 318 ? -32.16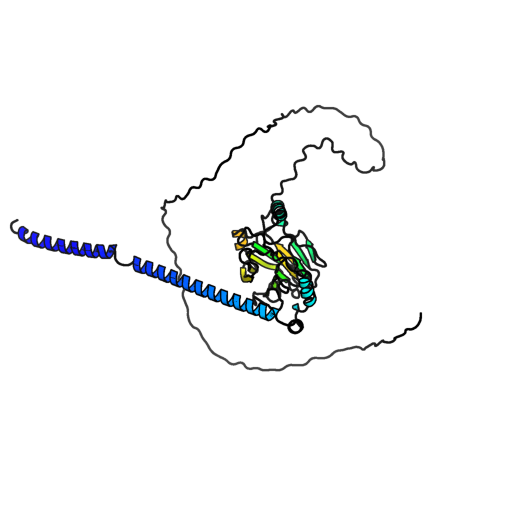5 35.465 24.372 1.00 57.84 318 SER A O 1
ATOM 2469 N N . GLY A 1 319 ? -32.942 36.393 22.467 1.00 60.84 319 GLY A N 1
ATOM 2470 C CA . GLY A 1 319 ? -31.863 37.370 22.277 1.00 60.84 319 GLY A CA 1
ATOM 2471 C C . GLY A 1 319 ? -31.014 37.167 21.019 1.00 60.84 319 GLY A C 1
ATOM 2472 O O . GLY A 1 319 ? -30.189 38.026 20.715 1.00 60.84 319 GLY A O 1
ATOM 2473 N N . THR A 1 320 ? -31.217 36.093 20.246 1.00 59.69 320 THR A N 1
ATOM 2474 C CA . THR A 1 320 ? -30.604 35.994 18.914 1.00 59.69 320 THR A CA 1
ATOM 2475 C C . THR A 1 320 ? -31.312 36.959 17.967 1.00 59.69 320 THR A C 1
ATOM 2477 O O . THR A 1 320 ? -32.435 36.691 17.536 1.00 59.69 320 THR A O 1
ATOM 2480 N N . VAL A 1 321 ? -30.666 38.079 17.635 1.00 61.56 321 VAL A N 1
ATOM 2481 C CA . VAL A 1 321 ? -31.120 38.952 16.545 1.00 61.56 321 VAL A CA 1
ATOM 2482 C C . VAL A 1 321 ? -31.024 38.149 15.252 1.00 61.56 321 VAL A C 1
ATOM 2484 O O . VAL A 1 321 ? -29.929 37.882 14.758 1.00 61.56 321 VAL A O 1
ATOM 2487 N N . LEU A 1 322 ? -32.178 37.735 14.729 1.00 63.84 322 LEU A N 1
ATOM 2488 C CA . LEU A 1 322 ? -32.278 37.179 13.389 1.00 63.84 322 LEU A CA 1
ATOM 2489 C C . LEU A 1 322 ? -31.797 38.266 12.420 1.00 63.84 322 LEU A C 1
ATOM 2491 O O . LEU A 1 322 ? -32.345 39.368 12.421 1.00 63.84 322 LEU A O 1
ATOM 2495 N N . LEU A 1 323 ? -30.754 37.986 11.637 1.00 64.88 323 LEU A N 1
ATOM 2496 C CA . LEU A 1 323 ? -30.316 38.902 10.587 1.00 64.88 323 LEU A CA 1
ATOM 2497 C C . LEU A 1 323 ? -31.384 38.893 9.491 1.00 64.88 323 LEU A C 1
ATOM 2499 O O . LEU A 1 323 ? -31.452 37.962 8.692 1.00 64.88 323 LEU A O 1
ATOM 2503 N N . GLU A 1 324 ? -32.251 39.901 9.539 1.00 62.53 324 GLU A N 1
ATOM 2504 C CA . GLU A 1 324 ? -33.384 40.073 8.636 1.00 62.53 324 GLU A CA 1
ATOM 2505 C C . GLU A 1 324 ? -32.910 40.174 7.180 1.00 62.53 324 GLU A C 1
ATOM 2507 O O . GLU A 1 324 ? -31.872 40.773 6.878 1.00 62.53 324 GLU A O 1
ATOM 2512 N N . GLU A 1 325 ? -33.662 39.546 6.277 1.00 57.84 325 GLU A N 1
ATOM 2513 C CA . GLU A 1 325 ? -33.349 39.524 4.853 1.00 57.84 325 GLU A CA 1
ATOM 2514 C C . GLU A 1 325 ? -33.328 40.952 4.280 1.00 57.84 325 GLU A C 1
ATOM 2516 O O . GLU A 1 325 ? -34.124 41.814 4.657 1.00 57.84 325 GLU A O 1
ATOM 2521 N N . GLY A 1 326 ? -32.391 41.215 3.363 1.00 49.84 326 GLY A N 1
ATOM 2522 C CA . GLY A 1 326 ? -32.218 42.545 2.775 1.00 49.84 326 GLY A CA 1
ATOM 2523 C C . GLY A 1 326 ? -33.512 43.061 2.123 1.00 49.84 326 GLY A C 1
ATOM 2524 O O . GLY A 1 326 ? -34.248 42.277 1.522 1.00 49.84 326 GLY A O 1
ATOM 2525 N N . PRO A 1 327 ? -33.805 44.372 2.206 1.00 48.12 327 PRO A N 1
ATOM 2526 C CA . PRO A 1 327 ? -35.139 44.896 1.943 1.00 48.12 327 PRO A CA 1
ATOM 2527 C C . PRO A 1 327 ? -35.595 44.679 0.496 1.00 48.12 327 PRO A C 1
ATOM 2529 O O . PRO A 1 327 ? -35.203 45.409 -0.419 1.00 48.12 327 PRO A O 1
ATOM 2532 N N . SER A 1 328 ? -36.529 43.745 0.308 1.00 47.94 328 SER A N 1
ATOM 2533 C CA . SER A 1 328 ? -37.415 43.733 -0.854 1.00 47.94 328 SER A CA 1
ATOM 2534 C C . SER A 1 328 ? -38.210 45.041 -0.890 1.00 47.94 328 SER A C 1
ATOM 2536 O O . SER A 1 328 ? -38.852 45.426 0.092 1.00 47.94 328 SER A O 1
ATOM 2538 N N . THR A 1 329 ? -38.147 45.756 -2.011 1.00 42.47 329 THR A N 1
ATOM 2539 C CA . THR A 1 329 ? -38.719 47.099 -2.145 1.00 42.47 329 THR A CA 1
ATOM 2540 C C . THR A 1 329 ? -40.248 47.114 -2.010 1.00 42.47 329 THR A C 1
ATOM 2542 O O . THR A 1 329 ? -40.959 46.207 -2.432 1.00 42.47 329 THR A O 1
ATOM 2545 N N . ARG A 1 330 ? -40.754 48.181 -1.375 1.00 41.84 330 ARG A N 1
ATOM 2546 C CA . ARG A 1 330 ? -42.152 48.353 -0.935 1.00 41.84 330 ARG A CA 1
ATOM 2547 C C . ARG A 1 330 ? -43.197 48.176 -2.046 1.00 41.84 330 ARG A C 1
ATOM 2549 O O . ARG A 1 330 ? -43.120 48.840 -3.076 1.00 41.84 330 ARG A O 1
ATOM 2556 N N . GLY A 1 331 ? -44.275 47.452 -1.724 1.00 39.53 331 GLY A N 1
ATOM 2557 C CA . GLY A 1 331 ? -45.442 47.250 -2.593 1.00 39.53 331 GLY A CA 1
ATOM 2558 C C . GLY A 1 331 ? -46.795 47.165 -1.866 1.00 39.53 331 GLY A C 1
ATOM 2559 O O . GLY A 1 331 ? -47.493 46.181 -2.028 1.00 39.53 331 GLY A O 1
ATOM 2560 N N . HIS A 1 332 ? -47.173 48.217 -1.124 1.00 42.78 332 HIS A N 1
ATOM 2561 C CA . HIS A 1 332 ? -48.555 48.551 -0.699 1.00 42.78 332 HIS A CA 1
ATOM 2562 C C . HIS A 1 332 ? -49.355 47.614 0.247 1.00 42.78 332 HIS A C 1
ATOM 2564 O O . HIS A 1 332 ? -49.834 46.559 -0.137 1.00 42.78 332 HIS A O 1
ATOM 2570 N N . GLY A 1 333 ? -49.730 48.181 1.405 1.00 42.22 333 GLY A N 1
ATOM 2571 C CA . GLY A 1 333 ? -51.138 48.233 1.843 1.00 42.22 333 GLY A CA 1
ATOM 2572 C C . GLY A 1 333 ? -51.713 47.070 2.667 1.00 42.22 333 GLY A C 1
ATOM 2573 O O . GLY A 1 333 ? -52.034 46.017 2.136 1.00 42.22 333 GLY A O 1
ATOM 2574 N N . GLY A 1 334 ? -52.012 47.325 3.946 1.00 35.97 334 GLY A N 1
ATOM 2575 C CA . GLY A 1 334 ? -52.859 46.439 4.755 1.00 35.97 334 GLY A CA 1
ATOM 2576 C C . GLY A 1 334 ? -52.830 46.771 6.247 1.00 35.97 334 GLY A C 1
ATOM 2577 O O . GLY A 1 334 ? -51.795 46.648 6.891 1.00 35.97 334 GLY A O 1
ATOM 2578 N N . ARG A 1 335 ? -53.967 47.197 6.809 1.00 40.97 335 ARG A N 1
ATOM 2579 C CA . ARG A 1 335 ? -54.174 47.268 8.269 1.00 40.97 335 ARG A CA 1
ATOM 2580 C C . ARG A 1 335 ? -54.471 45.861 8.802 1.00 40.97 335 ARG A C 1
ATOM 2582 O O . ARG A 1 335 ? -55.100 45.103 8.074 1.00 40.97 335 ARG A O 1
ATOM 2589 N N . CYS A 1 336 ? -54.171 45.584 10.076 1.00 33.72 336 CYS A N 1
ATOM 2590 C CA . CYS A 1 336 ? -55.155 45.039 11.031 1.00 33.72 336 CYS A CA 1
ATOM 2591 C C . CYS A 1 336 ? -54.608 44.934 12.467 1.00 33.72 336 CYS A C 1
ATOM 2593 O O . CYS A 1 336 ? -53.407 45.022 12.703 1.00 33.72 336 CYS A O 1
ATOM 2595 N N . HIS A 1 337 ? -55.533 44.819 13.422 1.00 38.06 337 HIS A N 1
ATOM 2596 C CA . HIS A 1 337 ? -55.306 44.871 14.871 1.00 38.06 337 HIS A CA 1
ATOM 2597 C C . HIS A 1 337 ? -54.865 43.514 15.460 1.00 38.06 337 HIS A C 1
ATOM 2599 O O . HIS A 1 337 ? -55.198 42.479 14.882 1.00 38.06 337 HIS A O 1
ATOM 2605 N N . PRO A 1 338 ? -54.207 43.489 16.636 1.00 49.16 338 PRO A N 1
ATOM 2606 C CA . PRO A 1 338 ? -53.976 42.260 17.390 1.00 49.16 338 PRO A CA 1
ATOM 2607 C C . PRO A 1 338 ? -55.188 41.899 18.277 1.00 49.16 338 PRO A C 1
ATOM 2609 O O . PRO A 1 338 ? -55.743 42.786 18.930 1.00 49.16 338 PRO A O 1
ATOM 2612 N N . PRO A 1 339 ? -55.570 40.615 18.381 1.00 43.31 339 PRO A N 1
ATOM 2613 C CA . PRO A 1 339 ? -56.336 40.096 19.509 1.00 43.31 339 PRO A CA 1
ATOM 2614 C C . PRO A 1 339 ? -55.393 39.530 20.599 1.00 43.31 339 PRO A C 1
ATOM 2616 O O . PRO A 1 339 ? -54.359 38.948 20.265 1.00 43.31 339 PRO A O 1
ATOM 2619 N N . PRO A 1 340 ? -55.724 39.666 21.895 1.00 57.75 340 PRO A N 1
ATOM 2620 C CA . PRO A 1 340 ? -54.992 39.025 22.990 1.00 57.75 340 PRO A CA 1
ATOM 2621 C C . PRO A 1 340 ? -55.522 37.607 23.255 1.00 57.75 340 PRO A C 1
ATOM 2623 O O . PRO A 1 340 ? -56.697 37.363 23.001 1.00 57.75 340 PRO A O 1
ATOM 2626 N N . TYR A 1 341 ? -54.715 36.714 23.844 1.00 38.72 341 TYR A N 1
ATOM 2627 C CA . TYR A 1 341 ? -55.204 35.729 24.827 1.00 38.72 341 TYR A CA 1
ATOM 2628 C C . TYR A 1 341 ? -54.071 35.100 25.657 1.00 38.72 341 TYR A C 1
ATOM 2630 O O . TYR A 1 341 ? -52.951 34.928 25.178 1.00 38.72 341 TYR A O 1
ATOM 2638 N N . ASP A 1 342 ? -54.402 34.774 26.908 1.00 42.09 342 ASP A N 1
ATOM 2639 C CA . ASP A 1 342 ? -53.545 34.124 27.905 1.00 42.09 342 ASP A CA 1
ATOM 2640 C C . ASP A 1 342 ? -53.153 32.676 27.565 1.00 42.09 342 ASP A C 1
ATOM 2642 O O . ASP A 1 342 ? -53.847 31.967 26.836 1.00 42.09 342 ASP A O 1
ATOM 2646 N N . GLY A 1 343 ? -52.073 32.204 28.197 1.00 35.81 343 GLY A N 1
ATOM 2647 C CA . GLY A 1 343 ? -51.598 30.821 28.104 1.00 35.81 343 GLY A CA 1
ATOM 2648 C C . GLY A 1 343 ? -50.646 30.452 29.241 1.00 35.81 343 GLY A C 1
ATOM 2649 O O . GLY A 1 343 ? -49.446 30.295 29.034 1.00 35.81 343 GLY A O 1
ATOM 2650 N N . SER A 1 344 ? -51.169 30.336 30.461 1.00 44.12 344 SER A N 1
ATOM 2651 C CA . SER A 1 344 ? -50.407 29.903 31.635 1.00 44.12 344 SER A CA 1
ATOM 2652 C C . SER A 1 344 ? -49.964 28.437 31.541 1.00 44.12 344 SER A C 1
ATOM 2654 O O . SER A 1 344 ? -50.774 27.548 31.288 1.00 44.12 344 SER A O 1
ATOM 2656 N N . SER A 1 345 ? -48.689 28.154 31.832 1.00 39.78 345 SER A N 1
ATOM 2657 C CA . SER A 1 345 ? -48.239 26.844 32.335 1.00 39.78 345 SER A CA 1
ATOM 2658 C C . SER A 1 345 ? -46.860 26.942 32.984 1.00 39.78 345 SER A C 1
ATOM 2660 O O . SER A 1 345 ? -45.829 26.994 32.320 1.00 39.78 345 SER A O 1
ATOM 2662 N N . SER A 1 346 ? -46.850 26.955 34.313 1.00 47.66 346 SER A N 1
ATOM 2663 C CA . SER A 1 346 ? -45.654 26.790 35.136 1.00 47.66 346 SER A CA 1
ATOM 2664 C C . SER A 1 346 ? -45.163 25.341 35.104 1.00 47.66 346 SER A C 1
ATOM 2666 O O . SER A 1 346 ? -45.946 24.432 35.381 1.00 47.66 346 SER A O 1
ATOM 2668 N N . ALA A 1 347 ? -43.863 25.132 34.899 1.00 38.56 347 ALA A N 1
ATOM 2669 C CA . ALA A 1 347 ? -43.179 23.887 35.236 1.00 38.56 347 ALA A CA 1
ATOM 2670 C C . ALA A 1 347 ? -41.907 24.213 36.033 1.00 38.56 347 ALA A C 1
ATOM 2672 O O . ALA A 1 347 ? -41.149 25.111 35.668 1.00 38.56 347 ALA A O 1
ATOM 2673 N N . SER A 1 348 ? -41.732 23.543 37.170 1.00 36.75 348 SER A N 1
ATOM 2674 C CA . SER A 1 348 ? -40.847 24.002 38.241 1.00 36.75 348 SER A CA 1
ATOM 2675 C C . SER A 1 348 ? -39.361 23.751 37.988 1.00 36.75 348 SER A C 1
ATOM 2677 O O . SER A 1 348 ? -38.959 22.712 37.470 1.00 36.75 348 SER A O 1
ATOM 2679 N N . LEU A 1 349 ? -38.543 24.687 38.471 1.00 37.16 349 LEU A N 1
ATOM 2680 C CA . LEU A 1 349 ? -37.094 24.550 38.591 1.00 37.16 349 LEU A CA 1
ATOM 2681 C C . LEU A 1 349 ? -36.742 23.446 39.601 1.00 37.16 349 LEU A C 1
ATOM 2683 O O . LEU A 1 349 ? -37.178 23.503 40.750 1.00 37.16 349 LEU A O 1
ATOM 2687 N N . ILE A 1 350 ? -35.893 22.498 39.200 1.00 35.66 350 ILE A N 1
ATOM 2688 C CA . ILE A 1 350 ? -35.131 21.643 40.121 1.00 35.66 350 ILE A CA 1
ATOM 2689 C C . ILE A 1 350 ? -33.667 21.683 39.682 1.00 35.66 350 ILE A C 1
ATOM 2691 O O . ILE A 1 350 ? -33.259 20.982 38.759 1.00 35.66 350 ILE A O 1
ATOM 2695 N N . SER A 1 351 ? -32.882 22.517 40.361 1.00 37.50 351 SER A N 1
ATOM 2696 C CA . SER A 1 351 ? -31.425 22.554 40.234 1.00 37.50 351 SER A CA 1
ATOM 2697 C C . SER A 1 351 ? -30.797 21.715 41.349 1.00 37.50 351 SER A C 1
ATOM 2699 O O . SER A 1 351 ? -31.052 22.012 42.518 1.00 37.50 351 SER A O 1
ATOM 2701 N N . PRO A 1 352 ? -29.949 20.719 41.049 1.00 36.50 352 PRO A N 1
ATOM 2702 C CA . PRO A 1 352 ? -29.037 20.156 42.033 1.00 36.50 352 PRO A CA 1
ATOM 2703 C C . PRO A 1 352 ? -27.734 20.970 42.058 1.00 36.50 352 PRO A C 1
ATOM 2705 O O . PRO A 1 352 ? -26.979 20.990 41.086 1.00 36.50 352 PRO A O 1
ATOM 2708 N N . SER A 1 353 ? -27.466 21.637 43.180 1.00 36.66 353 SER A N 1
ATOM 2709 C CA . SER A 1 353 ? -26.144 22.203 43.479 1.00 36.66 353 SER A CA 1
ATOM 2710 C C . SER A 1 353 ? -25.122 21.079 43.720 1.00 36.66 353 SER A C 1
ATOM 2712 O O . SER A 1 353 ? -25.505 20.022 44.229 1.00 36.66 353 SER A O 1
ATOM 2714 N N . PRO A 1 354 ? -23.832 21.274 43.394 1.00 46.84 354 PRO A N 1
ATOM 2715 C CA . PRO A 1 354 ? -22.793 20.302 43.705 1.00 46.84 354 PRO A CA 1
ATOM 2716 C C . PRO A 1 354 ? -22.324 20.466 45.152 1.00 46.84 354 PRO A C 1
ATOM 2718 O O . PRO A 1 354 ? -22.116 21.589 45.604 1.00 46.84 354 PRO A O 1
ATOM 2721 N N . ASP A 1 355 ? -22.072 19.354 45.841 1.00 32.59 355 ASP A N 1
ATOM 2722 C CA . ASP A 1 355 ? -21.294 19.370 47.077 1.00 32.59 355 ASP A CA 1
ATOM 2723 C C . ASP A 1 355 ? -20.346 18.168 47.163 1.00 32.59 355 ASP A C 1
ATOM 2725 O O . ASP A 1 355 ? -20.535 17.132 46.519 1.00 32.59 355 ASP A O 1
ATOM 2729 N N . HIS A 1 356 ? -19.254 18.363 47.894 1.00 34.75 356 HIS A N 1
ATOM 2730 C CA . HIS A 1 356 ? -18.026 17.581 47.767 1.00 34.75 356 HIS A CA 1
ATOM 2731 C C . HIS A 1 356 ? -18.058 16.235 48.510 1.00 34.75 356 HIS A C 1
ATOM 2733 O O . HIS A 1 356 ? -18.565 16.147 49.625 1.00 34.75 356 HIS A O 1
ATOM 2739 N N . SER A 1 357 ? -17.340 15.223 48.002 1.00 32.97 357 SER A N 1
ATOM 2740 C CA . SER A 1 357 ? -16.295 14.542 48.801 1.00 32.97 357 SER A CA 1
ATOM 2741 C C . SER A 1 357 ? -15.473 13.512 48.014 1.00 32.97 357 SER A C 1
ATOM 2743 O O . SER A 1 357 ? -15.924 12.881 47.062 1.00 32.97 357 SER A O 1
ATOM 2745 N N . VAL A 1 358 ? -14.218 13.380 48.442 1.00 35.22 358 VAL A N 1
ATOM 2746 C CA . VAL A 1 358 ? -13.204 12.446 47.941 1.00 35.22 358 VAL A CA 1
ATOM 2747 C C . VAL A 1 358 ? -13.400 11.074 48.583 1.00 35.22 358 VAL A C 1
ATOM 2749 O O . VAL A 1 358 ? -13.469 11.000 49.807 1.00 35.22 358 VAL A O 1
ATOM 2752 N N . LEU A 1 359 ? -13.348 9.993 47.798 1.00 35.78 359 LEU A N 1
ATOM 2753 C CA . LEU A 1 359 ? -12.943 8.677 48.303 1.00 35.78 359 LEU A CA 1
ATOM 2754 C C . LEU A 1 359 ? -12.031 7.954 47.307 1.00 35.78 359 LEU A C 1
ATOM 2756 O O . LEU A 1 359 ? -12.416 7.647 46.180 1.00 35.78 359 LEU A O 1
ATOM 2760 N N . SER A 1 360 ? -10.819 7.660 47.770 1.00 33.47 360 SER A N 1
ATOM 2761 C CA . SER A 1 360 ? -9.895 6.714 47.151 1.00 33.47 360 SER A CA 1
ATOM 2762 C C . SER A 1 360 ? -10.428 5.286 47.288 1.00 33.47 360 SER A C 1
ATOM 2764 O O . SER A 1 360 ? -10.972 4.934 48.335 1.00 33.47 360 SER A O 1
ATOM 2766 N N . MET A 1 361 ? -10.172 4.429 46.299 1.00 36.00 361 MET A N 1
ATOM 2767 C CA . MET A 1 361 ? -10.134 2.981 46.520 1.00 36.00 361 MET A CA 1
ATOM 2768 C C . MET A 1 361 ? -8.907 2.373 45.848 1.00 36.00 361 MET A C 1
ATOM 2770 O O . MET A 1 361 ? -8.707 2.502 44.641 1.00 36.00 361 MET A O 1
ATOM 2774 N N . ASP A 1 362 ? -8.090 1.731 46.679 1.00 30.38 362 ASP A N 1
ATOM 2775 C CA . ASP A 1 362 ? -6.891 1.004 46.288 1.00 30.38 362 ASP A CA 1
ATOM 2776 C C . ASP A 1 362 ? -7.201 -0.301 45.547 1.00 30.38 362 ASP A C 1
ATOM 2778 O O . ASP A 1 362 ? -8.306 -0.848 45.578 1.00 30.38 362 ASP A O 1
ATOM 2782 N N . ALA A 1 363 ? -6.164 -0.830 44.904 1.00 31.52 363 ALA A N 1
ATOM 2783 C CA . ALA A 1 363 ? -6.195 -2.141 44.286 1.00 31.52 363 ALA A CA 1
ATOM 2784 C C . ALA A 1 363 ? -6.362 -3.265 45.325 1.00 31.52 363 ALA A C 1
ATOM 2786 O O . ALA A 1 363 ? -5.603 -3.355 46.289 1.00 31.52 363 ALA A O 1
ATOM 2787 N N . ALA A 1 364 ? -7.249 -4.215 45.031 1.00 30.41 364 ALA A N 1
ATOM 2788 C CA . ALA A 1 364 ? -7.171 -5.563 45.577 1.00 30.41 364 ALA A CA 1
ATOM 2789 C C . ALA A 1 364 ? -7.417 -6.588 44.466 1.00 30.41 364 ALA A C 1
ATOM 2791 O O . ALA A 1 364 ? -8.445 -6.594 43.791 1.00 30.41 364 ALA A O 1
ATOM 2792 N N . SER A 1 365 ? -6.436 -7.462 44.277 1.00 32.94 365 SER A N 1
ATOM 2793 C CA . SER A 1 365 ? -6.580 -8.717 43.550 1.00 32.94 365 SER A CA 1
ATOM 2794 C C . SER A 1 365 ? -7.522 -9.666 44.285 1.00 32.94 365 SER A C 1
ATOM 2796 O O . SER A 1 365 ? -7.364 -9.819 45.494 1.00 32.94 365 SER A O 1
ATOM 2798 N N . ASP A 1 366 ? -8.323 -10.446 43.558 1.00 29.36 366 ASP A N 1
ATOM 2799 C CA . ASP A 1 366 ? -8.443 -11.862 43.919 1.00 29.36 366 ASP A CA 1
ATOM 2800 C C . ASP A 1 366 ? -8.728 -12.771 42.711 1.00 29.36 366 ASP A C 1
ATOM 2802 O O . ASP A 1 366 ? -8.748 -12.338 41.555 1.00 29.36 366 ASP A O 1
ATOM 2806 N N . SER A 1 367 ? -8.817 -14.069 42.983 1.00 33.28 367 SER A N 1
ATOM 2807 C CA . SER A 1 367 ? -8.358 -15.131 42.109 1.00 33.28 367 SER A CA 1
ATOM 2808 C C . SER A 1 367 ? -9.323 -16.323 42.032 1.00 33.28 367 SER A C 1
ATOM 2810 O O . SER A 1 367 ? -10.152 -16.560 42.899 1.00 33.28 367 SER A O 1
ATOM 2812 N N . ALA A 1 368 ? -9.204 -17.054 40.920 1.00 30.78 368 ALA A N 1
ATOM 2813 C CA . ALA A 1 368 ? -9.663 -18.420 40.645 1.00 30.78 368 ALA A CA 1
ATOM 2814 C C . ALA A 1 368 ? -10.772 -19.071 41.514 1.00 30.78 368 ALA A C 1
ATOM 2816 O O . ALA A 1 368 ? -10.516 -19.541 42.619 1.00 30.78 368 ALA A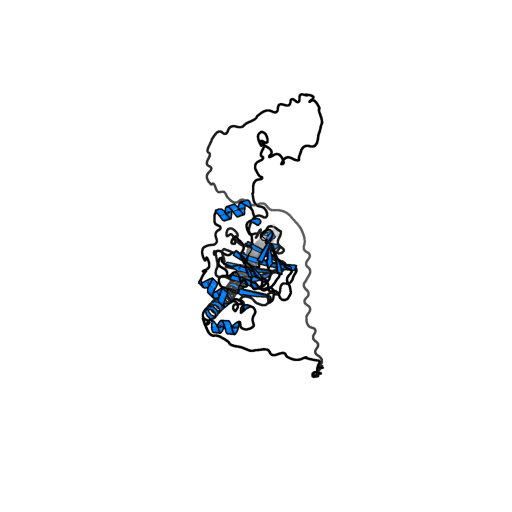 O 1
ATOM 2817 N N . ALA A 1 369 ? -11.908 -19.396 40.877 1.00 30.33 369 ALA A N 1
ATOM 2818 C CA . ALA A 1 369 ? -12.652 -20.618 41.204 1.00 30.33 369 ALA A CA 1
ATOM 2819 C C . ALA A 1 369 ? -13.393 -21.235 39.998 1.00 30.33 369 ALA A C 1
ATOM 2821 O O . ALA A 1 369 ? -14.217 -20.614 39.333 1.00 30.33 369 ALA A O 1
ATOM 2822 N N . THR A 1 370 ? -13.133 -22.518 39.754 1.00 31.48 370 THR A N 1
ATOM 2823 C CA . THR A 1 370 ? -14.051 -23.496 39.136 1.00 31.48 370 THR A CA 1
ATOM 2824 C C . THR A 1 370 ? -13.840 -24.780 39.943 1.00 31.48 370 THR A C 1
ATOM 2826 O O . THR A 1 370 ? -12.687 -25.065 40.280 1.00 31.48 370 THR A O 1
ATOM 2829 N N . PRO A 1 371 ? -14.881 -25.558 40.292 1.00 44.28 371 PRO A N 1
ATOM 2830 C CA . PRO A 1 371 ? -15.298 -26.627 39.375 1.00 44.28 371 PRO A CA 1
ATOM 2831 C C . PRO A 1 371 ? -16.803 -26.979 39.428 1.00 44.28 371 PRO A C 1
ATOM 2833 O O . PRO A 1 371 ? -17.496 -26.705 40.399 1.00 44.28 371 PRO A O 1
ATOM 2836 N N . GLY A 1 372 ? -17.296 -27.689 38.409 1.00 27.36 372 GLY A N 1
ATOM 2837 C CA . GLY A 1 372 ? -18.629 -28.305 38.443 1.00 27.36 372 GLY A CA 1
ATOM 2838 C C . GLY A 1 372 ? -19.041 -28.867 37.085 1.00 27.36 372 GLY A C 1
ATOM 2839 O O . GLY A 1 372 ? -19.276 -28.111 36.150 1.00 27.36 372 GLY A O 1
ATOM 2840 N N . ALA A 1 373 ? -19.107 -30.192 36.954 1.00 32.06 373 ALA A N 1
ATOM 2841 C CA . ALA A 1 373 ? -19.453 -30.870 35.705 1.00 32.06 373 ALA A CA 1
ATOM 2842 C C . ALA A 1 373 ? -20.663 -31.791 35.889 1.00 32.06 373 ALA A C 1
ATOM 2844 O O . ALA A 1 373 ? -20.727 -32.471 36.910 1.00 32.06 373 ALA A O 1
ATOM 2845 N N . GLN A 1 374 ? -21.531 -31.884 34.869 1.00 33.69 374 GLN A N 1
ATOM 2846 C CA . GLN A 1 374 ? -22.172 -33.119 34.364 1.00 33.69 374 GLN A CA 1
ATOM 2847 C C . GLN A 1 374 ? -23.161 -32.802 33.217 1.00 33.69 374 GLN A C 1
ATOM 2849 O O . GLN A 1 374 ? -23.891 -31.821 33.285 1.00 33.69 374 GLN A O 1
ATOM 2854 N N . GLY A 1 375 ? -23.196 -33.625 32.155 1.00 29.16 375 GLY A N 1
ATOM 2855 C CA . GLY A 1 375 ? -24.131 -33.451 31.023 1.00 29.16 375 GLY A CA 1
ATOM 2856 C C . GLY A 1 375 ? -23.871 -34.395 29.835 1.00 29.16 375 GLY A C 1
ATOM 2857 O O . GLY A 1 375 ? -22.838 -34.308 29.180 1.00 29.16 375 GLY A O 1
ATOM 2858 N N . ARG A 1 376 ? -24.799 -35.325 29.568 1.00 31.55 376 ARG A N 1
ATOM 2859 C CA . ARG A 1 376 ? -24.634 -36.551 28.748 1.00 31.55 376 ARG A CA 1
ATOM 2860 C C . ARG A 1 376 ? -25.916 -36.750 27.906 1.00 31.55 376 ARG A C 1
ATOM 2862 O O . ARG A 1 376 ? -26.986 -36.566 28.464 1.00 31.55 376 ARG A O 1
ATOM 2869 N N . MET A 1 377 ? -25.936 -37.120 26.615 1.00 32.38 377 MET A N 1
ATOM 2870 C CA . MET A 1 377 ? -24.963 -37.788 25.719 1.00 32.38 377 MET A CA 1
ATOM 2871 C C . MET A 1 377 ? -25.230 -37.420 24.232 1.00 32.38 377 MET A C 1
ATOM 2873 O O . MET A 1 377 ? -26.328 -36.976 23.920 1.00 32.38 377 MET A O 1
ATOM 2877 N N . GLY A 1 378 ? -24.310 -37.699 23.290 1.00 30.75 378 GLY A N 1
ATOM 2878 C CA . GLY A 1 378 ? -24.572 -37.549 21.840 1.00 30.75 378 GLY A CA 1
ATOM 2879 C C . GLY A 1 378 ? -23.554 -38.296 20.963 1.00 30.75 378 GLY A C 1
ATOM 2880 O O . GLY A 1 378 ? -22.352 -38.159 21.173 1.00 30.75 378 GLY A O 1
ATOM 2881 N N . ARG A 1 379 ? -24.013 -39.156 20.041 1.00 31.64 379 ARG A N 1
ATOM 2882 C CA . ARG A 1 379 ? -23.207 -40.238 19.428 1.00 31.64 379 ARG A CA 1
ATOM 2883 C C . ARG A 1 379 ? -22.747 -39.928 17.992 1.00 31.64 379 ARG A C 1
ATOM 2885 O O . ARG A 1 379 ? -23.405 -39.211 17.253 1.00 31.64 379 ARG A O 1
ATOM 2892 N N . ALA A 1 380 ? -21.602 -40.507 17.630 1.00 31.42 380 ALA A N 1
ATOM 2893 C CA . ALA A 1 380 ? -20.868 -40.312 16.379 1.00 31.42 380 ALA A CA 1
ATOM 2894 C C . ALA A 1 380 ? -21.607 -40.682 15.074 1.00 31.42 380 ALA A C 1
ATOM 2896 O O . ALA A 1 380 ? -22.380 -41.637 15.037 1.00 31.42 380 ALA A O 1
ATOM 2897 N N . GLY A 1 381 ? -21.198 -40.027 13.980 1.00 27.77 381 GLY A N 1
ATOM 2898 C CA . GLY A 1 381 ? -21.344 -40.494 12.599 1.00 27.77 381 GLY A CA 1
ATOM 2899 C C . GLY A 1 381 ? -20.040 -40.255 11.829 1.00 27.77 381 GLY A C 1
ATOM 2900 O O . GLY A 1 381 ? -19.678 -39.114 11.561 1.00 27.77 381 GLY A O 1
ATOM 2901 N N . SER A 1 382 ? -19.296 -41.318 11.517 1.00 31.39 382 SER A N 1
ATOM 2902 C CA . SER A 1 382 ? -18.012 -41.248 10.805 1.00 31.39 382 SER A CA 1
ATOM 2903 C C . SER A 1 382 ? -18.164 -41.687 9.349 1.00 31.39 382 SER A C 1
ATOM 2905 O O . SER A 1 382 ? -18.549 -42.830 9.110 1.00 31.39 382 SER A O 1
ATOM 2907 N N . VAL A 1 383 ? -17.782 -40.842 8.387 1.00 31.70 383 VAL A N 1
ATOM 2908 C CA . VAL A 1 383 ? -17.662 -41.233 6.971 1.00 31.70 383 VAL A CA 1
ATOM 2909 C C . VAL A 1 383 ? -16.186 -41.388 6.610 1.00 31.70 383 VAL A C 1
ATOM 2911 O O . VAL A 1 383 ? -15.365 -40.510 6.872 1.00 31.70 383 VAL A O 1
ATOM 2914 N N . GLN A 1 384 ? -15.841 -42.547 6.052 1.00 31.38 384 GLN A N 1
ATOM 2915 C CA . GLN A 1 384 ? -14.470 -42.922 5.718 1.00 31.38 384 GLN A CA 1
ATOM 2916 C C . GLN A 1 384 ? -13.985 -42.241 4.435 1.00 31.38 384 GLN A C 1
ATOM 2918 O O . GLN A 1 384 ? -14.689 -42.184 3.430 1.00 31.38 384 GLN A O 1
ATOM 2923 N N . SER A 1 385 ? -12.717 -41.830 4.439 1.00 31.73 385 SER A N 1
ATOM 2924 C CA . SER A 1 385 ? -11.972 -41.563 3.210 1.00 31.73 385 SER A CA 1
ATOM 2925 C C . SER A 1 385 ? -11.661 -42.889 2.512 1.00 31.73 385 SER A C 1
ATOM 2927 O O . SER A 1 385 ? -10.921 -43.711 3.056 1.00 31.73 385 SER A O 1
ATOM 2929 N N . GLN A 1 386 ? -12.179 -43.086 1.297 1.00 33.78 386 GLN A N 1
ATOM 2930 C CA . GLN A 1 386 ? -11.643 -44.091 0.383 1.00 33.78 386 GLN A CA 1
ATOM 2931 C C . GLN A 1 386 ? -10.564 -43.465 -0.500 1.00 33.78 386 GLN A C 1
ATOM 2933 O O . GLN A 1 386 ? -10.797 -42.492 -1.215 1.00 33.78 386 GLN A O 1
ATOM 2938 N N . ARG A 1 387 ? -9.375 -44.069 -0.474 1.00 32.28 387 ARG A N 1
ATOM 2939 C CA . ARG A 1 387 ? -8.379 -43.912 -1.534 1.00 32.28 387 ARG A CA 1
ATOM 2940 C C . ARG A 1 387 ? -8.827 -44.737 -2.740 1.00 32.28 387 ARG A C 1
ATOM 2942 O O . ARG A 1 387 ? -9.205 -45.893 -2.562 1.00 32.28 387 ARG A O 1
ATOM 2949 N N . ARG A 1 388 ? -8.670 -44.205 -3.950 1.00 30.39 388 ARG A N 1
ATOM 2950 C CA . ARG A 1 388 ? -8.508 -45.023 -5.159 1.00 30.39 388 ARG A CA 1
ATOM 2951 C C . ARG A 1 388 ? -7.210 -44.640 -5.856 1.00 30.39 388 ARG A C 1
ATOM 2953 O O . ARG A 1 388 ? -6.810 -43.479 -5.846 1.00 30.39 388 ARG A O 1
ATOM 2960 N N . SER A 1 389 ? -6.546 -45.658 -6.382 1.00 32.22 389 SER A N 1
ATOM 2961 C CA . SER A 1 389 ? -5.217 -45.602 -6.985 1.00 32.22 389 SER A CA 1
ATOM 2962 C C . SER A 1 389 ? -5.324 -45.879 -8.481 1.00 32.22 389 SER A C 1
ATOM 2964 O O . SER A 1 389 ? -6.174 -46.674 -8.859 1.00 32.22 389 SER A O 1
ATOM 2966 N N . ALA A 1 390 ? -4.374 -45.333 -9.246 1.00 32.16 390 ALA A N 1
ATOM 2967 C CA . ALA A 1 390 ? -3.896 -45.814 -10.549 1.00 32.16 390 ALA A CA 1
ATOM 2968 C C . ALA A 1 390 ? -4.900 -45.947 -11.720 1.00 32.16 390 ALA A C 1
ATOM 2970 O O . ALA A 1 390 ? -5.901 -46.652 -11.662 1.00 32.16 390 ALA A O 1
ATOM 2971 N N . GLY A 1 391 ? -4.526 -45.328 -12.840 1.00 29.47 391 GLY A N 1
ATOM 2972 C CA . GLY A 1 391 ? -5.194 -45.421 -14.136 1.00 29.47 391 GLY A CA 1
ATOM 2973 C C . GLY A 1 391 ? -4.385 -44.657 -15.182 1.00 29.47 391 GLY A C 1
ATOM 2974 O O . GLY A 1 391 ? -4.711 -43.519 -15.495 1.00 29.47 391 GLY A O 1
ATOM 2975 N N . ASP A 1 392 ? -3.286 -45.261 -15.639 1.00 36.59 392 ASP A N 1
ATOM 2976 C CA . ASP A 1 392 ? -2.550 -44.842 -16.844 1.00 36.59 392 ASP A CA 1
ATOM 2977 C C . ASP A 1 392 ? -3.405 -45.212 -18.076 1.00 36.59 392 ASP A C 1
ATOM 2979 O O . ASP A 1 392 ? -4.114 -46.225 -18.028 1.00 36.59 392 ASP A O 1
ATOM 2983 N N . PRO A 1 393 ? -3.373 -44.432 -19.169 1.00 46.09 393 PRO A N 1
ATOM 2984 C CA . PRO A 1 393 ? -2.738 -45.036 -20.339 1.00 46.09 393 PRO A CA 1
ATOM 2985 C C . PRO A 1 393 ? -1.866 -44.090 -21.179 1.00 46.09 393 PRO A C 1
ATOM 2987 O O . PRO A 1 393 ? -2.122 -42.897 -21.346 1.00 46.09 393 PRO A O 1
ATOM 2990 N N . ARG A 1 394 ? -0.871 -44.717 -21.812 1.00 32.12 394 ARG A N 1
ATOM 2991 C CA . ARG A 1 394 ? -0.009 -44.166 -22.864 1.00 32.12 394 ARG A CA 1
ATOM 2992 C C . ARG A 1 394 ? -0.680 -44.232 -24.243 1.00 32.12 394 ARG A C 1
ATOM 2994 O O . ARG A 1 394 ? -1.473 -45.134 -24.492 1.00 32.12 394 ARG A O 1
ATOM 3001 N N . GLY A 1 395 ? -0.208 -43.387 -25.163 1.00 30.06 395 GLY A N 1
ATOM 3002 C CA . GLY A 1 395 ? -0.525 -43.427 -26.600 1.00 30.06 395 GLY A CA 1
ATOM 3003 C C . GLY A 1 395 ? -1.403 -42.243 -27.041 1.00 30.06 395 GLY A C 1
ATOM 3004 O O . GLY A 1 395 ? -2.345 -41.899 -26.344 1.00 30.06 395 GLY A O 1
ATOM 3005 N N . GLU A 1 396 ? -1.149 -41.556 -28.158 1.00 31.25 396 GLU A N 1
ATOM 3006 C CA . GLU A 1 396 ? -0.090 -41.768 -29.151 1.00 31.25 396 GLU A CA 1
ATOM 3007 C C . GLU A 1 396 ? 0.231 -40.488 -29.956 1.00 31.25 396 GLU A C 1
ATOM 3009 O O . GLU A 1 396 ? -0.329 -39.417 -29.738 1.00 31.25 396 GLU A O 1
ATOM 3014 N N . SER A 1 397 ? 1.212 -40.604 -30.850 1.00 31.81 397 SER A N 1
ATOM 3015 C CA . SER A 1 397 ? 1.849 -39.541 -31.635 1.00 31.81 397 SER A CA 1
ATOM 3016 C C . SER A 1 397 ? 0.934 -38.645 -32.495 1.00 31.81 397 SER A C 1
ATOM 3018 O O . SER A 1 397 ? -0.053 -39.095 -33.064 1.00 31.81 397 SER A O 1
ATOM 3020 N N . GLY A 1 398 ? 1.358 -37.387 -32.696 1.00 32.56 398 GLY A N 1
ATOM 3021 C CA . GLY A 1 398 ? 0.717 -36.427 -33.607 1.00 32.56 398 GLY A CA 1
ATOM 3022 C C . GLY A 1 398 ? 1.633 -35.262 -34.003 1.00 32.56 398 GLY A C 1
ATOM 3023 O O . GLY A 1 398 ? 1.407 -34.123 -33.606 1.00 32.56 398 GLY A O 1
ATOM 3024 N N . ARG A 1 399 ? 2.701 -35.525 -34.772 1.00 34.81 399 ARG A N 1
ATOM 3025 C CA . ARG A 1 399 ? 3.536 -34.457 -35.362 1.00 34.81 399 ARG A CA 1
ATOM 3026 C C . ARG A 1 399 ? 2.796 -33.787 -36.526 1.00 34.81 399 ARG A C 1
ATOM 3028 O O . ARG A 1 399 ? 2.588 -34.449 -37.538 1.00 34.81 399 ARG A O 1
ATOM 3035 N N . ARG A 1 400 ? 2.594 -32.467 -36.478 1.00 33.62 400 ARG A N 1
ATOM 3036 C CA . ARG A 1 400 ? 2.666 -31.610 -37.677 1.00 33.62 400 ARG A CA 1
ATOM 3037 C C . ARG A 1 400 ? 3.381 -30.298 -37.362 1.00 33.62 400 ARG A C 1
ATOM 3039 O O . ARG A 1 400 ? 2.994 -29.565 -36.460 1.00 33.62 400 ARG A O 1
ATOM 3046 N N . ARG A 1 401 ? 4.453 -30.045 -38.115 1.00 35.62 401 ARG A N 1
ATOM 3047 C CA . ARG A 1 401 ? 4.919 -28.690 -38.427 1.00 35.62 401 ARG A CA 1
ATOM 3048 C C . ARG A 1 401 ? 4.022 -28.180 -39.548 1.00 35.62 401 ARG A C 1
ATOM 3050 O O . ARG A 1 401 ? 3.718 -28.988 -40.414 1.00 35.62 401 ARG A O 1
ATOM 3057 N N . ASP A 1 402 ? 3.741 -26.886 -39.573 1.00 33.59 402 ASP A N 1
ATOM 3058 C CA . ASP A 1 402 ? 3.676 -26.098 -40.806 1.00 33.59 402 ASP A CA 1
ATOM 3059 C C . ASP A 1 402 ? 4.069 -24.646 -40.469 1.00 33.59 402 ASP A C 1
ATOM 3061 O O . ASP A 1 402 ? 3.964 -24.216 -39.316 1.00 33.59 402 ASP A O 1
ATOM 3065 N N . GLN A 1 403 ? 4.657 -23.948 -41.441 1.00 39.72 403 GLN A N 1
ATOM 3066 C CA . GLN A 1 403 ? 5.313 -22.636 -41.299 1.00 39.72 403 GLN A CA 1
ATOM 3067 C C . GLN A 1 403 ? 4.471 -21.513 -41.967 1.00 39.72 403 GLN A C 1
ATOM 3069 O O . GLN A 1 403 ? 3.406 -21.814 -42.503 1.00 39.72 403 GLN A O 1
ATOM 3074 N N . PRO A 1 404 ? 4.842 -20.217 -41.859 1.00 45.62 404 PRO A N 1
ATOM 3075 C CA . PRO A 1 404 ? 3.879 -19.113 -41.956 1.00 45.62 404 PRO A CA 1
ATOM 3076 C C . PRO A 1 404 ? 3.532 -18.681 -43.388 1.00 45.62 404 PRO A C 1
ATOM 3078 O O . PRO A 1 404 ? 4.293 -18.910 -44.325 1.00 45.62 404 PRO A O 1
ATOM 3081 N N . ALA A 1 405 ? 2.414 -17.957 -43.518 1.00 34.47 405 ALA A N 1
ATOM 3082 C CA . ALA A 1 405 ? 1.990 -17.272 -44.738 1.00 34.47 405 ALA A CA 1
ATOM 3083 C C . ALA A 1 405 ? 1.913 -15.744 -44.535 1.00 34.47 405 ALA A C 1
ATOM 3085 O O . ALA A 1 405 ? 1.628 -15.262 -43.441 1.00 34.47 405 ALA A O 1
ATOM 3086 N N . ALA A 1 406 ? 2.219 -15.028 -45.616 1.00 33.12 406 ALA A N 1
ATOM 3087 C CA . ALA A 1 406 ? 2.599 -13.620 -45.713 1.00 33.12 406 ALA A CA 1
ATOM 3088 C C . ALA A 1 406 ? 1.515 -12.548 -45.435 1.00 33.12 406 ALA A C 1
ATOM 3090 O O . ALA A 1 406 ? 0.321 -12.826 -45.349 1.00 33.12 406 ALA A O 1
ATOM 3091 N N . GLU A 1 407 ? 1.989 -11.297 -45.368 1.00 38.53 407 GLU A N 1
ATOM 3092 C CA . GLU A 1 407 ? 1.224 -10.040 -45.425 1.00 38.53 407 GLU A CA 1
ATOM 3093 C C . GLU A 1 407 ? 0.462 -9.845 -46.755 1.00 38.53 407 GLU A C 1
ATOM 3095 O O . GLU A 1 407 ? 0.714 -10.542 -47.742 1.00 38.53 407 GLU A O 1
ATOM 3100 N N . PRO A 1 408 ? -0.370 -8.790 -46.833 1.00 48.22 408 PRO A N 1
ATOM 3101 C CA . PRO A 1 408 ? -0.191 -7.850 -47.947 1.00 48.22 408 PRO A CA 1
ATOM 3102 C C . PRO A 1 408 ? -0.079 -6.367 -47.530 1.00 48.22 408 PRO A C 1
ATOM 3104 O O . PRO A 1 408 ? -0.663 -5.920 -46.544 1.00 48.22 408 PRO A O 1
ATOM 3107 N N . LEU A 1 409 ? 0.650 -5.596 -48.347 1.00 35.50 409 LEU A N 1
ATOM 3108 C CA . LEU A 1 409 ? 0.881 -4.152 -48.203 1.00 35.50 409 LEU A CA 1
ATOM 3109 C C . LEU A 1 409 ? -0.339 -3.284 -48.565 1.00 35.50 409 LEU A C 1
ATOM 3111 O O . LEU A 1 409 ? -1.056 -3.600 -49.511 1.00 35.50 409 LEU A O 1
ATOM 3115 N N . CYS A 1 410 ? -0.446 -2.117 -47.912 1.00 33.38 410 CYS A N 1
ATOM 3116 C CA . CYS A 1 410 ? -0.871 -0.805 -48.454 1.00 33.38 410 CYS A CA 1
ATOM 3117 C C . CYS A 1 410 ? -0.893 0.232 -47.304 1.00 33.38 410 CYS A C 1
ATOM 3119 O O . CYS A 1 410 ? -1.256 -0.125 -46.191 1.00 33.38 410 CYS A O 1
ATOM 3121 N N . ALA A 1 411 ? -0.600 1.528 -47.447 1.00 34.00 411 ALA A N 1
ATOM 3122 C CA . ALA A 1 411 ? 0.197 2.299 -48.408 1.00 34.00 411 ALA A CA 1
ATOM 3123 C C . ALA A 1 411 ? 0.539 3.655 -47.731 1.00 34.00 411 ALA A C 1
ATOM 3125 O O . ALA A 1 411 ? -0.238 4.139 -46.909 1.00 34.00 411 ALA A O 1
ATOM 3126 N N . ALA A 1 412 ? 1.676 4.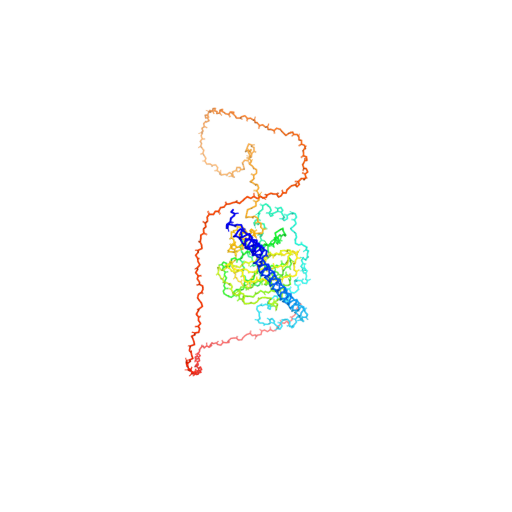282 -48.050 1.00 38.50 412 ALA A N 1
ATOM 3127 C CA . ALA A 1 412 ? 2.032 5.612 -47.525 1.00 38.50 412 ALA A CA 1
ATOM 3128 C C . ALA A 1 412 ? 1.494 6.749 -48.418 1.00 38.50 412 ALA A C 1
ATOM 3130 O O . ALA A 1 412 ? 1.227 6.524 -49.600 1.00 38.50 412 ALA A O 1
ATOM 3131 N N . PRO A 1 413 ? 1.462 7.995 -47.909 1.00 47.12 413 PRO A N 1
ATOM 3132 C CA . PRO A 1 413 ? 2.027 9.069 -48.727 1.00 47.12 413 PRO A CA 1
ATOM 3133 C C . PRO A 1 413 ? 3.025 9.988 -47.999 1.00 47.12 413 PRO A C 1
ATOM 3135 O O . PRO A 1 413 ? 3.189 10.000 -46.784 1.00 47.12 413 PRO A O 1
ATOM 3138 N N . ALA A 1 414 ? 3.743 10.725 -48.837 1.00 34.16 414 ALA A N 1
ATOM 3139 C CA . ALA A 1 414 ? 5.012 11.392 -48.610 1.00 34.16 414 ALA A CA 1
ATOM 3140 C C . ALA A 1 414 ? 5.044 12.592 -47.635 1.00 34.16 414 ALA A C 1
ATOM 3142 O O . ALA A 1 414 ? 4.190 13.468 -47.648 1.00 34.16 414 ALA A O 1
ATOM 3143 N N . ARG A 1 415 ? 6.177 12.665 -46.920 1.00 36.91 415 ARG A N 1
ATOM 3144 C CA . ARG A 1 415 ? 7.065 13.833 -46.714 1.00 36.91 415 ARG A CA 1
ATOM 3145 C C . ARG A 1 415 ? 6.509 15.250 -46.972 1.00 36.91 415 ARG A C 1
ATOM 3147 O O . ARG A 1 415 ? 6.264 15.622 -48.116 1.00 36.91 415 ARG A O 1
ATOM 3154 N N . SER A 1 416 ? 6.751 16.127 -45.998 1.00 34.91 416 SER A N 1
ATOM 3155 C CA . SER A 1 416 ? 7.311 17.462 -46.259 1.00 34.91 416 SER A CA 1
ATOM 3156 C C . SER A 1 416 ? 8.476 17.746 -45.295 1.00 34.91 416 SER A C 1
ATOM 3158 O O . SER A 1 416 ? 8.395 17.495 -44.096 1.00 34.91 416 SER A O 1
ATOM 3160 N N . ARG A 1 417 ? 9.616 18.200 -45.835 1.00 39.62 417 ARG A N 1
ATOM 3161 C CA . ARG A 1 417 ? 10.752 18.729 -45.059 1.00 39.62 417 ARG A CA 1
ATOM 3162 C C . ARG A 1 417 ? 10.637 20.250 -45.035 1.00 39.62 417 ARG A C 1
ATOM 3164 O O . ARG A 1 417 ? 10.471 20.833 -46.101 1.00 39.62 417 ARG A O 1
ATOM 3171 N N . SER A 1 418 ? 10.857 20.879 -43.884 1.00 36.19 418 SER A N 1
ATOM 3172 C CA . SER A 1 418 ? 11.108 22.324 -43.810 1.00 36.19 418 SER A CA 1
ATOM 3173 C C . SER A 1 418 ? 12.007 22.689 -42.622 1.00 36.19 418 SER A C 1
ATOM 3175 O O . SER A 1 418 ? 11.544 22.876 -41.501 1.00 36.19 418 SER A O 1
ATOM 3177 N N . THR A 1 419 ? 13.301 22.812 -42.904 1.00 42.94 419 THR A N 1
ATOM 3178 C CA . THR A 1 419 ? 14.256 23.708 -42.228 1.00 42.94 419 THR A CA 1
ATOM 3179 C C . THR A 1 419 ? 14.853 24.570 -43.347 1.00 42.94 419 THR A C 1
ATOM 3181 O O . THR A 1 419 ? 15.081 24.037 -44.438 1.00 42.94 419 THR A O 1
ATOM 3184 N N . PRO A 1 420 ? 14.979 25.898 -43.174 1.00 46.97 420 PRO A N 1
ATOM 3185 C CA . PRO A 1 420 ? 16.017 26.520 -42.334 1.00 46.97 420 PRO A CA 1
ATOM 3186 C C . PRO A 1 420 ? 15.403 27.637 -41.434 1.00 46.97 420 PRO A C 1
ATOM 3188 O O . PRO A 1 420 ? 14.187 27.665 -41.291 1.00 46.97 420 PRO A O 1
ATOM 3191 N N . SER A 1 421 ? 16.105 28.539 -40.733 1.00 36.44 421 SER A N 1
ATOM 3192 C CA . SER A 1 421 ? 17.499 29.016 -40.808 1.00 36.44 421 SER A CA 1
ATOM 3193 C C . SER A 1 421 ? 18.005 29.588 -39.473 1.00 36.44 421 SER A C 1
ATOM 3195 O O . SER A 1 421 ? 17.237 30.198 -38.734 1.00 36.44 421 SER A O 1
ATOM 3197 N N . MET A 1 422 ? 19.318 29.507 -39.221 1.00 43.56 422 MET A N 1
ATOM 3198 C CA . MET A 1 422 ? 19.991 30.420 -38.282 1.00 43.56 422 MET A CA 1
ATOM 3199 C C . MET A 1 422 ? 19.940 31.854 -38.822 1.00 43.56 422 MET A C 1
ATOM 3201 O O . MET A 1 422 ? 20.255 32.059 -39.993 1.00 43.56 422 MET A O 1
ATOM 3205 N N . GLN A 1 423 ? 19.649 32.830 -37.960 1.00 41.66 423 GLN A N 1
ATOM 3206 C CA . GLN A 1 423 ? 20.074 34.221 -38.140 1.00 41.66 423 GLN A CA 1
ATOM 3207 C C . GLN A 1 423 ? 20.089 34.966 -36.793 1.00 41.66 423 GLN A C 1
ATOM 3209 O O . GLN A 1 423 ? 19.057 35.224 -36.186 1.00 41.66 423 GLN A O 1
ATOM 3214 N N . THR A 1 424 ? 21.293 35.328 -36.364 1.00 47.72 424 THR A N 1
ATOM 3215 C CA . THR A 1 424 ? 21.608 36.489 -35.515 1.00 47.72 424 THR A CA 1
ATOM 3216 C C . THR A 1 424 ? 22.666 37.263 -36.305 1.00 47.72 424 THR A C 1
ATOM 3218 O O . THR A 1 424 ? 23.533 36.604 -36.891 1.00 47.72 424 THR A O 1
ATOM 3221 N N . PRO A 1 425 ? 22.617 38.604 -36.376 1.00 52.38 425 PRO A N 1
ATOM 3222 C CA . PRO A 1 425 ? 23.137 39.391 -35.250 1.00 52.38 425 PRO A CA 1
ATOM 3223 C C . PRO A 1 425 ? 22.426 40.740 -34.997 1.00 52.38 425 PRO A C 1
ATOM 3225 O O . PRO A 1 425 ? 21.704 41.242 -35.850 1.00 52.38 425 PRO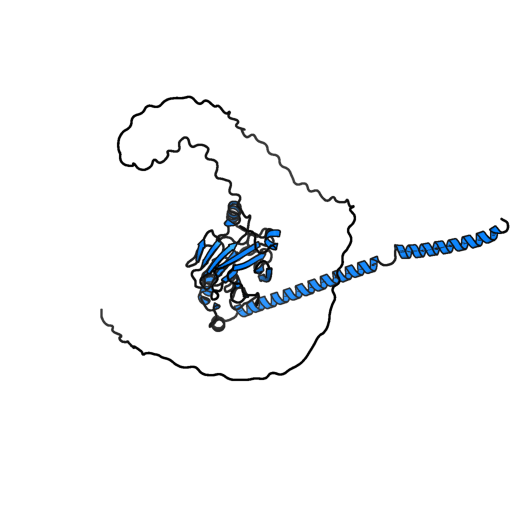 A O 1
ATOM 3228 N N . GLY A 1 426 ? 22.769 41.379 -33.870 1.00 45.34 426 GLY A N 1
ATOM 3229 C CA . GLY A 1 426 ? 22.873 42.843 -33.805 1.00 45.34 426 GLY A CA 1
ATOM 3230 C C . GLY A 1 426 ? 21.802 43.613 -33.028 1.00 45.34 426 GLY A C 1
ATOM 3231 O O . GLY A 1 426 ? 20.929 44.213 -33.648 1.00 45.34 426 GLY A O 1
ATOM 3232 N N . SER A 1 427 ? 21.979 43.705 -31.705 1.00 44.50 427 SER A N 1
ATOM 3233 C CA . SER A 1 427 ? 21.838 44.942 -30.903 1.00 44.50 427 SER A CA 1
ATOM 3234 C C . SER A 1 427 ? 22.323 44.689 -29.477 1.00 44.50 427 SER A C 1
ATOM 3236 O O . SER A 1 427 ? 21.692 43.824 -28.827 1.00 44.50 427 SER A O 1
#

Foldseek 3Di:
DVVVPVVVVVVVVVVVVVVVVVVVVVCCVVPPDPVVVVVVVVVVVVVVVVVVVVVVVVVVVVLVVVLVVVVVVVVPDDPVRQLVVCPPPLLNPCLVVQVVLCVVQPFAFDFAADDVVLVVLCQAFPLLSWAWDADDQWDGDSSFKIWGAAAKFKIWTPAFQHAPDQKAKKKKFFQWDDLPKKKKWWKATPSGDGRHHFLQAARGWTAIQNFRFIHHHRPVSRSGGDLHHDDHGKMKMWMAGQQFQKIWIDIQQHTRDIDHDPSRRGGMTIMMIMRTTGIMGMGQPLDDDSNVVCVVVVNHSGHNGHPNDDDPPPPDPDPPDDPDDDDDDDDDDDDDDDDDDDDDDDDDDDDDDDDDDDDDDDDDDDDDDDDDDDDDDDDDDDDDDDDDDDDDDDDDDDDDDDDDDDDDDDDDDDDDDDDDDDDDDDD

Sequence (427 aa):
MNPTAIAIAAAVGGCAVVVALLLIVAIHVLWGAPVSLARLRLSCDRRRRQRRHRRRCRGEQREDEAHAKAQRDIGLLPLDSVLARLEGTRAQRNYVYACQYVAAHPADESEGRLSDRDHELVMESGAAAWEFAPAAGVAVRNGTEIEFAGGEQSVLASLQFPNEQRVYYYEVRLAQLPEATNVAVGVAMRGYPPQRMAGWARHSVAYHTIDGTAYYSHPLDACRRALGRARTSDTVGVGWRPNSGKMFIAINGRFVCHIRTPWARKRMYPIVSADGPCALSVNVGARAFVLAQANMRHWSLASTEGLRLPPPMYQHISGTVLLEEGPSTRGHGGRCHPPPYDGSSSASLISPSPDHSVLSMDAASDSAATPGAQGRMGRAGSVQSQRRSAGDPRGESGRRRDQPAAEPLCAAPARSRSTPSMQTPGS

InterPro domains:
  IPR001870 B30.2/SPRY domain [PS50188] (89-289)
  IPR003877 SPRY domain [PF00622] (168-286)
  IPR003877 SPRY domain [SM00449] (165-288)
  IPR013320 Concanavalin A-like lectin/glucanase domain superfamily [SSF49899] (148-290)
  IPR043136 B30.2/SPRY domain superfamily [G3DSA:2.60.120.920] (135-300)

pLDDT: mean 75.29, std 24.82, range [27.36, 98.62]